Protein AF-A0A316VF00-F1 (afdb_monomer_lite)

pLDDT: mean 71.54, std 22.09, range [30.34, 97.31]

Secondary structure (DSSP, 8-state):
---------PPP-------PPPPHHHHHTT------SS-HHHHHHT----PPP----SS-----S---TT---EEEHHHHHHHHHHHHHSSSPPSSHHHHHHHHHHHHHTTT----HHHHHHT---STTHHHHHHHHHHHHHHHHHHHHHHTTSS--PPPPPPHHHHHHHH----S---------PPPPHHHHHHHHHHHHHH-TTGGG--GGGGSSSTTHHHHHHHHHHHHHHHT-HHHHHHHHHHHHHHHHH-EEESS--GGGHHHHHHHHHHHHHHHHHHHHHHHHTT-HHHHHHHHHHHHHHHHHHHHHHTTSPPPHHHHHHHHHHHHHHHHHHHHHHHHTT--GGGTHHHHGGG-TT--STHHHHHHHHHHHHHHHHHHT-HHHHHTTS-------HHHHHHHHHHHHHHHHHHHHHHHHHHTTT--HHHHHHHHHHHHHHHHHHHHHHHHH--SSS--HHHHHHHHHHHHT-

Radius of gyration: 30.91 Å; chains: 1; bounding box: 67×96×100 Å

Organism: NCBI:txid1280837

Sequence (478 aa):
MAHRKSDSKHAIGSYGKALRSSCRYCRRRKIKCDSNNPCGTRTTKKIDCVHDQKSQMGRPRKGEEEIDQDAQACISVGSILDSAFEDTFGGKVPSTAFSAAVQGYVREHGESLVIDAQARAQQKICSPDVYEVLYPMIFKDVLDGCRWHFSSMDTNKEARRPAYFPVGLQCDASQSMIPLCSDAFTEVEEDDLRYLYKIWSQVHPLSAGISFSSLLGEQGKALRHLIICEARQLEGDYPESEAHFGYASSQYRKVQIPVFDNEAQLAGTAHTLISACQAALLFGWREFSSARSKRGAAYMAASGQLLGRLQSLCNRMEMSAEQLSVIKSLSSTFSFMTLWAFSQLDRSTGNLGAGWLGFEVNATRSDEVIITDAVTRLCSTLLNNHPRILSSTHGTASGLDGENMMQYTQAVAMQLYTHIASAKLAENGELTDESSERTKQLLEGVRWCICLILLSAGQEGFLPLPEVGQELLKISQR

Structure (mmCIF, N/CA/C/O backbone):
data_AF-A0A316VF00-F1
#
_entry.id   AF-A0A316VF00-F1
#
loop_
_atom_site.group_PDB
_atom_site.id
_atom_site.type_symbol
_atom_site.label_atom_id
_atom_site.label_alt_id
_atom_site.label_comp_id
_atom_site.label_asym_id
_atom_site.label_entity_id
_atom_site.label_seq_id
_atom_site.pdbx_PDB_ins_code
_atom_site.Cartn_x
_atom_site.Cartn_y
_atom_site.Cartn_z
_atom_site.occupancy
_atom_site.B_iso_or_equiv
_atom_site.auth_seq_id
_atom_site.auth_comp_id
_atom_site.auth_asym_id
_atom_site.auth_atom_id
_atom_site.pdbx_PDB_model_num
ATOM 1 N N . MET A 1 1 ? -25.852 -43.449 64.702 1.00 35.28 1 MET A N 1
ATOM 2 C CA . MET A 1 1 ? -25.222 -44.285 63.654 1.00 35.28 1 MET A CA 1
ATOM 3 C C . MET A 1 1 ? -26.330 -45.121 63.019 1.00 35.28 1 MET A C 1
ATOM 5 O O . MET A 1 1 ? -26.925 -45.909 63.731 1.00 35.28 1 MET A O 1
ATOM 9 N N . ALA A 1 2 ? -26.901 -44.643 61.904 1.00 36.97 2 ALA A N 1
ATOM 10 C CA . ALA A 1 2 ? -26.743 -45.187 60.536 1.00 36.97 2 ALA A CA 1
ATOM 11 C C . ALA A 1 2 ? -27.502 -46.530 60.365 1.00 36.97 2 ALA A C 1
ATOM 13 O O . ALA A 1 2 ? -27.251 -47.456 61.114 1.00 36.97 2 ALA A O 1
ATOM 14 N N . HIS A 1 3 ? -28.481 -46.712 59.470 1.00 34.53 3 HIS A N 1
ATOM 15 C CA . HIS A 1 3 ? -28.487 -46.385 58.044 1.00 34.53 3 HIS A CA 1
ATOM 16 C C . HIS A 1 3 ? -29.913 -46.273 57.459 1.00 34.53 3 HIS A C 1
ATOM 18 O O . HIS A 1 3 ? -30.804 -47.052 57.786 1.00 34.53 3 HIS A O 1
ATOM 24 N N . ARG A 1 4 ? -30.061 -45.336 56.510 1.00 38.88 4 ARG A N 1
ATOM 25 C CA . ARG A 1 4 ? -31.126 -45.219 55.496 1.00 38.88 4 ARG A CA 1
ATOM 26 C C . ARG A 1 4 ? -31.244 -46.483 54.627 1.00 38.88 4 ARG A C 1
ATOM 28 O O . ARG A 1 4 ? -30.217 -47.010 54.203 1.00 38.88 4 ARG A O 1
ATOM 35 N N . LYS A 1 5 ? -32.466 -46.827 54.201 1.00 42.41 5 LYS A N 1
ATOM 36 C CA . LYS A 1 5 ? -32.726 -47.429 52.882 1.00 42.41 5 LYS A CA 1
ATOM 37 C C . LYS A 1 5 ? -33.875 -46.694 52.194 1.00 42.41 5 LYS A C 1
ATOM 39 O O . LYS A 1 5 ? -34.863 -46.334 52.819 1.00 42.41 5 LYS A O 1
ATOM 44 N N . SER A 1 6 ? -33.618 -46.407 50.929 1.00 38.50 6 SER A N 1
ATOM 45 C CA . SER A 1 6 ? -34.305 -45.516 50.006 1.00 38.50 6 SER A CA 1
ATOM 46 C C . SER A 1 6 ? -35.297 -46.265 49.125 1.00 38.50 6 SER A C 1
ATOM 48 O O . SER A 1 6 ? -34.959 -47.320 48.587 1.00 38.50 6 SER A O 1
ATOM 50 N N . ASP A 1 7 ? -36.453 -45.649 48.904 1.00 37.47 7 ASP A N 1
ATOM 51 C CA . ASP A 1 7 ? -37.391 -45.978 47.835 1.00 37.47 7 ASP A CA 1
ATOM 52 C C . ASP A 1 7 ? -36.801 -45.642 46.455 1.00 37.47 7 ASP A C 1
ATOM 54 O O . ASP A 1 7 ? -36.273 -44.547 46.250 1.00 37.47 7 ASP A O 1
ATOM 58 N N . SER A 1 8 ? -36.944 -46.549 45.482 1.00 40.12 8 SER A N 1
ATOM 59 C CA . SER A 1 8 ? -36.829 -46.214 44.059 1.00 40.12 8 SER A CA 1
ATOM 60 C C . SER A 1 8 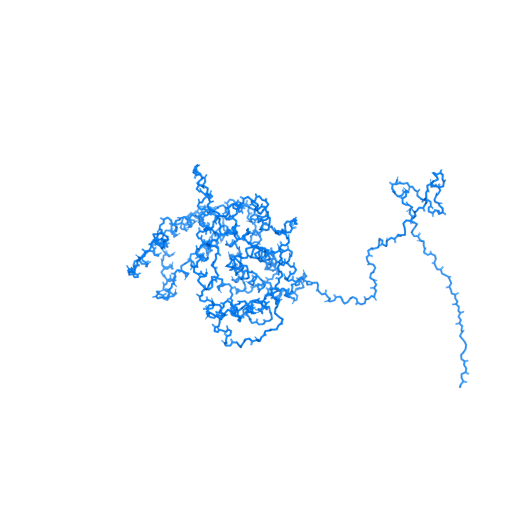? -38.044 -46.743 43.287 1.00 40.12 8 SER A C 1
ATOM 62 O O . SER A 1 8 ? -38.316 -47.939 43.205 1.00 40.12 8 SER A O 1
ATOM 64 N N . LYS A 1 9 ? -38.824 -45.801 42.744 1.00 38.09 9 LYS A N 1
ATOM 65 C CA . LYS A 1 9 ? -39.854 -46.029 41.728 1.00 38.09 9 LYS A CA 1
ATOM 66 C C . LYS A 1 9 ? -39.236 -45.668 40.380 1.00 38.09 9 LYS A C 1
ATOM 68 O O . LYS A 1 9 ? -38.929 -44.502 40.146 1.00 38.09 9 LYS A O 1
ATOM 73 N N . HIS A 1 10 ? -39.071 -46.646 39.494 1.00 36.06 10 HIS A N 1
ATOM 74 C CA . HIS A 1 10 ? -38.757 -46.396 38.089 1.00 36.06 10 HIS A CA 1
ATOM 75 C C . HIS A 1 10 ? -40.051 -46.192 37.294 1.00 36.06 10 HIS A C 1
ATOM 77 O O . HIS A 1 10 ? -40.885 -47.091 37.206 1.00 36.06 10 HIS A O 1
ATOM 83 N N . ALA A 1 11 ? -40.189 -45.008 36.697 1.00 37.69 11 ALA A N 1
ATOM 84 C CA . ALA A 1 11 ? -41.136 -44.719 35.631 1.00 37.69 11 ALA A CA 1
ATOM 85 C C . ALA A 1 11 ? -40.437 -44.903 34.269 1.00 37.69 11 ALA A C 1
ATOM 87 O O . ALA A 1 11 ? -39.420 -44.270 33.995 1.00 37.69 11 ALA A O 1
ATOM 88 N N . ILE A 1 12 ? -40.993 -45.770 33.424 1.00 42.75 12 ILE A N 1
ATOM 89 C CA . ILE A 1 12 ? -40.751 -45.877 31.974 1.00 42.75 12 ILE A CA 1
ATOM 90 C C . ILE A 1 12 ? -41.940 -45.134 31.340 1.00 42.75 12 ILE A C 1
ATOM 92 O O . ILE A 1 12 ? -43.067 -45.357 31.763 1.00 42.75 12 ILE A O 1
ATOM 96 N N . GLY A 1 13 ? -41.862 -44.220 30.378 1.00 36.78 13 GLY A N 1
ATOM 97 C CA . GLY A 1 13 ? -40.856 -43.882 29.379 1.00 36.78 13 GLY A CA 1
ATOM 98 C C . GLY A 1 13 ? -41.651 -43.496 28.121 1.00 36.78 13 GLY A C 1
ATOM 99 O O . GLY A 1 13 ? -42.267 -44.348 27.491 1.00 36.78 13 GLY A O 1
ATOM 100 N N . SER A 1 14 ? -41.724 -42.198 27.820 1.00 36.75 14 SER A N 1
ATOM 101 C CA . SER A 1 14 ? -42.512 -41.603 26.728 1.00 36.75 14 SER A CA 1
ATOM 102 C C . SER A 1 14 ? -41.940 -41.960 25.345 1.00 36.75 14 SER A C 1
ATOM 104 O O . SER A 1 14 ? -40.774 -41.686 25.059 1.00 36.75 14 SER A O 1
ATOM 106 N N . TYR A 1 15 ? -42.753 -42.561 24.467 1.00 42.62 15 TYR A N 1
ATOM 107 C CA . TYR A 1 15 ? -42.378 -42.926 23.095 1.00 42.62 15 TYR A CA 1
ATOM 108 C C . TYR A 1 15 ? -42.372 -41.705 22.159 1.00 42.62 15 TYR A C 1
ATOM 110 O O . TYR A 1 15 ? -43.386 -41.344 21.559 1.00 42.62 15 TYR A O 1
ATOM 118 N N . GLY A 1 16 ? -41.198 -41.105 21.961 1.00 41.62 16 GLY A N 1
ATOM 119 C CA . GLY A 1 16 ? -40.949 -40.199 20.839 1.00 41.62 16 GLY A CA 1
ATOM 120 C C . GLY A 1 16 ? -40.970 -40.956 19.503 1.00 41.62 16 GLY A C 1
ATOM 121 O O . GLY A 1 16 ? -40.211 -41.903 19.301 1.00 41.62 16 GLY A O 1
ATOM 122 N N . LYS A 1 17 ? -41.833 -40.543 18.564 1.00 47.22 17 LYS A N 1
ATOM 123 C CA . LYS A 1 17 ? -41.892 -41.085 17.193 1.00 47.22 17 LYS A CA 1
ATOM 124 C C . LYS A 1 17 ? -40.558 -40.844 16.470 1.00 47.22 17 LYS A C 1
ATOM 126 O O . LYS A 1 17 ? -40.284 -39.737 16.014 1.00 47.22 17 LYS A O 1
ATOM 131 N N . ALA A 1 18 ? -39.742 -41.888 16.328 1.00 53.19 18 ALA A N 1
ATOM 132 C CA . ALA A 1 18 ? -38.514 -41.846 15.542 1.00 53.19 18 ALA A CA 1
ATOM 133 C C . ALA A 1 18 ? -38.815 -41.490 14.071 1.00 53.19 18 ALA A C 1
ATOM 135 O O . ALA A 1 18 ? -39.596 -42.163 13.393 1.00 53.19 18 ALA A O 1
ATOM 136 N N . LEU A 1 19 ? -38.184 -40.426 13.564 1.00 55.66 19 LEU A N 1
ATOM 137 C CA . LEU A 1 19 ? -38.243 -40.011 12.158 1.00 55.66 19 LEU A CA 1
ATOM 138 C C . LEU A 1 19 ? -37.687 -41.125 11.255 1.00 55.66 19 LEU A C 1
ATOM 140 O O . LEU A 1 19 ? -36.465 -41.270 11.122 1.00 55.66 19 LEU A O 1
ATOM 144 N N . ARG A 1 20 ? -38.591 -41.892 10.633 1.00 64.00 20 ARG A N 1
ATOM 145 C CA . ARG A 1 20 ? -38.304 -43.032 9.745 1.00 64.00 20 ARG A CA 1
ATOM 146 C C . ARG A 1 20 ? -37.382 -42.614 8.590 1.00 64.00 20 ARG A C 1
ATOM 148 O O . ARG A 1 20 ? -37.708 -41.697 7.841 1.00 64.00 20 ARG A O 1
ATOM 155 N N . SER A 1 21 ? -36.219 -43.256 8.444 1.00 80.31 21 SER A N 1
ATOM 156 C CA . SER A 1 21 ? -35.308 -43.013 7.317 1.00 80.31 21 SER A CA 1
ATOM 157 C C . SER A 1 21 ? -35.709 -43.865 6.106 1.00 80.31 21 SER A C 1
ATOM 159 O O . SER A 1 21 ? -36.007 -45.056 6.222 1.00 80.31 21 SER A O 1
ATOM 161 N N . SER A 1 22 ? -35.726 -43.256 4.920 1.00 89.81 22 SER A N 1
ATOM 162 C CA . SER A 1 22 ? -35.838 -43.970 3.645 1.00 89.81 22 SER A CA 1
ATOM 163 C C . SER A 1 22 ? -34.469 -44.511 3.214 1.00 89.81 22 SER A C 1
ATOM 165 O O . SER A 1 22 ? -33.463 -43.809 3.349 1.00 89.81 22 SER A O 1
ATOM 167 N N . CYS A 1 23 ? -34.419 -45.743 2.691 1.00 91.50 23 CYS A N 1
ATOM 168 C CA . CYS A 1 23 ? -33.179 -46.347 2.184 1.00 91.50 23 CYS A CA 1
ATOM 169 C C . CYS A 1 23 ? -32.666 -45.632 0.914 1.00 91.50 23 CYS A C 1
ATOM 171 O O . CYS A 1 23 ? -33.440 -44.990 0.192 1.00 91.50 23 CYS A O 1
ATOM 173 N N . ARG A 1 24 ? -31.372 -45.787 0.593 1.00 89.00 24 ARG A N 1
ATOM 174 C CA . ARG A 1 24 ? -30.704 -45.055 -0.505 1.00 89.00 24 ARG A CA 1
ATOM 175 C C . ARG A 1 24 ? -31.366 -45.257 -1.876 1.00 89.00 24 ARG A C 1
ATOM 177 O O . ARG A 1 24 ? -31.508 -44.306 -2.642 1.00 89.00 24 ARG A O 1
ATOM 184 N N . TYR A 1 25 ? -31.835 -46.470 -2.175 1.00 91.06 25 TYR A N 1
ATOM 185 C CA . TYR A 1 25 ? -32.524 -46.781 -3.435 1.00 91.06 25 TYR A CA 1
ATOM 186 C C . TYR A 1 25 ? -33.887 -46.098 -3.548 1.00 91.06 25 TYR A C 1
ATOM 188 O O . TYR A 1 25 ? -34.153 -45.440 -4.554 1.00 91.06 25 TYR A O 1
ATOM 196 N N . CYS A 1 26 ? -34.731 -46.207 -2.515 1.00 92.69 26 CYS A N 1
ATOM 197 C CA . CYS A 1 26 ? -36.045 -45.563 -2.519 1.00 92.69 26 CYS A CA 1
ATOM 198 C C . CYS A 1 26 ? -35.910 -44.037 -2.609 1.00 92.69 26 CYS A C 1
ATOM 200 O O . CYS A 1 26 ? -36.659 -43.404 -3.349 1.00 92.69 26 CYS A O 1
ATOM 202 N N . ARG A 1 27 ? -34.894 -43.460 -1.948 1.00 89.69 27 ARG A N 1
ATOM 203 C CA . ARG A 1 27 ? -34.561 -42.033 -2.052 1.00 89.69 27 ARG A CA 1
ATOM 204 C C . ARG A 1 27 ? -34.156 -41.639 -3.476 1.00 89.69 27 ARG A C 1
ATOM 206 O O . ARG A 1 27 ? -34.723 -40.700 -4.022 1.00 89.69 27 ARG A O 1
ATOM 213 N N . ARG A 1 28 ? -33.237 -42.382 -4.108 1.00 88.50 28 ARG A N 1
ATOM 214 C CA . ARG A 1 28 ? -32.761 -42.099 -5.479 1.00 88.50 28 ARG A CA 1
ATOM 215 C C . ARG A 1 28 ? -33.871 -42.205 -6.527 1.00 88.50 28 ARG A C 1
ATOM 217 O O . ARG A 1 28 ? -33.869 -41.457 -7.494 1.00 88.50 28 ARG A O 1
ATOM 224 N N . ARG A 1 29 ? -34.818 -43.126 -6.332 1.00 91.75 29 ARG A N 1
ATOM 225 C CA . ARG A 1 29 ? -35.970 -43.334 -7.223 1.00 91.75 29 ARG A CA 1
ATOM 226 C C . ARG A 1 29 ? -37.203 -42.501 -6.846 1.00 91.75 29 ARG A C 1
ATOM 228 O O . ARG A 1 29 ? -38.202 -42.608 -7.544 1.00 91.75 29 ARG A O 1
ATOM 235 N N . LYS A 1 30 ? -37.141 -41.692 -5.777 1.00 91.44 30 LYS A N 1
ATOM 236 C CA . LYS A 1 30 ? -38.261 -40.897 -5.233 1.00 91.44 30 LYS A CA 1
ATOM 237 C C . LYS A 1 30 ? -39.545 -41.720 -4.994 1.00 91.44 30 LYS A C 1
ATOM 239 O O . LYS A 1 30 ? -40.647 -41.242 -5.234 1.00 91.44 30 LYS A O 1
ATOM 244 N N . ILE A 1 31 ? -39.408 -42.956 -4.504 1.00 91.88 31 ILE A N 1
ATOM 245 C CA . ILE A 1 31 ? -40.533 -43.854 -4.170 1.00 91.88 31 ILE A CA 1
ATOM 246 C C . ILE A 1 31 ? -40.659 -44.057 -2.655 1.00 91.88 31 ILE A C 1
ATOM 248 O O . ILE A 1 31 ? -39.679 -43.936 -1.914 1.00 91.88 31 ILE A O 1
ATOM 252 N N . LYS A 1 32 ? -41.869 -44.383 -2.180 1.00 90.56 32 LYS A N 1
ATOM 253 C CA . LYS A 1 32 ? -42.158 -44.579 -0.751 1.00 90.56 32 LYS A CA 1
ATOM 254 C C . LYS A 1 32 ? -41.373 -45.777 -0.195 1.00 90.56 32 LYS A C 1
ATOM 256 O O . LYS A 1 32 ? -41.356 -46.852 -0.788 1.00 90.56 32 LYS A O 1
ATOM 261 N N . CYS A 1 33 ? -40.707 -45.575 0.941 1.00 91.75 33 CYS A N 1
ATOM 262 C CA . CYS A 1 33 ? -39.997 -46.617 1.684 1.00 91.75 33 CYS A CA 1
ATOM 263 C C . CYS A 1 33 ? -40.849 -47.003 2.897 1.00 91.75 33 CYS A C 1
ATOM 265 O O . CYS A 1 33 ? -41.289 -46.116 3.625 1.00 91.75 33 CYS A O 1
ATOM 267 N N . ASP A 1 34 ? -41.079 -48.296 3.114 1.00 91.88 34 ASP A N 1
ATOM 268 C CA . ASP A 1 34 ? -41.801 -48.812 4.288 1.00 91.88 34 ASP A CA 1
ATOM 269 C C . ASP A 1 34 ? -40.928 -48.851 5.559 1.00 91.88 34 ASP A C 1
ATOM 271 O O . ASP A 1 34 ? -41.455 -48.968 6.661 1.00 91.88 34 ASP A O 1
ATOM 275 N N . SER A 1 35 ? -39.612 -48.658 5.404 1.00 83.88 35 SER A N 1
ATOM 276 C CA . SER A 1 35 ? -38.608 -48.607 6.479 1.00 83.88 35 SER A CA 1
ATOM 277 C C . SER A 1 35 ? -38.421 -49.924 7.238 1.00 83.88 35 SER A C 1
ATOM 279 O O . SER A 1 35 ? -37.784 -49.924 8.289 1.00 83.88 35 SER A O 1
ATOM 281 N N . ASN A 1 36 ? -38.904 -51.039 6.686 1.00 86.38 36 ASN A N 1
ATOM 282 C CA . ASN A 1 36 ? -38.466 -52.365 7.113 1.00 86.38 36 ASN A CA 1
ATOM 283 C C . ASN A 1 36 ? -37.009 -52.585 6.675 1.00 86.38 36 ASN A C 1
ATOM 285 O O . ASN A 1 36 ? -36.552 -51.969 5.709 1.00 86.38 36 ASN A O 1
ATOM 289 N N . ASN A 1 37 ? -36.275 -53.447 7.380 1.00 84.31 37 ASN A N 1
ATOM 290 C CA . ASN A 1 37 ? -34.932 -53.856 6.977 1.00 84.31 37 ASN A CA 1
ATOM 291 C C . ASN A 1 37 ? -34.904 -55.375 6.730 1.00 84.31 37 ASN A C 1
ATOM 293 O O . ASN A 1 37 ? -34.867 -56.124 7.706 1.00 84.31 37 ASN A O 1
ATOM 297 N N . PRO A 1 38 ? -34.934 -55.841 5.466 1.00 87.69 38 PRO A N 1
ATOM 298 C CA . PRO A 1 38 ? -34.976 -55.062 4.221 1.00 87.69 38 PRO A CA 1
ATOM 299 C C . PRO A 1 38 ? -36.358 -54.446 3.918 1.00 87.69 38 PRO A C 1
ATOM 301 O O . PRO A 1 38 ? -37.390 -54.951 4.358 1.00 87.69 38 PRO A O 1
ATOM 304 N N . CYS A 1 39 ? -36.386 -53.351 3.147 1.00 91.50 39 CYS A N 1
ATOM 305 C CA . CYS A 1 39 ? -37.634 -52.681 2.764 1.00 91.50 39 CYS A CA 1
ATOM 306 C C . CYS A 1 39 ? -38.374 -53.493 1.690 1.00 91.50 39 CYS A C 1
ATOM 308 O O . CYS A 1 39 ? -37.729 -54.068 0.808 1.00 91.50 39 CYS A O 1
ATOM 310 N N . GLY A 1 40 ? -39.711 -53.523 1.706 1.00 90.56 40 GLY A N 1
ATOM 311 C CA . GLY A 1 40 ? -40.508 -54.402 0.839 1.00 90.56 40 GLY A CA 1
ATOM 312 C C . GLY A 1 40 ? -40.183 -54.242 -0.648 1.00 90.56 40 GLY A C 1
ATOM 313 O O . GLY A 1 40 ? -39.996 -55.222 -1.366 1.00 90.56 40 GLY A O 1
ATOM 314 N N . THR A 1 41 ? -39.966 -53.002 -1.093 1.00 89.31 41 THR A N 1
ATOM 315 C CA . THR A 1 41 ? -39.556 -52.678 -2.468 1.00 89.31 41 THR A CA 1
ATOM 316 C C . THR A 1 41 ? -38.242 -53.345 -2.884 1.00 89.31 41 THR A C 1
ATOM 318 O O . THR A 1 41 ? -38.054 -53.680 -4.055 1.00 89.31 41 THR A O 1
ATOM 321 N N . ARG A 1 42 ? -37.303 -53.506 -1.949 1.00 86.31 42 ARG A N 1
ATOM 322 C CA . ARG A 1 42 ? -36.007 -54.136 -2.211 1.00 86.31 42 ARG A CA 1
ATOM 323 C C . ARG A 1 42 ? -36.060 -55.649 -2.076 1.00 86.31 42 ARG A C 1
ATOM 325 O O . ARG A 1 42 ? -35.397 -56.314 -2.867 1.00 86.31 42 ARG A O 1
ATOM 332 N N . THR A 1 43 ? -36.891 -56.176 -1.179 1.00 90.12 43 THR A N 1
ATOM 333 C CA . THR A 1 43 ? -37.163 -57.616 -1.080 1.00 90.12 43 THR A CA 1
ATOM 334 C C . THR A 1 43 ? -37.687 -58.159 -2.410 1.00 90.12 43 THR A C 1
ATOM 336 O O . THR A 1 43 ? -37.146 -59.131 -2.930 1.00 90.12 43 THR A O 1
ATOM 339 N N . THR A 1 44 ? -38.650 -57.473 -3.039 1.00 89.44 44 THR A N 1
ATOM 340 C CA . THR A 1 44 ? -39.194 -57.881 -4.349 1.00 89.44 44 THR A CA 1
ATOM 341 C C . THR A 1 44 ? -38.155 -57.816 -5.470 1.00 89.44 44 THR A C 1
ATOM 343 O O . THR A 1 44 ? -38.192 -58.613 -6.402 1.00 89.44 44 THR A O 1
ATOM 346 N N . LYS A 1 45 ? -37.218 -56.863 -5.399 1.00 88.00 45 LYS A N 1
ATOM 347 C CA . LYS A 1 45 ? -36.230 -56.618 -6.460 1.00 88.00 45 LYS A CA 1
ATOM 348 C C . LYS A 1 45 ? -34.893 -57.331 -6.254 1.00 88.00 45 LYS A C 1
ATOM 350 O O . LYS A 1 45 ? -34.048 -57.229 -7.135 1.00 88.00 45 LYS A O 1
ATOM 355 N N . LYS A 1 46 ? -34.698 -58.027 -5.127 1.00 90.19 46 LYS A N 1
ATOM 356 C CA . LYS A 1 46 ? -33.426 -58.659 -4.731 1.00 90.19 46 LYS A CA 1
ATOM 357 C C . LYS A 1 46 ? -32.232 -57.685 -4.784 1.00 90.19 46 LYS A C 1
ATOM 359 O O . LYS A 1 46 ? -31.197 -57.990 -5.362 1.00 90.19 46 LYS A O 1
ATOM 364 N N . ILE A 1 47 ? -32.391 -56.486 -4.211 1.00 88.06 47 ILE A N 1
ATOM 365 C CA . ILE A 1 47 ? -31.344 -55.442 -4.151 1.00 88.06 47 ILE A CA 1
ATOM 366 C C . ILE A 1 47 ? -31.020 -55.138 -2.681 1.00 88.06 47 ILE A C 1
ATOM 368 O O . ILE A 1 47 ? -31.938 -54.969 -1.885 1.00 88.06 47 ILE A O 1
ATOM 372 N N . ASP A 1 48 ? -29.747 -54.948 -2.329 1.00 89.31 48 ASP A N 1
ATOM 373 C CA . ASP A 1 48 ? -29.300 -54.736 -0.940 1.00 89.31 48 ASP A CA 1
ATOM 374 C C . ASP A 1 48 ? -29.853 -53.492 -0.248 1.00 89.31 48 ASP A C 1
ATOM 376 O O . ASP A 1 48 ? -29.619 -52.362 -0.684 1.00 89.31 48 ASP A O 1
ATOM 380 N N . CYS A 1 49 ? -30.527 -53.666 0.890 1.00 88.62 49 CYS A N 1
ATOM 381 C CA . CYS A 1 49 ? -31.169 -52.579 1.628 1.00 88.62 49 CYS A CA 1
ATOM 382 C C . CYS A 1 49 ? -30.218 -51.764 2.507 1.00 88.62 49 CYS A C 1
ATOM 384 O O . CYS A 1 49 ? -30.249 -51.836 3.727 1.00 88.62 49 CYS A O 1
ATOM 386 N N . VAL A 1 50 ? -29.429 -50.894 1.875 1.00 87.88 50 VAL A N 1
ATOM 387 C CA . VAL A 1 50 ? -28.587 -49.937 2.604 1.00 87.88 50 VAL A CA 1
ATOM 388 C C . VAL A 1 50 ? -29.407 -48.711 3.020 1.00 87.88 50 VAL A C 1
ATOM 390 O O . VAL A 1 50 ? -29.906 -47.952 2.170 1.00 87.88 50 VAL A O 1
ATOM 393 N N . HIS A 1 51 ? -29.562 -48.538 4.332 1.00 85.19 51 HIS A N 1
ATOM 394 C CA . HIS A 1 51 ? -29.940 -47.278 4.960 1.00 85.19 51 HIS A CA 1
ATOM 395 C C . HIS A 1 51 ? -28.654 -46.558 5.343 1.00 85.19 51 HIS A C 1
ATOM 397 O O . HIS A 1 51 ? -27.870 -47.091 6.123 1.00 85.19 51 HIS A O 1
ATOM 403 N N . ASP A 1 52 ? -28.436 -45.359 4.805 1.00 75.44 52 ASP A N 1
ATOM 404 C CA . ASP A 1 52 ? -27.346 -44.522 5.291 1.00 75.44 52 ASP A CA 1
ATOM 405 C C . ASP A 1 52 ? -27.611 -44.271 6.783 1.00 75.44 52 ASP A C 1
ATOM 407 O O . ASP A 1 52 ? -28.710 -43.824 7.152 1.00 75.44 52 ASP A O 1
ATOM 411 N N . GLN A 1 53 ? -26.636 -44.581 7.647 1.00 64.25 53 GLN A N 1
ATOM 412 C CA . GLN A 1 53 ? -26.622 -44.001 8.987 1.00 64.25 53 GLN A CA 1
ATOM 413 C C . GLN A 1 53 ? -26.741 -42.501 8.759 1.00 64.25 53 GLN A C 1
ATOM 415 O O . GLN A 1 53 ? -25.957 -41.940 7.996 1.00 64.25 53 GLN A O 1
ATOM 420 N N . LYS A 1 54 ? -27.795 -41.877 9.296 1.00 56.12 54 LYS A N 1
ATOM 421 C CA . LYS A 1 54 ? -27.989 -40.437 9.140 1.00 56.12 54 LYS A CA 1
ATOM 422 C C . LYS A 1 54 ? -26.697 -39.774 9.623 1.00 56.12 54 LYS A C 1
ATOM 424 O O . LYS A 1 54 ? -26.506 -39.669 10.831 1.00 56.12 54 LYS A O 1
ATOM 429 N N . SER A 1 55 ? -25.852 -39.291 8.710 1.00 47.19 55 SER A N 1
ATOM 430 C CA . SER A 1 55 ? -25.060 -38.102 8.989 1.00 47.19 55 SER A CA 1
ATOM 431 C C . SER A 1 55 ? -26.085 -37.113 9.518 1.00 47.19 55 SER A C 1
ATOM 433 O O . SER A 1 55 ? -27.130 -36.923 8.884 1.00 47.19 55 SER A O 1
ATOM 435 N N . GLN A 1 56 ? -25.905 -36.663 10.760 1.00 47.25 56 GLN A N 1
ATOM 436 C CA . GLN A 1 56 ? -26.840 -35.759 11.411 1.00 47.25 56 GLN A CA 1
ATOM 437 C C . GLN A 1 56 ? -26.961 -34.519 10.525 1.00 47.25 56 GLN A C 1
ATOM 439 O O . GLN A 1 56 ? -26.202 -33.570 10.639 1.00 47.25 56 GLN A O 1
ATOM 444 N N . MET A 1 57 ? -27.948 -34.526 9.632 1.00 44.66 57 MET A N 1
ATOM 445 C CA . MET A 1 57 ? -28.441 -33.366 8.903 1.00 44.66 57 MET A CA 1
ATOM 446 C C . MET A 1 57 ? -29.276 -32.540 9.887 1.00 44.66 57 MET A C 1
ATOM 448 O O . MET A 1 57 ? -30.461 -32.290 9.683 1.00 44.66 57 MET A O 1
ATOM 452 N N . GLY A 1 58 ? -28.670 -32.237 11.032 1.00 41.91 58 GLY A N 1
ATOM 453 C CA . GLY A 1 58 ? -29.143 -31.286 12.007 1.00 41.91 58 GLY A CA 1
ATOM 454 C C . GLY A 1 58 ? -28.329 -30.023 11.812 1.00 41.91 58 GLY A C 1
ATOM 455 O O . GLY A 1 58 ? -27.103 -30.072 11.767 1.00 41.91 58 GLY A O 1
ATOM 456 N N . ARG A 1 59 ? -29.024 -28.887 11.737 1.00 55.72 59 ARG A N 1
ATOM 457 C CA . ARG A 1 59 ? -28.461 -27.605 12.168 1.00 55.72 59 ARG A CA 1
ATOM 458 C C . ARG A 1 59 ? -27.673 -27.869 13.461 1.00 55.72 59 ARG A C 1
ATOM 460 O O . ARG A 1 59 ? -28.244 -28.561 14.312 1.00 55.72 59 ARG A O 1
ATOM 467 N N . PRO A 1 60 ? -26.420 -27.398 13.593 1.00 47.75 60 PRO A N 1
ATOM 468 C CA . PRO A 1 60 ? -25.559 -27.731 14.722 1.00 47.75 60 PRO A CA 1
ATOM 469 C C . PRO A 1 60 ? -26.351 -27.610 16.022 1.00 47.75 60 PRO A C 1
ATOM 471 O O . PRO A 1 60 ? -26.811 -26.522 16.375 1.00 47.75 60 PRO A O 1
ATOM 474 N N . ARG A 1 61 ? -26.613 -28.738 16.690 1.00 46.91 61 ARG A N 1
ATOM 475 C CA . ARG A 1 61 ? -27.090 -28.680 18.066 1.00 46.91 61 ARG A CA 1
ATOM 476 C C . ARG A 1 61 ? -25.884 -28.210 18.851 1.00 46.91 61 ARG A C 1
ATOM 478 O O . ARG A 1 61 ? -24.906 -28.948 18.908 1.00 46.91 61 ARG A O 1
ATOM 485 N N . LYS A 1 62 ? -25.973 -26.984 19.381 1.00 45.38 62 LYS A N 1
ATOM 486 C CA . LYS A 1 62 ? -25.193 -26.515 20.527 1.00 45.38 62 LYS A CA 1
ATOM 487 C C . LYS A 1 62 ? -25.080 -27.696 21.490 1.00 45.38 62 LYS A C 1
ATOM 489 O O . LYS A 1 62 ? -26.059 -28.048 22.145 1.00 45.38 62 LYS A O 1
ATOM 494 N N . GLY A 1 63 ? -23.927 -28.356 21.490 1.00 43.41 63 GLY A N 1
ATOM 495 C CA . GLY A 1 63 ? -23.435 -28.899 22.735 1.00 43.41 63 GLY A CA 1
ATOM 496 C C . GLY A 1 63 ? -23.288 -27.693 23.645 1.00 43.41 63 GLY A C 1
ATOM 497 O O . GLY A 1 63 ? -22.774 -26.661 23.213 1.00 43.41 63 GLY A O 1
ATOM 498 N N . GLU A 1 64 ? -23.813 -27.797 24.854 1.00 44.97 64 GLU A N 1
ATOM 499 C CA . GLU A 1 64 ? -23.433 -26.940 25.972 1.00 44.97 64 GLU A CA 1
ATOM 500 C C . GLU A 1 64 ? -21.983 -27.287 26.352 1.00 44.97 64 GLU A C 1
ATOM 502 O O . GLU A 1 64 ? -21.690 -27.779 27.431 1.00 44.97 64 GLU A O 1
ATOM 507 N N . GLU A 1 65 ? -21.065 -27.108 25.407 1.00 47.00 65 GLU A N 1
ATOM 508 C CA . GLU A 1 65 ? -19.811 -26.479 25.756 1.00 47.00 65 GLU A CA 1
ATOM 509 C C . GLU A 1 65 ? -20.186 -25.009 25.937 1.00 47.00 65 GLU A C 1
ATOM 511 O O . GLU A 1 65 ? -20.922 -24.447 25.115 1.00 47.00 65 GLU A O 1
ATOM 516 N N . GLU A 1 66 ? -19.761 -24.402 27.040 1.00 45.78 66 GLU A N 1
ATOM 517 C CA . GLU A 1 66 ? -19.658 -22.951 27.157 1.00 45.78 66 GLU A CA 1
ATOM 518 C C . GLU A 1 66 ? -18.776 -22.454 26.003 1.00 45.78 66 GLU A C 1
ATOM 520 O O . GLU A 1 66 ? -17.573 -22.265 26.126 1.00 45.78 66 GLU A O 1
ATOM 525 N N . ILE A 1 67 ? -19.373 -22.307 24.823 1.00 47.69 67 ILE A N 1
ATOM 526 C CA . ILE A 1 67 ? -18.842 -21.482 23.759 1.00 47.69 67 ILE A CA 1
ATOM 527 C C . ILE A 1 67 ? -19.049 -20.080 24.296 1.00 47.69 67 ILE A C 1
ATOM 529 O O . ILE A 1 67 ? -20.176 -19.575 24.267 1.00 47.69 67 ILE A O 1
ATOM 533 N N . ASP A 1 68 ? -17.971 -19.528 24.847 1.00 52.31 68 ASP A N 1
ATOM 534 C CA . ASP A 1 68 ? -17.787 -18.113 25.133 1.00 52.31 68 ASP A CA 1
ATOM 535 C C . ASP A 1 68 ? -18.467 -17.311 24.018 1.00 52.31 68 ASP A C 1
ATOM 537 O O . ASP A 1 68 ? -18.003 -17.265 22.874 1.00 52.31 68 ASP A O 1
ATOM 541 N N . GLN A 1 69 ? -19.636 -16.743 24.319 1.00 48.44 69 GLN A N 1
ATOM 542 C CA . GLN A 1 69 ? -20.426 -15.976 23.349 1.00 48.44 69 GLN A CA 1
ATOM 543 C C . GLN A 1 69 ? -19.761 -14.635 23.001 1.00 48.44 69 GLN A C 1
ATOM 545 O O . GLN A 1 69 ? -20.265 -13.922 22.138 1.00 48.44 69 GLN A O 1
ATOM 550 N N . ASP A 1 70 ? -18.595 -14.364 23.589 1.00 54.88 70 ASP A N 1
ATOM 551 C CA . ASP A 1 70 ? -17.809 -13.146 23.428 1.00 54.88 70 ASP A CA 1
ATOM 552 C C . ASP A 1 70 ? -16.547 -13.328 22.568 1.00 54.88 70 ASP A C 1
ATOM 554 O O . ASP A 1 70 ? -15.763 -12.388 22.427 1.00 54.88 70 ASP A O 1
ATOM 558 N N . ALA A 1 71 ? -16.338 -14.487 21.927 1.00 60.09 71 ALA A N 1
ATOM 559 C CA . ALA A 1 71 ? -15.305 -14.618 20.897 1.00 60.09 71 ALA A CA 1
ATOM 560 C C . ALA A 1 71 ? -15.736 -13.859 19.627 1.00 60.09 71 ALA A C 1
ATOM 562 O O . ALA A 1 71 ? -16.177 -14.445 18.634 1.00 60.09 71 ALA A O 1
ATOM 563 N N . GLN A 1 72 ? -15.659 -12.528 19.683 1.00 71.75 72 GLN A N 1
ATOM 564 C CA . GLN A 1 72 ? -15.934 -11.633 18.569 1.00 71.75 72 GLN A CA 1
ATOM 565 C C . GLN A 1 72 ? -15.103 -12.086 17.367 1.00 71.75 72 GLN A C 1
ATOM 567 O O . GLN A 1 72 ? -13.878 -12.183 17.441 1.00 71.75 72 GLN A O 1
ATOM 572 N N . ALA A 1 73 ? -15.779 -12.423 16.265 1.00 88.25 73 ALA A N 1
ATOM 573 C CA . ALA A 1 73 ? -15.096 -12.889 15.069 1.00 88.25 73 ALA A CA 1
ATOM 574 C C . ALA A 1 73 ? -14.181 -11.769 14.561 1.00 88.25 73 ALA A C 1
ATOM 576 O O . ALA A 1 73 ? -14.656 -10.704 14.165 1.00 88.25 73 ALA A O 1
ATOM 577 N N . CYS A 1 74 ? -12.877 -12.021 14.581 1.00 92.56 74 CYS A N 1
ATOM 578 C CA . CYS A 1 74 ? -11.856 -11.151 14.020 1.00 92.56 74 CYS A CA 1
ATOM 579 C C . CYS A 1 74 ? -11.232 -11.832 12.802 1.00 92.56 74 CYS A C 1
ATOM 581 O O . CYS A 1 74 ? -11.042 -13.049 12.778 1.00 92.56 74 CYS A O 1
ATOM 583 N N . ILE A 1 75 ? -10.915 -11.040 11.783 1.00 95.00 75 ILE A N 1
ATOM 584 C CA . ILE A 1 75 ? -10.122 -11.459 10.630 1.00 95.00 75 ILE A CA 1
ATOM 585 C C . ILE A 1 75 ? -8.749 -10.820 10.780 1.00 95.00 75 ILE A C 1
ATOM 587 O O . ILE A 1 75 ? -8.642 -9.605 10.951 1.00 95.00 75 ILE A O 1
ATOM 591 N N . SER A 1 76 ? -7.691 -11.620 10.689 1.00 96.19 76 SER A N 1
ATOM 592 C CA . SER A 1 76 ? -6.339 -11.074 10.695 1.00 96.19 76 SER A CA 1
ATOM 593 C C . SER A 1 76 ? -6.022 -10.413 9.357 1.00 96.19 76 SER A C 1
ATOM 595 O O . SER A 1 76 ? -6.370 -10.933 8.292 1.00 96.19 76 SER A O 1
ATOM 597 N N . VAL A 1 77 ? -5.290 -9.305 9.384 1.00 96.38 77 VAL A N 1
ATOM 598 C CA . VAL A 1 77 ? -4.765 -8.667 8.170 1.00 96.38 77 VAL A CA 1
ATOM 599 C C . VAL A 1 77 ? -3.878 -9.634 7.382 1.00 96.38 77 VAL A C 1
ATOM 601 O O . VAL A 1 77 ? -3.923 -9.640 6.155 1.00 96.38 77 VAL A O 1
ATOM 604 N N . GLY A 1 78 ? -3.148 -10.527 8.061 1.00 96.25 78 GLY A N 1
ATOM 605 C CA . GLY A 1 78 ? -2.384 -11.589 7.403 1.00 96.25 78 GLY A CA 1
ATOM 606 C C . GLY A 1 78 ? -3.248 -12.500 6.527 1.00 96.25 78 GLY A C 1
ATOM 607 O O . GLY A 1 78 ? -2.847 -12.821 5.414 1.00 96.25 78 GLY A O 1
ATOM 608 N N . SER A 1 79 ? -4.457 -12.854 6.976 1.00 96.06 79 SER A N 1
ATOM 609 C CA . SER A 1 79 ? -5.383 -13.663 6.171 1.00 96.06 79 SER A CA 1
ATOM 610 C C . SER A 1 79 ? -5.950 -12.902 4.966 1.00 96.06 79 SER A C 1
ATOM 612 O O . SER A 1 79 ? -6.083 -13.485 3.892 1.00 96.06 79 SER A O 1
ATOM 614 N N . ILE A 1 80 ? -6.220 -11.597 5.113 1.00 96.44 80 ILE A N 1
ATOM 615 C CA . ILE A 1 80 ? -6.631 -10.720 4.001 1.00 96.44 80 ILE A CA 1
ATOM 616 C C . ILE A 1 80 ? -5.515 -10.660 2.957 1.00 96.44 80 ILE A C 1
ATOM 618 O O . ILE A 1 80 ? -5.772 -10.806 1.766 1.00 96.44 80 ILE A O 1
ATOM 622 N N . LEU A 1 81 ? -4.272 -10.500 3.409 1.00 96.69 81 LEU A N 1
ATOM 623 C CA . LEU A 1 81 ? -3.095 -10.410 2.555 1.00 96.69 81 LEU A CA 1
ATOM 624 C C . LEU A 1 81 ? -2.813 -11.715 1.800 1.00 96.69 81 LEU A C 1
ATOM 626 O O . LEU A 1 81 ? -2.561 -11.688 0.596 1.00 96.69 81 LEU A O 1
ATOM 630 N N . ASP A 1 82 ? -2.897 -12.857 2.484 1.00 96.25 82 ASP A N 1
ATOM 631 C CA . ASP A 1 82 ? -2.739 -14.170 1.854 1.00 96.25 82 ASP A CA 1
ATOM 632 C C . ASP A 1 82 ? -3.852 -14.423 0.832 1.00 96.25 82 ASP A C 1
ATOM 634 O O . ASP A 1 82 ? -3.577 -14.863 -0.283 1.00 96.25 82 ASP A O 1
ATOM 638 N N . SER A 1 83 ? -5.101 -14.079 1.170 1.00 95.81 83 SER A N 1
ATOM 639 C CA . SER A 1 83 ? -6.218 -14.157 0.225 1.00 95.81 83 SER A CA 1
ATOM 640 C C . SER A 1 83 ? -5.990 -13.255 -0.983 1.00 95.81 83 SER A C 1
ATOM 642 O O . SER A 1 83 ? -6.171 -13.703 -2.106 1.00 95.81 83 SER A O 1
ATOM 644 N N . ALA A 1 84 ? -5.544 -12.013 -0.785 1.00 95.88 84 ALA A N 1
ATOM 645 C CA . ALA A 1 84 ? -5.282 -11.070 -1.869 1.00 95.88 84 ALA A CA 1
ATOM 646 C C . ALA A 1 84 ? -4.178 -11.564 -2.822 1.00 95.88 84 ALA A C 1
ATOM 648 O O . ALA A 1 84 ? -4.296 -11.410 -4.041 1.00 95.88 84 ALA A O 1
ATOM 649 N N . PHE A 1 85 ? -3.127 -12.199 -2.292 1.00 96.88 85 PHE A N 1
ATOM 650 C CA . PHE A 1 85 ? -2.081 -12.820 -3.106 1.00 96.88 85 PHE A CA 1
ATOM 651 C C . PHE A 1 85 ? -2.624 -14.009 -3.908 1.00 96.88 85 PHE A C 1
ATOM 653 O O . PHE A 1 85 ? -2.438 -14.073 -5.123 1.00 96.88 85 PHE A O 1
ATOM 660 N N . GLU A 1 86 ? -3.348 -14.918 -3.254 1.00 96.31 86 GLU A N 1
ATOM 661 C CA . GLU A 1 86 ? -3.955 -16.093 -3.889 1.00 96.31 86 GLU A CA 1
ATOM 662 C C . GLU A 1 86 ? -5.020 -15.728 -4.935 1.00 96.31 86 GLU A C 1
ATOM 664 O O . GLU A 1 86 ? -5.106 -16.362 -5.986 1.00 96.31 86 GLU A O 1
ATOM 669 N N . ASP A 1 87 ? -5.807 -14.684 -4.691 1.00 94.06 87 ASP A N 1
ATOM 670 C CA . ASP A 1 87 ? -6.808 -14.176 -5.632 1.00 94.06 87 ASP A CA 1
ATOM 671 C C . ASP A 1 87 ? -6.149 -13.588 -6.886 1.00 94.06 87 ASP A C 1
ATOM 673 O O . ASP A 1 87 ? -6.692 -13.681 -7.987 1.00 94.06 87 ASP A O 1
ATOM 677 N N . THR A 1 88 ? -4.960 -13.004 -6.730 1.00 94.38 88 THR A N 1
ATOM 678 C CA . THR A 1 88 ? -4.233 -12.354 -7.825 1.00 94.38 88 THR A CA 1
ATOM 679 C C . THR A 1 88 ? -3.380 -13.351 -8.620 1.00 94.38 88 THR A C 1
ATOM 681 O O . THR A 1 88 ? -3.351 -13.292 -9.849 1.00 94.38 88 THR A O 1
ATOM 684 N N . PHE A 1 89 ? -2.721 -14.301 -7.947 1.00 95.94 89 PHE A N 1
ATOM 685 C CA . PHE A 1 89 ? -1.708 -15.179 -8.554 1.00 95.94 89 PHE A CA 1
ATOM 686 C C . PHE A 1 89 ? -1.986 -16.684 -8.414 1.00 95.94 89 PHE A C 1
ATOM 688 O O . PHE A 1 89 ? -1.412 -17.471 -9.161 1.00 95.94 89 PHE A O 1
ATOM 695 N N . GLY A 1 90 ? -2.883 -17.102 -7.517 1.00 93.69 90 GLY A N 1
ATOM 696 C CA . GLY A 1 90 ? -3.200 -18.513 -7.233 1.00 93.69 90 GLY A CA 1
ATOM 697 C C . GLY A 1 90 ? -4.265 -19.136 -8.147 1.00 93.69 90 GLY A C 1
ATOM 698 O O . GLY A 1 90 ? -4.699 -20.263 -7.923 1.00 93.69 90 GLY A O 1
ATOM 699 N N . GLY A 1 91 ? -4.729 -18.411 -9.171 1.00 89.56 91 GLY A N 1
ATOM 700 C CA . GLY A 1 91 ? -5.720 -18.905 -10.140 1.00 89.56 91 GLY A CA 1
ATOM 701 C C . GLY A 1 91 ? -7.163 -18.983 -9.619 1.00 89.56 91 GLY A C 1
ATOM 702 O O . GLY A 1 91 ? -8.031 -19.523 -10.307 1.00 89.56 91 GLY A O 1
ATOM 703 N N . LYS A 1 92 ? -7.439 -18.444 -8.425 1.00 92.06 92 LYS A N 1
ATOM 704 C CA . LYS A 1 92 ? -8.801 -18.299 -7.889 1.00 92.06 92 LYS A CA 1
ATOM 705 C C . LYS A 1 92 ? -9.576 -17.212 -8.638 1.00 92.06 92 LYS A C 1
ATOM 707 O O . LYS A 1 92 ? -9.001 -16.409 -9.373 1.00 92.06 92 LYS A O 1
ATOM 712 N N . VAL A 1 93 ? -10.897 -17.194 -8.451 1.00 90.31 93 VAL A N 1
ATOM 713 C CA . VAL A 1 93 ? -11.731 -16.090 -8.942 1.00 90.31 93 VAL A CA 1
ATOM 714 C C . VAL A 1 93 ? -11.336 -14.824 -8.175 1.00 90.31 93 VAL A C 1
ATOM 716 O O . VAL A 1 93 ? -11.396 -14.841 -6.946 1.00 90.31 93 VAL A O 1
ATOM 719 N N . PRO A 1 94 ? -10.934 -13.746 -8.866 1.00 89.75 94 PRO A N 1
ATOM 720 C CA . PRO A 1 94 ? -10.455 -12.539 -8.212 1.00 89.75 94 PRO A CA 1
ATOM 721 C C . PRO A 1 94 ? -11.590 -11.864 -7.436 1.00 89.75 94 PRO A C 1
ATOM 723 O O . PRO A 1 94 ? -12.680 -11.652 -7.968 1.00 89.75 94 PRO A O 1
ATOM 726 N N . SER A 1 95 ? -11.319 -11.499 -6.182 1.00 84.75 95 SER A N 1
ATOM 727 C CA . SER A 1 95 ? -12.265 -10.792 -5.307 1.00 84.75 95 SER A CA 1
ATOM 728 C C . SER A 1 95 ? -12.342 -9.287 -5.582 1.00 84.75 95 SER A C 1
ATOM 730 O O . SER A 1 95 ? -13.295 -8.632 -5.165 1.00 84.75 95 SER A O 1
ATOM 732 N N . THR A 1 96 ? -11.357 -8.729 -6.294 1.00 85.25 96 THR A N 1
ATOM 733 C CA . THR A 1 96 ? -11.273 -7.297 -6.610 1.00 85.25 96 THR A CA 1
ATOM 734 C C . THR A 1 96 ? -11.013 -7.062 -8.097 1.00 85.25 96 THR A C 1
ATOM 736 O O . THR A 1 96 ? -10.396 -7.889 -8.775 1.00 85.25 96 THR A O 1
ATOM 739 N N . ALA A 1 97 ? -11.432 -5.897 -8.604 1.00 81.75 97 ALA A N 1
ATOM 740 C CA . ALA A 1 97 ? -11.138 -5.472 -9.974 1.00 81.75 97 ALA A CA 1
ATOM 741 C C . ALA A 1 97 ? -9.624 -5.352 -10.232 1.00 81.75 97 ALA A C 1
ATOM 743 O O . ALA A 1 97 ? -9.153 -5.711 -11.311 1.00 81.75 97 ALA A O 1
ATOM 744 N N . PHE A 1 98 ? -8.854 -4.914 -9.229 1.00 86.44 98 PHE A N 1
ATOM 745 C CA . PHE A 1 98 ? -7.394 -4.853 -9.306 1.00 86.44 98 PHE A CA 1
ATOM 746 C C . PHE A 1 98 ? -6.783 -6.246 -9.505 1.00 86.44 98 PHE A C 1
ATOM 748 O O . PHE A 1 98 ? -6.047 -6.465 -10.468 1.00 86.44 98 PHE A O 1
ATOM 755 N N . SER A 1 99 ? -7.149 -7.215 -8.657 1.00 88.81 99 SER A N 1
ATOM 756 C CA . SER A 1 99 ? -6.688 -8.603 -8.789 1.00 88.81 99 SER A CA 1
ATOM 757 C C . SER A 1 99 ? -7.090 -9.203 -10.135 1.00 88.81 99 SER A C 1
ATOM 759 O O . SER A 1 99 ? -6.278 -9.868 -10.770 1.00 88.81 99 SER A O 1
ATOM 761 N N . ALA A 1 100 ? -8.306 -8.921 -10.615 1.00 88.69 100 ALA A N 1
ATOM 762 C CA . ALA A 1 100 ? -8.776 -9.388 -11.917 1.00 88.69 100 ALA A CA 1
ATOM 763 C C . ALA A 1 100 ? -7.939 -8.837 -13.081 1.00 88.69 100 ALA A C 1
ATOM 765 O O . ALA A 1 100 ? -7.601 -9.583 -14.003 1.00 88.69 100 ALA A O 1
ATOM 766 N N . ALA A 1 101 ? -7.577 -7.554 -13.031 1.00 87.69 101 ALA A N 1
ATOM 767 C CA . ALA A 1 101 ? -6.766 -6.897 -14.051 1.00 87.69 101 ALA A CA 1
ATOM 768 C C . ALA A 1 101 ? -5.338 -7.464 -14.107 1.00 87.69 101 ALA A C 1
ATOM 770 O O . ALA A 1 101 ? -4.853 -7.816 -15.187 1.00 87.69 101 ALA A O 1
ATOM 771 N N . VAL A 1 102 ? -4.691 -7.615 -12.945 1.00 90.69 102 VAL A N 1
ATOM 772 C CA . VAL A 1 102 ? -3.345 -8.202 -12.835 1.00 90.69 102 VAL A CA 1
ATOM 773 C C . VAL A 1 102 ? -3.363 -9.668 -13.270 1.00 90.69 102 VAL A C 1
ATOM 775 O O . VAL A 1 102 ? -2.550 -10.073 -14.098 1.00 90.69 102 VAL A O 1
ATOM 778 N N . GLN A 1 103 ? -4.324 -10.458 -12.787 1.00 92.38 103 GLN A N 1
ATOM 779 C CA . GLN A 1 103 ? -4.460 -11.869 -13.153 1.00 92.38 103 GLN A CA 1
ATOM 780 C C . GLN A 1 103 ? -4.728 -12.047 -14.654 1.00 92.38 103 GLN A C 1
ATOM 782 O O . GLN A 1 103 ? -4.157 -12.933 -15.290 1.00 92.38 103 GLN A O 1
ATOM 787 N N . GLY A 1 104 ? -5.586 -11.207 -15.243 1.00 90.94 104 GLY A N 1
ATOM 788 C CA . GLY A 1 104 ? -5.797 -11.164 -16.689 1.00 90.94 104 GLY A CA 1
ATOM 789 C C . GLY A 1 104 ? -4.485 -10.941 -17.433 1.00 90.94 104 GLY A C 1
ATOM 790 O O . GLY A 1 104 ? -4.163 -11.695 -18.347 1.00 90.94 104 GLY A O 1
ATOM 791 N N . TYR A 1 105 ? -3.689 -9.961 -16.990 1.00 91.06 105 TYR A N 1
ATOM 792 C CA . TYR A 1 105 ? -2.420 -9.626 -17.634 1.00 91.06 105 TYR A CA 1
ATOM 793 C C . TYR A 1 105 ? -1.419 -10.770 -17.567 1.00 91.06 105 TYR A C 1
ATOM 795 O O . TYR A 1 105 ? -0.874 -11.162 -18.596 1.00 91.06 105 TYR A O 1
ATOM 803 N N . VAL A 1 106 ? -1.230 -11.347 -16.380 1.00 91.50 106 VAL A N 1
ATOM 804 C CA . VAL A 1 106 ? -0.308 -12.468 -16.175 1.00 91.50 106 VAL A CA 1
ATOM 805 C C . VAL A 1 106 ? -0.705 -13.674 -17.030 1.00 91.50 106 VAL A C 1
ATOM 807 O O . VAL A 1 106 ? 0.170 -14.311 -17.607 1.00 91.50 106 VAL A O 1
ATOM 810 N N . ARG A 1 107 ? -2.003 -13.974 -17.173 1.00 91.19 107 ARG A N 1
ATOM 811 C CA . ARG A 1 107 ? -2.468 -15.077 -18.035 1.00 91.19 107 ARG A CA 1
ATOM 812 C C . ARG A 1 107 ? -2.236 -14.818 -19.520 1.00 91.19 107 ARG A C 1
ATOM 814 O O . ARG A 1 107 ? -1.902 -15.747 -20.242 1.00 91.19 107 ARG A O 1
ATOM 821 N N . GLU A 1 108 ? -2.445 -13.587 -19.973 1.00 90.62 108 GLU A N 1
ATOM 822 C CA . GLU A 1 108 ? -2.291 -13.228 -21.386 1.00 90.62 108 GLU A CA 1
ATOM 823 C C . GLU A 1 108 ? -0.816 -13.107 -21.805 1.00 90.62 108 GLU A C 1
ATOM 825 O O . GLU A 1 108 ? -0.472 -13.477 -22.923 1.00 90.62 108 GLU A O 1
ATOM 830 N N . HIS A 1 109 ? 0.057 -12.616 -20.917 1.00 88.00 109 HIS A N 1
ATOM 831 C CA . HIS A 1 109 ? 1.419 -12.199 -21.281 1.00 88.00 109 HIS A CA 1
ATOM 832 C C . HIS A 1 109 ? 2.540 -12.932 -20.533 1.00 88.00 109 HIS A C 1
ATOM 834 O O . HIS A 1 109 ? 3.699 -12.795 -20.920 1.00 88.00 109 HIS A O 1
ATOM 840 N N . GLY A 1 110 ? 2.241 -13.705 -19.484 1.00 79.81 110 GLY A N 1
ATOM 841 C CA . GLY A 1 110 ? 3.242 -14.194 -18.526 1.00 79.81 110 GLY A CA 1
ATOM 842 C C . GLY A 1 110 ? 4.406 -14.981 -19.137 1.00 79.81 110 GLY A C 1
ATOM 843 O O . GLY A 1 110 ? 5.548 -14.785 -18.731 1.00 79.81 110 GLY A O 1
ATOM 844 N N . GLU A 1 111 ? 4.143 -15.830 -20.132 1.00 77.81 111 GLU A N 1
ATOM 845 C CA . GLU A 1 111 ? 5.188 -16.610 -20.819 1.00 77.81 111 GLU A CA 1
ATOM 846 C C . GLU A 1 111 ? 5.733 -15.915 -22.077 1.00 77.81 111 GLU A C 1
ATOM 848 O O . GLU A 1 111 ? 6.832 -16.228 -22.530 1.00 77.81 111 GLU A O 1
ATOM 853 N N . SER A 1 112 ? 4.983 -14.963 -22.642 1.00 77.88 112 SER A N 1
ATOM 854 C CA . SER A 1 112 ? 5.284 -14.348 -23.941 1.00 77.88 112 SER A CA 1
ATOM 855 C C . SER A 1 112 ? 6.022 -13.012 -23.840 1.00 77.88 112 SER A C 1
ATOM 857 O O . SER A 1 112 ? 6.486 -12.501 -24.863 1.00 77.88 112 SER A O 1
ATOM 859 N N . LEU A 1 113 ? 6.104 -12.409 -22.652 1.00 79.19 113 LEU A N 1
ATOM 860 C CA . LEU A 1 113 ? 6.755 -11.116 -22.486 1.00 79.19 113 LEU A CA 1
ATOM 861 C C . LEU A 1 113 ? 8.277 -11.286 -22.624 1.00 79.19 113 LEU A C 1
ATOM 863 O O . LEU A 1 113 ? 8.955 -11.852 -21.764 1.00 79.19 113 LEU A O 1
ATOM 867 N N . VAL A 1 114 ? 8.819 -10.808 -23.745 1.00 80.69 114 VAL A N 1
ATOM 868 C CA . VAL A 1 114 ? 10.264 -10.753 -23.982 1.00 80.69 114 VAL A CA 1
ATOM 869 C C . VAL A 1 114 ? 10.811 -9.538 -23.239 1.00 80.69 114 VAL A C 1
ATOM 871 O O . VAL A 1 114 ? 10.685 -8.407 -23.704 1.00 80.69 114 VAL A O 1
ATOM 874 N N . ILE A 1 115 ? 11.406 -9.768 -22.069 1.00 80.69 115 ILE A N 1
ATOM 875 C CA . ILE A 1 115 ? 12.120 -8.720 -21.335 1.00 80.69 115 ILE A CA 1
ATOM 876 C C . ILE A 1 115 ? 13.523 -8.589 -21.919 1.00 80.69 115 ILE A C 1
ATOM 878 O O . ILE A 1 115 ? 14.326 -9.522 -21.831 1.00 80.69 115 ILE A O 1
ATOM 882 N N . ASP A 1 116 ? 13.845 -7.425 -22.473 1.00 82.19 116 ASP A N 1
ATOM 883 C CA . ASP A 1 116 ? 15.222 -7.132 -22.846 1.00 82.19 116 ASP A CA 1
ATOM 884 C C . ASP A 1 116 ? 16.116 -6.941 -21.595 1.00 82.19 116 ASP A C 1
ATOM 886 O O . ASP A 1 116 ? 15.666 -6.615 -20.491 1.00 82.19 116 ASP A O 1
ATOM 890 N N . ALA A 1 117 ? 17.421 -7.171 -21.745 1.00 82.25 117 ALA A N 1
ATOM 891 C CA . ALA A 1 117 ? 18.362 -7.058 -20.630 1.00 82.25 117 ALA A CA 1
ATOM 892 C C . ALA A 1 117 ? 18.418 -5.639 -20.025 1.00 82.25 117 ALA A C 1
ATOM 894 O O . ALA A 1 117 ? 18.735 -5.497 -18.843 1.00 82.25 117 ALA A O 1
ATOM 895 N N . GLN A 1 118 ? 18.095 -4.603 -20.805 1.00 81.38 118 GLN A N 1
ATOM 896 C CA . GLN A 1 118 ? 18.106 -3.209 -20.370 1.00 81.38 118 GLN A CA 1
ATOM 897 C C . GLN A 1 118 ? 16.909 -2.899 -19.461 1.00 81.38 118 GLN A C 1
ATOM 899 O O . GLN A 1 118 ? 17.103 -2.330 -18.390 1.00 81.38 118 GLN A O 1
ATOM 904 N N . ALA A 1 119 ? 15.701 -3.329 -19.818 1.00 79.50 119 ALA A N 1
ATOM 905 C CA . ALA A 1 119 ? 14.491 -3.211 -19.013 1.00 79.50 119 ALA A CA 1
ATOM 906 C C . ALA A 1 119 ? 14.653 -3.951 -17.679 1.00 79.50 119 ALA A C 1
ATOM 908 O O . ALA A 1 119 ? 14.290 -3.436 -16.622 1.00 79.50 119 ALA A O 1
ATOM 909 N N . ARG A 1 120 ? 15.299 -5.126 -17.697 1.00 81.06 120 ARG A N 1
ATOM 910 C CA . ARG A 1 120 ? 15.658 -5.848 -16.469 1.00 81.06 120 ARG A CA 1
ATOM 911 C C . ARG A 1 120 ? 16.709 -5.106 -15.636 1.00 81.06 120 ARG A C 1
ATOM 913 O O . ARG A 1 120 ? 16.620 -5.110 -14.413 1.00 81.06 120 ARG A O 1
ATOM 920 N N . ALA A 1 121 ? 17.696 -4.466 -16.265 1.00 79.88 121 ALA A N 1
ATOM 921 C CA . ALA A 1 121 ? 18.686 -3.653 -15.556 1.00 79.88 121 ALA A CA 1
ATOM 922 C C . ALA A 1 121 ? 18.067 -2.389 -14.932 1.00 79.88 121 ALA A C 1
ATOM 924 O O . ALA A 1 121 ? 18.494 -1.971 -13.860 1.00 79.88 121 ALA A O 1
ATOM 925 N N . GLN A 1 122 ? 17.029 -1.822 -15.551 1.00 74.31 122 GLN A N 1
ATOM 926 C CA . GLN A 1 122 ? 16.292 -0.661 -15.039 1.00 74.31 122 GLN A CA 1
ATOM 927 C C . GLN A 1 122 ? 15.418 -0.978 -13.814 1.00 74.31 122 GLN A C 1
ATOM 929 O O . GLN A 1 122 ? 15.101 -0.072 -13.054 1.00 74.31 122 GLN A O 1
ATOM 934 N N . GLN A 1 123 ? 15.081 -2.250 -13.563 1.00 72.88 123 GLN A N 1
ATOM 935 C CA . GLN A 1 123 ? 14.386 -2.666 -12.332 1.00 72.88 123 GLN A CA 1
ATOM 936 C C . GLN A 1 123 ? 15.255 -2.569 -11.074 1.00 72.88 123 GLN A C 1
ATOM 938 O O . GLN A 1 123 ? 14.741 -2.650 -9.965 1.00 72.88 123 GLN A O 1
ATOM 943 N N . LYS A 1 124 ? 16.579 -2.470 -11.222 1.00 62.72 124 LYS A N 1
ATOM 944 C CA . LYS A 1 124 ? 17.544 -2.786 -10.159 1.00 62.72 124 LYS A CA 1
ATOM 945 C C . LYS A 1 124 ? 17.760 -1.672 -9.127 1.00 62.72 124 LYS A C 1
ATOM 947 O O . LYS A 1 124 ? 18.807 -1.636 -8.484 1.00 62.72 124 LYS A O 1
ATOM 952 N N . ILE A 1 125 ? 16.806 -0.760 -8.981 1.00 56.91 125 ILE A N 1
ATOM 953 C CA . ILE A 1 125 ? 16.941 0.400 -8.104 1.00 56.91 125 ILE A CA 1
ATOM 954 C C . ILE A 1 125 ? 16.374 0.018 -6.738 1.00 56.91 125 ILE A C 1
ATOM 956 O O . ILE A 1 125 ? 15.170 0.042 -6.538 1.00 56.91 125 ILE A O 1
ATOM 960 N N . CYS A 1 126 ? 17.249 -0.368 -5.812 1.00 56.41 126 CYS A N 1
ATOM 961 C CA . CYS A 1 126 ? 16.934 -0.484 -4.387 1.00 56.41 126 CYS A CA 1
ATOM 962 C C . CYS A 1 126 ? 18.023 0.245 -3.591 1.00 56.41 126 CYS A C 1
ATOM 964 O O . CYS A 1 126 ? 18.847 -0.382 -2.929 1.00 56.41 126 CYS A O 1
ATOM 966 N N . SER A 1 127 ? 18.072 1.568 -3.728 1.00 61.28 127 SER A N 1
ATOM 967 C CA . SER A 1 127 ? 18.868 2.476 -2.895 1.00 61.28 127 SER A CA 1
ATOM 968 C C . SER A 1 127 ? 17.953 3.580 -2.340 1.00 61.28 127 SER A C 1
ATOM 970 O O . SER A 1 127 ? 16.838 3.747 -2.833 1.00 61.28 127 SER A O 1
ATOM 972 N N . PRO A 1 128 ? 18.386 4.349 -1.332 1.00 57.22 128 PRO A N 1
ATOM 973 C CA . PRO A 1 128 ? 17.736 5.598 -0.913 1.00 57.22 128 PRO A CA 1
ATOM 974 C C . PRO A 1 128 ? 17.293 6.514 -2.070 1.00 57.22 128 PRO A C 1
ATOM 976 O O . PRO A 1 128 ? 16.242 7.148 -1.990 1.00 57.22 128 PRO A O 1
ATOM 979 N N . ASP A 1 129 ? 18.026 6.490 -3.188 1.00 64.31 129 ASP A N 1
ATOM 980 C CA . ASP A 1 129 ? 17.729 7.248 -4.414 1.00 64.31 129 ASP A CA 1
ATOM 981 C C . ASP A 1 129 ? 16.430 6.795 -5.111 1.00 64.31 129 ASP A C 1
ATOM 983 O O . ASP A 1 129 ? 15.930 7.459 -6.018 1.00 64.31 129 ASP A O 1
ATOM 987 N N . VAL A 1 130 ? 15.840 5.666 -4.703 1.00 66.88 130 VAL A N 1
ATOM 988 C CA . VAL A 1 130 ? 14.571 5.169 -5.250 1.00 66.88 130 VAL A CA 1
ATOM 989 C C . VAL A 1 130 ? 13.459 6.192 -5.108 1.00 66.88 130 VAL A C 1
ATOM 991 O O . VAL A 1 130 ? 12.645 6.297 -6.019 1.00 66.88 130 VAL A O 1
ATOM 994 N N . TYR A 1 131 ? 13.396 6.961 -4.021 1.00 69.00 131 TYR A N 1
ATOM 995 C CA . TYR A 1 131 ? 12.330 7.957 -3.877 1.00 69.00 131 TYR A CA 1
ATOM 996 C C . TYR A 1 131 ? 12.444 9.066 -4.931 1.00 69.00 131 TYR A C 1
ATOM 998 O O . TYR A 1 131 ? 11.424 9.515 -5.457 1.00 69.00 131 TYR A O 1
ATOM 1006 N N . GLU A 1 132 ? 13.669 9.417 -5.328 1.00 66.69 132 GLU A N 1
ATOM 1007 C CA . GLU A 1 132 ? 13.935 10.391 -6.389 1.00 66.69 132 GLU A CA 1
ATOM 1008 C C . GLU A 1 132 ? 13.691 9.832 -7.796 1.00 66.69 132 GLU A C 1
ATOM 1010 O O . GLU A 1 132 ? 13.454 10.599 -8.725 1.00 66.69 132 GLU A O 1
ATOM 1015 N N . VAL A 1 133 ? 13.721 8.507 -7.981 1.00 69.75 133 VAL A N 1
ATOM 1016 C CA . VAL A 1 133 ? 13.573 7.889 -9.310 1.00 69.75 133 VAL A CA 1
ATOM 1017 C C . VAL A 1 133 ? 12.196 7.262 -9.522 1.00 69.75 133 VAL A C 1
ATOM 1019 O O . VAL A 1 133 ? 11.553 7.521 -10.539 1.00 69.75 133 VAL A O 1
ATOM 1022 N N . LEU A 1 134 ? 11.720 6.445 -8.582 1.00 74.06 134 LEU A N 1
ATOM 1023 C CA . LEU A 1 134 ? 10.478 5.684 -8.707 1.00 74.06 134 LEU A CA 1
ATOM 1024 C C . LEU A 1 134 ? 9.266 6.603 -8.763 1.00 74.06 134 LEU A C 1
ATOM 1026 O O . LEU A 1 134 ? 8.418 6.405 -9.624 1.00 74.06 134 LEU A O 1
ATOM 1030 N N . TYR A 1 135 ? 9.178 7.615 -7.898 1.00 75.50 135 TYR A N 1
ATOM 1031 C CA . TYR A 1 135 ? 8.014 8.500 -7.902 1.00 75.50 135 TYR A CA 1
ATOM 1032 C C . TYR A 1 135 ? 7.903 9.308 -9.212 1.00 75.50 135 TYR A C 1
ATOM 1034 O O . TYR A 1 135 ? 6.851 9.231 -9.856 1.00 75.50 135 TYR A O 1
ATOM 1042 N N . PRO A 1 136 ? 8.965 9.980 -9.712 1.00 75.25 136 PRO A N 1
ATOM 1043 C CA . PRO A 1 136 ? 8.916 10.623 -11.027 1.00 75.25 136 PRO A CA 1
ATOM 1044 C C . PRO A 1 136 ? 8.696 9.648 -12.186 1.00 75.25 136 PRO A C 1
ATOM 1046 O O . PRO A 1 136 ? 8.032 10.007 -13.157 1.00 75.25 136 PRO A O 1
ATOM 1049 N N . MET A 1 137 ? 9.213 8.419 -12.098 1.00 79.12 137 MET A N 1
ATOM 1050 C CA . MET A 1 137 ? 8.970 7.383 -13.105 1.00 79.12 137 MET A CA 1
ATOM 1051 C C . MET A 1 137 ? 7.503 6.942 -13.120 1.00 79.12 137 MET A C 1
ATOM 1053 O O . MET A 1 137 ? 6.904 6.932 -14.189 1.00 79.12 137 MET A O 1
ATOM 1057 N N . ILE A 1 138 ? 6.905 6.645 -11.961 1.00 79.31 138 ILE A N 1
ATOM 1058 C CA . ILE A 1 138 ? 5.477 6.314 -11.830 1.00 79.31 138 ILE A CA 1
ATOM 1059 C C . ILE A 1 138 ? 4.635 7.439 -12.420 1.00 79.31 138 ILE A C 1
ATOM 1061 O O . ILE A 1 138 ? 3.725 7.183 -13.207 1.00 79.31 138 ILE A O 1
ATOM 1065 N N . PHE A 1 139 ? 4.962 8.686 -12.074 1.00 76.56 139 PHE A N 1
ATOM 1066 C CA . PHE A 1 139 ? 4.273 9.846 -12.615 1.00 76.56 139 PHE A CA 1
ATOM 1067 C C . PHE A 1 139 ? 4.397 9.876 -14.138 1.00 76.56 139 PHE A C 1
ATOM 1069 O O . PHE A 1 139 ? 3.383 9.834 -14.824 1.00 76.56 139 PHE A O 1
ATOM 1076 N N . LYS A 1 140 ? 5.619 9.830 -14.680 1.00 78.56 140 LYS A N 1
ATOM 1077 C CA . LYS A 1 140 ? 5.866 9.786 -16.126 1.00 78.56 140 LYS A CA 1
ATOM 1078 C C . LYS A 1 140 ? 5.079 8.668 -16.817 1.00 78.56 140 LYS A C 1
ATOM 1080 O O . LYS A 1 140 ? 4.431 8.927 -17.821 1.00 78.56 140 LYS A O 1
ATOM 1085 N N . ASP A 1 141 ? 5.084 7.464 -16.261 1.00 78.62 141 ASP A N 1
ATOM 1086 C CA . ASP A 1 141 ? 4.383 6.299 -16.799 1.00 78.62 141 ASP A CA 1
ATOM 1087 C C . ASP A 1 141 ? 2.859 6.482 -16.827 1.00 78.62 141 ASP A C 1
ATOM 1089 O O . ASP A 1 141 ? 2.193 6.067 -17.779 1.00 78.62 141 ASP A O 1
ATOM 1093 N N . VAL A 1 142 ? 2.289 7.101 -15.787 1.00 76.38 142 VAL A N 1
ATOM 1094 C CA . VAL A 1 142 ? 0.868 7.475 -15.763 1.00 76.38 142 VAL A CA 1
ATOM 1095 C C . VAL A 1 142 ? 0.584 8.470 -16.878 1.00 76.38 142 VAL A C 1
ATOM 1097 O O . VAL A 1 142 ? -0.352 8.267 -17.647 1.00 76.38 142 VAL A O 1
ATOM 1100 N N . LEU A 1 143 ? 1.406 9.513 -17.008 1.00 73.94 143 LEU A N 1
ATOM 1101 C CA . LEU A 1 143 ? 1.207 10.539 -18.025 1.00 73.94 143 LEU A CA 1
ATOM 1102 C C . LEU A 1 143 ? 1.354 9.989 -19.448 1.00 73.94 143 LEU A C 1
ATOM 1104 O O . LEU A 1 143 ? 0.543 10.317 -20.310 1.00 73.94 143 LEU A O 1
ATOM 1108 N N . ASP A 1 144 ? 2.364 9.153 -19.690 1.00 73.62 144 ASP A N 1
ATOM 1109 C CA . ASP A 1 144 ? 2.618 8.512 -20.980 1.00 73.62 144 ASP A CA 1
ATOM 1110 C C . ASP A 1 144 ? 1.486 7.535 -21.323 1.00 73.62 144 ASP A C 1
ATOM 1112 O O . ASP A 1 144 ? 1.014 7.506 -22.460 1.00 73.62 144 ASP A O 1
ATOM 1116 N N . GLY A 1 145 ? 0.988 6.784 -20.334 1.00 72.62 145 GLY A N 1
ATOM 1117 C CA . GLY A 1 145 ? -0.178 5.917 -20.487 1.00 72.62 145 GLY A CA 1
ATOM 1118 C C . GLY A 1 145 ? -1.446 6.700 -20.833 1.00 72.62 145 GLY A C 1
ATOM 1119 O O . GLY A 1 145 ? -2.145 6.350 -21.784 1.00 72.62 145 GLY A O 1
ATOM 1120 N N . CYS A 1 146 ? -1.708 7.801 -20.123 1.00 68.81 146 CYS A N 1
ATOM 1121 C CA . CYS A 1 146 ? -2.799 8.719 -20.440 1.00 68.81 146 CYS A CA 1
ATOM 1122 C C . CYS A 1 146 ? -2.632 9.279 -21.857 1.00 68.81 146 CYS A C 1
ATOM 1124 O O . CYS A 1 146 ? -3.516 9.121 -22.693 1.00 68.81 146 CYS A O 1
ATOM 1126 N N . ARG A 1 147 ? -1.469 9.849 -22.187 1.00 68.12 147 ARG A N 1
ATOM 1127 C CA . ARG A 1 147 ? -1.188 10.358 -23.531 1.00 68.12 147 ARG A CA 1
ATOM 1128 C C . ARG A 1 147 ? -1.484 9.302 -24.587 1.00 68.12 147 ARG A C 1
ATOM 1130 O O . ARG A 1 147 ? -2.148 9.634 -25.555 1.00 68.12 147 ARG A O 1
ATOM 1137 N N . TRP A 1 148 ? -1.052 8.059 -24.391 1.00 65.38 148 TRP A N 1
ATOM 1138 C CA . TRP A 1 148 ? -1.238 6.987 -25.363 1.00 65.38 148 TRP A CA 1
ATOM 1139 C C . TRP A 1 148 ? -2.703 6.599 -25.571 1.00 65.38 148 TRP A C 1
ATOM 1141 O O . TRP A 1 148 ? -3.153 6.497 -26.713 1.00 65.38 148 TRP A O 1
ATOM 1151 N N . HIS A 1 149 ? -3.473 6.421 -24.494 1.00 64.56 149 HIS A N 1
ATOM 1152 C CA . HIS A 1 149 ? -4.889 6.070 -24.616 1.00 64.56 149 HIS A CA 1
ATOM 1153 C C . HIS A 1 149 ? -5.675 7.142 -25.380 1.00 64.56 149 HIS A C 1
ATOM 1155 O O . HIS A 1 149 ? -6.511 6.806 -26.220 1.00 64.56 149 HIS A O 1
ATOM 1161 N N . PHE A 1 150 ? -5.347 8.418 -25.169 1.00 60.53 150 PHE A N 1
ATOM 1162 C CA . PHE A 1 150 ? -6.017 9.533 -25.838 1.00 60.53 150 PHE A CA 1
ATOM 1163 C C . PHE A 1 150 ? -5.406 9.883 -27.207 1.00 60.53 150 PHE A C 1
ATOM 1165 O O . PHE A 1 150 ? -6.117 10.353 -28.094 1.00 60.53 150 PHE A O 1
ATOM 1172 N N . SER A 1 151 ? -4.120 9.593 -27.430 1.00 56.28 151 SER A N 1
ATOM 1173 C CA . SER A 1 151 ? -3.458 9.736 -28.732 1.00 56.28 151 SER A CA 1
ATOM 1174 C C . SER A 1 151 ? -3.701 8.549 -29.654 1.00 56.28 151 SER A C 1
ATOM 1176 O O . SER A 1 151 ? -3.318 8.622 -30.811 1.00 56.28 151 SER A O 1
ATOM 1178 N N . SER A 1 152 ? -4.348 7.472 -29.196 1.00 47.72 152 SER A N 1
ATOM 1179 C CA . SER A 1 152 ? -4.714 6.308 -30.019 1.00 47.72 152 SER A CA 1
ATOM 1180 C C . SER A 1 152 ? -5.717 6.610 -31.151 1.00 47.72 152 SER A C 1
ATOM 1182 O O . SER A 1 152 ? -6.097 5.703 -31.891 1.00 47.72 152 SER A O 1
ATOM 1184 N N . MET A 1 153 ? -6.090 7.883 -31.345 1.00 48.78 153 MET A N 1
ATOM 1185 C CA . MET A 1 153 ? -6.620 8.383 -32.619 1.00 48.78 153 MET A CA 1
ATOM 1186 C C . MET A 1 153 ? -5.568 8.402 -33.745 1.00 48.78 153 MET A C 1
ATOM 1188 O O . MET A 1 153 ? -5.940 8.461 -34.915 1.00 48.78 153 MET A O 1
ATOM 1192 N N . ASP A 1 154 ? -4.276 8.326 -33.418 1.00 47.41 154 ASP A N 1
ATOM 1193 C CA . ASP A 1 154 ? -3.181 8.231 -34.379 1.00 47.41 154 ASP A CA 1
ATOM 1194 C C . ASP A 1 154 ? -2.838 6.765 -34.687 1.00 47.41 154 ASP A C 1
ATOM 1196 O O . ASP A 1 154 ? -2.680 5.916 -33.807 1.00 47.41 154 ASP A O 1
ATOM 1200 N N . THR A 1 155 ? -2.728 6.454 -35.976 1.00 56.94 155 THR A N 1
ATOM 1201 C CA . THR A 1 155 ? -2.642 5.077 -36.501 1.00 56.94 155 THR A CA 1
ATOM 1202 C C . THR A 1 155 ? -1.263 4.422 -36.350 1.00 56.94 155 THR A C 1
ATOM 1204 O O . THR A 1 155 ? -1.133 3.216 -36.566 1.00 56.94 155 THR A O 1
ATOM 1207 N N . ASN A 1 156 ? -0.241 5.168 -35.923 1.00 54.78 156 ASN A N 1
ATOM 1208 C CA . ASN A 1 156 ? 1.112 4.651 -35.713 1.00 54.78 156 ASN A CA 1
ATOM 1209 C C . ASN A 1 156 ? 1.315 4.178 -34.269 1.00 54.78 156 ASN A C 1
ATOM 1211 O O . ASN A 1 156 ? 1.828 4.896 -33.413 1.00 54.78 156 ASN A O 1
ATOM 1215 N N . LYS A 1 157 ? 0.930 2.927 -34.005 1.00 57.53 157 LYS A N 1
ATOM 1216 C CA . LYS A 1 157 ? 1.239 2.236 -32.748 1.00 57.53 157 LYS A CA 1
ATOM 1217 C C . LYS A 1 157 ? 2.676 1.713 -32.783 1.00 57.53 157 LYS A C 1
ATOM 1219 O O . LYS A 1 157 ? 2.903 0.558 -33.139 1.00 57.53 157 LYS A O 1
ATOM 1224 N N . GLU A 1 158 ? 3.653 2.542 -32.423 1.00 59.28 158 GLU A N 1
ATOM 1225 C CA . GLU A 1 158 ? 4.966 2.003 -32.051 1.00 59.28 158 GLU A CA 1
ATOM 1226 C C . GLU A 1 158 ? 4.796 1.033 -30.872 1.00 59.28 158 GLU A C 1
ATOM 1228 O O . GLU A 1 158 ? 4.052 1.302 -29.924 1.00 59.28 158 GLU A O 1
ATOM 1233 N N . ALA A 1 159 ? 5.449 -0.129 -30.955 1.00 58.69 159 ALA A N 1
ATOM 1234 C CA . ALA A 1 159 ? 5.389 -1.144 -29.912 1.00 58.69 159 ALA A CA 1
ATOM 1235 C C . ALA A 1 159 ? 5.944 -0.566 -28.601 1.00 58.69 159 ALA A C 1
ATOM 1237 O O . ALA A 1 159 ? 7.109 -0.168 -28.523 1.00 58.69 159 ALA A O 1
ATOM 1238 N N . ARG A 1 160 ? 5.098 -0.503 -27.568 1.00 65.88 160 ARG A N 1
ATOM 1239 C CA . ARG A 1 160 ? 5.470 0.027 -26.254 1.00 65.88 160 ARG A CA 1
ATOM 1240 C C . ARG A 1 160 ? 6.573 -0.845 -25.650 1.00 65.88 160 ARG A C 1
ATOM 1242 O O . ARG A 1 160 ? 6.445 -2.068 -25.606 1.00 65.88 160 ARG A O 1
ATOM 1249 N N . ARG A 1 161 ? 7.648 -0.216 -25.162 1.00 61.72 161 ARG A N 1
ATOM 1250 C CA . ARG A 1 161 ? 8.657 -0.915 -24.352 1.00 61.72 161 ARG A CA 1
ATOM 1251 C C . ARG A 1 161 ? 7.988 -1.510 -23.108 1.00 61.72 161 ARG A C 1
ATOM 1253 O O . ARG A 1 161 ? 7.087 -0.870 -22.561 1.00 61.72 161 ARG A O 1
ATOM 1260 N N . PRO A 1 162 ? 8.402 -2.704 -22.655 1.00 59.34 162 PRO A N 1
ATOM 1261 C CA . PRO A 1 162 ? 7.811 -3.317 -21.479 1.00 59.34 162 PRO A CA 1
ATOM 1262 C C . PRO A 1 162 ? 8.008 -2.404 -20.267 1.00 59.34 162 PRO A C 1
ATOM 1264 O O . PRO A 1 162 ? 9.114 -1.974 -19.943 1.00 59.34 162 PRO A O 1
ATOM 1267 N N . ALA A 1 163 ? 6.885 -2.076 -19.646 1.00 77.88 163 ALA A N 1
ATOM 1268 C CA . ALA A 1 163 ? 6.779 -1.154 -18.535 1.00 77.88 163 ALA A CA 1
ATOM 1269 C C . ALA A 1 163 ? 7.361 -1.718 -17.230 1.00 77.88 163 ALA A C 1
ATOM 1271 O O . ALA A 1 163 ? 7.451 -2.935 -17.060 1.00 77.88 163 ALA A O 1
ATOM 1272 N N . TYR A 1 164 ? 7.687 -0.838 -16.274 1.00 85.19 164 TYR A N 1
ATOM 1273 C CA . TYR A 1 164 ? 8.298 -1.229 -14.999 1.00 85.19 164 TYR A CA 1
ATOM 1274 C C . TYR A 1 164 ? 7.506 -2.335 -14.280 1.00 85.19 164 TYR A C 1
ATOM 1276 O O . TYR A 1 164 ? 8.073 -3.342 -13.864 1.00 85.19 164 TYR A O 1
ATOM 1284 N N . PHE A 1 165 ? 6.183 -2.189 -14.180 1.00 89.31 165 PHE A N 1
ATOM 1285 C CA . PHE A 1 165 ? 5.352 -3.139 -13.443 1.00 89.31 165 PHE A CA 1
ATOM 1286 C C . PHE A 1 165 ? 5.264 -4.534 -14.106 1.00 89.31 165 PHE A C 1
ATOM 1288 O O . PHE A 1 165 ? 5.549 -5.517 -13.420 1.00 89.31 165 PHE A O 1
ATOM 1295 N N . PRO A 1 166 ? 4.973 -4.674 -15.417 1.00 90.69 166 PRO A N 1
ATOM 1296 C CA . PRO A 1 166 ? 5.085 -5.949 -16.132 1.00 90.69 166 PRO A CA 1
ATOM 1297 C C . PRO A 1 166 ? 6.419 -6.680 -15.978 1.00 90.69 166 PRO A C 1
ATOM 1299 O O . PRO A 1 166 ? 6.442 -7.883 -15.710 1.00 90.69 166 PRO A O 1
ATOM 1302 N N . VAL A 1 167 ? 7.532 -5.954 -16.125 1.00 90.00 167 VAL A N 1
ATOM 1303 C CA . VAL A 1 167 ? 8.878 -6.528 -16.000 1.00 90.00 167 VAL A CA 1
ATOM 1304 C C . VAL A 1 167 ? 9.093 -7.059 -14.586 1.00 90.00 167 VAL A C 1
ATOM 1306 O O . VAL A 1 167 ? 9.582 -8.178 -14.414 1.00 90.00 167 VAL A O 1
ATOM 1309 N N . GLY A 1 168 ? 8.689 -6.283 -13.579 1.00 91.50 168 GLY A N 1
ATOM 1310 C CA . GLY A 1 168 ? 8.755 -6.685 -12.182 1.00 91.50 168 GLY A CA 1
ATOM 1311 C C . GLY A 1 168 ? 7.879 -7.904 -11.874 1.00 91.50 168 GLY A C 1
ATOM 1312 O O . GLY A 1 168 ? 8.343 -8.835 -11.223 1.00 91.50 168 GLY A O 1
ATOM 1313 N N . LEU A 1 169 ? 6.656 -7.984 -12.417 1.00 93.12 169 LEU A N 1
ATOM 1314 C CA . LEU A 1 169 ? 5.776 -9.153 -12.254 1.00 93.12 169 LEU A CA 1
ATOM 1315 C C . LEU A 1 169 ? 6.400 -10.446 -12.794 1.00 93.12 169 LEU A C 1
ATOM 1317 O O . LEU A 1 169 ? 6.235 -11.506 -12.188 1.00 93.12 169 LEU A O 1
ATOM 1321 N N . GLN A 1 170 ? 7.104 -10.369 -13.924 1.00 91.00 170 GLN A N 1
ATOM 1322 C CA . GLN A 1 170 ? 7.759 -11.528 -14.531 1.00 91.00 170 GLN A CA 1
ATOM 1323 C C . GLN A 1 170 ? 9.079 -11.887 -13.832 1.00 91.00 170 GLN A C 1
ATOM 1325 O O . GLN A 1 170 ? 9.437 -13.063 -13.764 1.00 91.00 170 GLN A O 1
ATOM 1330 N N . CYS A 1 171 ? 9.808 -10.900 -13.302 1.00 89.44 171 CYS A N 1
ATOM 1331 C CA . CYS A 1 171 ? 11.054 -11.135 -12.568 1.00 89.44 171 CYS A CA 1
ATOM 1332 C C . CYS A 1 171 ? 10.830 -11.592 -11.120 1.00 89.44 171 CYS A C 1
ATOM 1334 O O . CYS A 1 171 ? 11.705 -12.248 -10.554 1.00 89.44 171 CYS A O 1
ATOM 1336 N N . ASP A 1 172 ? 9.682 -11.275 -10.523 1.00 92.44 172 ASP A N 1
ATOM 1337 C CA . ASP A 1 172 ? 9.378 -11.630 -9.144 1.00 92.44 172 ASP A CA 1
ATOM 1338 C C . ASP A 1 172 ? 9.063 -13.132 -9.002 1.00 92.44 172 ASP A C 1
ATOM 1340 O O . ASP A 1 172 ? 8.015 -13.637 -9.419 1.00 92.44 172 ASP A O 1
ATOM 1344 N N . ALA A 1 173 ? 9.984 -13.861 -8.370 1.00 92.31 173 ALA A N 1
ATOM 1345 C CA . ALA A 1 173 ? 9.866 -15.292 -8.096 1.00 92.31 173 ALA A CA 1
ATOM 1346 C C . ALA A 1 173 ? 9.015 -15.623 -6.852 1.00 92.31 173 ALA A C 1
ATOM 1348 O O . ALA A 1 173 ? 8.877 -16.798 -6.507 1.00 92.31 173 ALA A O 1
ATOM 1349 N N . SER A 1 174 ? 8.447 -14.624 -6.170 1.00 93.12 174 SER A N 1
ATOM 1350 C CA . SER A 1 174 ? 7.635 -14.831 -4.970 1.00 93.12 174 SER A CA 1
ATOM 1351 C C . SER A 1 174 ? 6.456 -15.762 -5.253 1.00 93.12 174 SER A C 1
ATOM 1353 O O . SER A 1 174 ? 5.637 -15.503 -6.136 1.00 93.12 174 SER A O 1
ATOM 1355 N N . GLN A 1 175 ? 6.368 -16.842 -4.475 1.00 93.88 175 GLN A N 1
ATOM 1356 C CA . GLN A 1 175 ? 5.259 -17.805 -4.515 1.00 93.88 175 GLN A CA 1
ATOM 1357 C C . GLN A 1 175 ? 4.228 -17.567 -3.407 1.00 93.88 175 GLN A C 1
ATOM 1359 O O . GLN A 1 175 ? 3.176 -18.192 -3.408 1.00 93.88 175 GLN A O 1
ATOM 1364 N N . SER A 1 176 ? 4.540 -16.704 -2.438 1.00 93.50 176 SER A N 1
ATOM 1365 C CA . SER A 1 176 ? 3.686 -16.427 -1.284 1.00 93.50 176 SER A CA 1
ATOM 1366 C C . SER A 1 176 ? 4.083 -15.128 -0.575 1.00 93.50 176 SER A C 1
ATOM 1368 O O . SER A 1 176 ? 5.171 -14.573 -0.791 1.00 93.50 176 SER A O 1
ATOM 1370 N N . MET A 1 177 ? 3.210 -14.695 0.339 1.00 92.75 177 MET A N 1
ATOM 1371 C CA . MET A 1 177 ? 3.410 -13.563 1.253 1.00 92.75 177 MET A CA 1
ATOM 1372 C C . MET A 1 177 ? 4.192 -13.927 2.524 1.00 92.75 177 MET A C 1
ATOM 1374 O O . MET A 1 177 ? 4.135 -13.179 3.501 1.00 92.75 177 MET A O 1
ATOM 1378 N N . ILE A 1 178 ? 4.892 -15.073 2.551 1.00 81.12 178 ILE A N 1
ATOM 1379 C CA . ILE A 1 178 ? 5.610 -15.528 3.750 1.00 81.12 178 ILE A CA 1
ATOM 1380 C C . ILE A 1 178 ? 6.639 -14.459 4.163 1.00 81.12 178 ILE A C 1
ATOM 1382 O O . ILE A 1 178 ? 7.517 -14.116 3.357 1.00 81.12 178 ILE A O 1
ATOM 1386 N N . PRO A 1 179 ? 6.535 -13.926 5.393 1.00 67.25 179 PRO A N 1
ATOM 1387 C CA . PRO A 1 179 ? 7.440 -12.899 5.885 1.00 67.25 179 PRO A CA 1
ATOM 1388 C C . PRO A 1 179 ? 8.831 -13.469 6.180 1.00 67.25 179 PRO A C 1
ATOM 1390 O O . PRO A 1 179 ? 8.993 -14.653 6.480 1.00 67.25 179 PRO A O 1
ATOM 1393 N N . LEU A 1 180 ? 9.833 -12.591 6.163 1.00 67.44 180 LEU A N 1
ATOM 1394 C CA . LEU A 1 180 ? 11.119 -12.840 6.811 1.00 67.44 180 LEU A CA 1
ATOM 1395 C C . LEU A 1 180 ? 10.876 -12.697 8.321 1.00 67.44 180 LEU A C 1
ATOM 1397 O O . LEU A 1 180 ? 10.616 -11.598 8.800 1.00 67.44 180 LEU A O 1
ATOM 1401 N N . CYS A 1 181 ? 10.822 -13.802 9.062 1.00 70.19 181 CYS A N 1
ATOM 1402 C CA . CYS A 1 181 ? 10.391 -13.768 10.460 1.00 70.19 181 CYS A CA 1
ATOM 1403 C C . CYS A 1 181 ? 11.535 -13.315 11.378 1.00 70.19 181 CYS A C 1
ATOM 1405 O O . CYS A 1 181 ? 12.569 -13.977 11.447 1.00 70.19 181 CYS A O 1
ATOM 1407 N N . SER A 1 182 ? 11.318 -12.221 12.112 1.00 75.56 182 SER A N 1
ATOM 1408 C CA . SER A 1 182 ? 12.072 -11.866 13.317 1.00 75.56 182 SER A CA 1
ATOM 1409 C C . SER A 1 182 ? 11.062 -11.585 14.429 1.00 75.56 182 SER A C 1
ATOM 1411 O O . SER A 1 182 ? 10.200 -10.719 14.274 1.00 75.56 182 SER A O 1
ATOM 1413 N N . ASP A 1 183 ? 11.102 -12.367 15.510 1.00 70.56 183 ASP A N 1
ATOM 1414 C CA . ASP A 1 183 ? 10.049 -12.370 16.538 1.00 70.56 183 ASP A CA 1
ATOM 1415 C C . ASP A 1 183 ? 10.297 -11.396 17.698 1.00 70.56 183 ASP A C 1
ATOM 1417 O O . ASP A 1 183 ? 9.357 -11.057 18.419 1.00 70.56 183 ASP A O 1
ATOM 1421 N N . ALA A 1 184 ? 11.521 -10.891 17.858 1.00 72.62 184 ALA A N 1
ATOM 1422 C CA . ALA A 1 184 ? 11.866 -9.947 18.914 1.00 72.62 184 ALA A CA 1
ATOM 1423 C C . ALA A 1 184 ? 12.714 -8.804 18.355 1.00 72.62 184 ALA A C 1
ATOM 1425 O O . ALA A 1 184 ? 13.712 -9.036 17.675 1.00 72.62 184 ALA A O 1
ATOM 1426 N N . PHE A 1 185 ? 12.305 -7.575 18.659 1.00 83.94 185 PHE A N 1
ATOM 1427 C CA . PHE A 1 185 ? 13.046 -6.373 18.313 1.00 83.94 185 PHE A CA 1
ATOM 1428 C C . PHE A 1 185 ? 13.033 -5.417 19.508 1.00 83.94 185 PHE A C 1
ATOM 1430 O O . PHE A 1 185 ? 12.010 -5.303 20.189 1.00 83.94 185 PHE A O 1
ATOM 1437 N N . THR A 1 186 ? 14.165 -4.773 19.780 1.00 85.44 186 THR A N 1
ATOM 1438 C CA . THR A 1 186 ? 14.296 -3.793 20.864 1.00 85.44 186 THR A CA 1
ATOM 1439 C C . THR A 1 186 ? 13.459 -2.565 20.532 1.00 85.44 186 THR A C 1
ATOM 1441 O O . THR A 1 186 ? 13.552 -2.031 19.429 1.00 85.44 186 THR A O 1
ATOM 1444 N N . GLU A 1 187 ? 12.608 -2.120 21.455 1.00 88.81 187 GLU A N 1
ATOM 1445 C CA . GLU A 1 187 ? 11.845 -0.897 21.216 1.00 88.81 187 GLU A CA 1
ATOM 1446 C C . GLU A 1 187 ? 12.790 0.298 21.072 1.00 88.81 187 GLU A C 1
ATOM 1448 O O . GLU A 1 187 ? 13.726 0.462 21.850 1.00 88.81 187 GLU A O 1
ATOM 1453 N N . VAL A 1 188 ? 12.544 1.102 20.041 1.00 92.31 188 VAL A N 1
ATOM 1454 C CA . VAL A 1 188 ? 13.261 2.354 19.797 1.00 92.31 188 VAL A CA 1
ATOM 1455 C C . VAL A 1 188 ? 12.667 3.417 20.714 1.00 92.31 188 VAL A C 1
ATOM 1457 O O . VAL A 1 188 ? 11.440 3.514 20.819 1.00 92.31 188 VAL A O 1
ATOM 1460 N N . GLU A 1 189 ? 13.523 4.194 21.377 1.00 95.44 189 GLU A N 1
ATOM 1461 C CA . GLU A 1 189 ? 13.084 5.292 22.238 1.00 95.44 189 GLU A CA 1
ATOM 1462 C C . GLU A 1 189 ? 12.278 6.329 21.437 1.00 95.44 189 GLU A C 1
ATOM 1464 O O . GLU A 1 189 ? 12.450 6.489 20.228 1.00 95.44 189 GLU A O 1
ATOM 1469 N N . GLU A 1 190 ? 11.357 7.040 22.094 1.00 95.31 190 GLU A N 1
ATOM 1470 C CA . GLU A 1 190 ? 10.454 7.967 21.396 1.00 95.31 190 GLU A CA 1
ATOM 1471 C C . GLU A 1 190 ? 11.209 9.111 20.698 1.00 95.31 190 GLU A C 1
ATOM 1473 O O . GLU A 1 190 ? 10.819 9.531 19.605 1.00 95.31 190 GLU A O 1
ATOM 1478 N N . ASP A 1 191 ? 12.301 9.592 21.299 1.00 96.62 191 ASP A N 1
ATOM 1479 C CA . ASP A 1 191 ? 13.127 10.659 20.727 1.00 96.62 191 ASP A CA 1
ATOM 1480 C C . ASP A 1 191 ? 13.861 10.194 19.461 1.00 96.62 191 ASP A C 1
ATOM 1482 O O . ASP A 1 191 ? 13.825 10.891 18.441 1.00 96.62 191 ASP A O 1
ATOM 1486 N N . ASP A 1 192 ? 14.414 8.979 19.477 1.00 95.94 192 ASP A N 1
ATOM 1487 C CA . ASP A 1 192 ? 15.008 8.344 18.298 1.00 95.94 192 ASP A CA 1
ATOM 1488 C C . ASP A 1 192 ? 13.954 8.098 17.211 1.00 95.94 192 ASP A C 1
ATOM 1490 O O . ASP A 1 192 ? 14.178 8.386 16.034 1.00 95.94 192 ASP A O 1
ATOM 1494 N N . LEU A 1 193 ? 12.758 7.637 17.591 1.00 96.56 193 LEU A N 1
ATOM 1495 C CA . LEU A 1 193 ? 11.652 7.454 16.653 1.00 96.56 193 LEU A CA 1
ATOM 1496 C C . LEU A 1 193 ? 11.241 8.780 15.998 1.00 96.56 193 LEU A C 1
ATOM 1498 O O . LEU A 1 193 ? 10.975 8.816 14.796 1.00 96.56 193 LEU A O 1
ATOM 1502 N N . ARG A 1 194 ? 11.188 9.876 16.763 1.00 97.31 194 ARG A N 1
ATOM 1503 C CA . ARG A 1 194 ? 10.861 11.214 16.249 1.00 97.31 194 ARG A CA 1
ATOM 1504 C C . ARG A 1 194 ? 11.920 11.709 15.267 1.00 97.31 194 ARG A C 1
ATOM 1506 O O . ARG A 1 194 ? 11.563 12.295 14.243 1.00 97.31 194 ARG A O 1
ATOM 1513 N N . TYR A 1 195 ? 13.195 11.450 15.549 1.00 97.12 195 TYR A N 1
ATOM 1514 C CA . TYR A 1 195 ? 14.299 11.750 14.640 1.00 97.12 195 TYR A CA 1
ATOM 1515 C C . TYR A 1 195 ? 14.202 10.951 13.330 1.00 97.12 195 TYR A C 1
ATOM 1517 O O . TYR A 1 195 ? 14.183 11.544 12.250 1.00 97.12 195 TYR A O 1
ATOM 1525 N N . LEU A 1 196 ? 14.038 9.629 13.415 1.00 96.06 196 LEU A N 1
ATOM 1526 C CA . LEU A 1 196 ? 13.923 8.745 12.250 1.00 96.06 196 LEU A CA 1
ATOM 1527 C C . LEU A 1 196 ? 12.687 9.063 11.400 1.00 96.06 196 LEU A C 1
ATOM 1529 O O . LEU A 1 196 ? 12.769 9.124 10.173 1.00 96.06 196 LEU A O 1
ATOM 1533 N N . TYR A 1 197 ? 11.549 9.342 12.041 1.00 96.75 197 TYR A N 1
ATOM 1534 C CA . TYR A 1 197 ? 10.343 9.790 11.348 1.00 96.75 197 TYR A CA 1
ATOM 1535 C C . TYR A 1 197 ? 10.582 11.098 10.589 1.00 96.75 197 TYR A C 1
ATOM 1537 O O . TYR A 1 197 ? 10.132 11.231 9.453 1.00 96.75 197 TYR A O 1
ATOM 1545 N N . LYS A 1 198 ? 11.313 12.055 11.179 1.00 96.44 198 LYS A N 1
ATOM 1546 C CA . LYS A 1 198 ? 11.645 13.318 10.511 1.00 96.44 198 LYS A CA 1
ATOM 1547 C C . LYS A 1 198 ? 12.437 13.065 9.227 1.00 96.44 198 LYS A C 1
ATOM 1549 O O . LYS A 1 198 ? 12.017 13.568 8.190 1.00 96.44 198 LYS A O 1
ATOM 1554 N N . ILE A 1 199 ? 13.501 12.259 9.285 1.00 93.94 199 ILE A N 1
ATOM 1555 C CA . ILE A 1 199 ? 14.305 11.885 8.106 1.00 93.94 199 ILE A CA 1
ATOM 1556 C C . ILE A 1 199 ? 13.419 11.265 7.024 1.00 93.94 199 ILE A C 1
ATOM 1558 O O . ILE A 1 199 ? 13.402 11.726 5.886 1.00 93.94 199 ILE A O 1
ATOM 1562 N N . TRP A 1 200 ? 12.635 10.251 7.391 1.00 94.44 200 TRP A N 1
ATOM 1563 C CA . TRP A 1 200 ? 11.756 9.556 6.455 1.00 94.44 200 TRP A CA 1
ATOM 1564 C C . TRP A 1 200 ? 10.723 10.499 5.823 1.00 94.44 200 TRP A C 1
ATOM 1566 O O . TRP A 1 200 ? 10.537 10.510 4.606 1.00 94.44 200 TRP A O 1
ATOM 1576 N N . SER A 1 201 ? 10.083 11.342 6.636 1.00 93.75 201 SER A N 1
ATOM 1577 C CA . SER A 1 201 ? 8.997 12.219 6.188 1.00 93.75 201 SER A CA 1
ATOM 1578 C C . SER A 1 201 ? 9.437 13.288 5.182 1.00 93.75 201 SER A C 1
ATOM 1580 O O . SER A 1 201 ? 8.609 13.750 4.397 1.00 93.75 201 SER A O 1
ATOM 1582 N N . GLN A 1 202 ? 10.722 13.659 5.189 1.00 90.31 202 GLN A N 1
ATOM 1583 C CA . GLN A 1 202 ? 11.304 14.643 4.275 1.00 90.31 202 GLN A CA 1
ATOM 1584 C C . GLN A 1 202 ? 11.474 14.114 2.847 1.00 90.31 202 GLN A C 1
ATOM 1586 O O . GLN A 1 202 ? 11.492 14.912 1.915 1.00 90.31 202 GLN A O 1
ATOM 1591 N N . VAL A 1 203 ? 11.587 12.794 2.670 1.00 85.81 203 VAL A N 1
ATOM 1592 C CA . VAL A 1 203 ? 11.875 12.181 1.362 1.00 85.81 203 VAL A CA 1
ATOM 1593 C C . VAL A 1 203 ? 10.755 11.274 0.855 1.00 85.81 203 VAL A C 1
ATOM 1595 O O . VAL A 1 203 ? 10.620 11.081 -0.352 1.00 85.81 203 VAL A O 1
ATOM 1598 N N . HIS A 1 204 ? 9.943 10.699 1.747 1.00 88.06 204 HIS A N 1
ATOM 1599 C CA . HIS A 1 204 ? 8.970 9.687 1.356 1.00 88.06 204 HIS A CA 1
ATOM 1600 C C . HIS A 1 204 ? 7.686 10.318 0.780 1.00 88.06 204 HIS A C 1
ATOM 1602 O O . HIS A 1 204 ? 7.020 11.083 1.481 1.00 88.06 204 HIS A O 1
ATOM 1608 N N . PRO A 1 205 ? 7.236 9.948 -0.437 1.00 84.19 205 PRO A N 1
ATOM 1609 C CA . PRO A 1 205 ? 6.076 10.580 -1.083 1.00 84.19 205 PRO A CA 1
ATOM 1610 C C . PRO A 1 205 ? 4.749 10.340 -0.345 1.00 84.19 205 PRO A C 1
ATOM 1612 O O . PRO A 1 205 ? 3.802 11.107 -0.491 1.00 84.19 205 PRO A O 1
ATOM 1615 N N . LEU A 1 206 ? 4.673 9.281 0.466 1.00 87.75 206 LEU A N 1
ATOM 1616 C CA . LEU A 1 206 ? 3.487 8.952 1.269 1.00 87.75 206 LEU A CA 1
ATOM 1617 C C . LEU A 1 206 ? 3.472 9.604 2.662 1.00 87.75 206 LEU A C 1
ATOM 1619 O O . LEU A 1 206 ? 2.563 9.327 3.447 1.00 87.75 206 LEU A O 1
ATOM 1623 N N . SER A 1 207 ? 4.449 10.456 2.992 1.00 90.94 207 SER A N 1
ATOM 1624 C CA . SER A 1 207 ? 4.559 11.060 4.327 1.00 90.94 207 SER A CA 1
ATOM 1625 C C . SER A 1 207 ? 3.352 11.922 4.699 1.00 90.94 207 SER A C 1
ATOM 1627 O O . SER A 1 207 ? 2.917 11.905 5.845 1.00 90.94 207 SER A O 1
ATOM 1629 N N . ALA A 1 208 ? 2.717 12.582 3.726 1.00 85.88 208 ALA A N 1
ATOM 1630 C CA . ALA A 1 208 ? 1.511 13.382 3.951 1.00 85.88 208 ALA A CA 1
ATOM 1631 C C . ALA A 1 208 ? 0.311 12.565 4.477 1.00 85.88 208 ALA A C 1
ATOM 1633 O O . ALA A 1 208 ? -0.608 13.126 5.070 1.00 85.88 208 ALA A O 1
ATOM 1634 N N . GLY A 1 209 ? 0.290 11.249 4.241 1.00 87.12 209 GLY A N 1
ATOM 1635 C CA . GLY A 1 209 ? -0.773 10.351 4.697 1.00 87.12 209 GLY A CA 1
ATOM 1636 C C . GLY A 1 209 ? -0.520 9.714 6.063 1.00 87.12 209 GLY A C 1
ATOM 1637 O O . GLY A 1 209 ? -1.379 8.970 6.536 1.00 87.12 209 GLY A O 1
ATOM 1638 N N . ILE A 1 210 ? 0.637 9.955 6.686 1.00 93.12 210 ILE A N 1
ATOM 1639 C CA . ILE A 1 210 ? 1.062 9.296 7.924 1.00 93.12 210 ILE A CA 1
ATOM 1640 C C . ILE A 1 210 ? 1.522 10.359 8.914 1.00 93.12 210 ILE A C 1
ATOM 1642 O O . ILE A 1 210 ? 2.532 11.008 8.698 1.00 93.12 210 ILE A O 1
ATOM 1646 N N . SER A 1 211 ? 0.793 10.527 10.016 1.00 91.94 211 SER A N 1
ATOM 1647 C CA . SER A 1 211 ? 1.196 11.412 11.110 1.00 91.94 211 SER A CA 1
ATOM 1648 C C . SER A 1 211 ? 2.068 10.672 12.127 1.00 91.94 211 SER A C 1
ATOM 1650 O O . SER A 1 211 ? 1.917 9.466 12.325 1.00 91.94 211 SER A O 1
ATOM 1652 N N . PHE A 1 212 ? 2.915 11.401 12.863 1.00 93.88 212 PHE A N 1
ATOM 1653 C CA . PHE A 1 212 ? 3.672 10.823 13.982 1.00 93.88 212 PHE A CA 1
ATOM 1654 C C . PHE A 1 212 ? 2.750 10.175 15.030 1.00 93.88 212 PHE A C 1
ATOM 1656 O O . PHE A 1 212 ? 3.061 9.110 15.554 1.00 93.88 212 PHE A O 1
ATOM 1663 N N . SER A 1 213 ? 1.575 10.764 15.288 1.00 92.56 213 SER A N 1
ATOM 1664 C CA . SER A 1 213 ? 0.573 10.203 16.205 1.00 92.56 213 SER A CA 1
ATOM 1665 C C . SER A 1 213 ? 0.045 8.837 15.753 1.00 92.56 213 SER A C 1
ATOM 1667 O O . SER A 1 213 ? -0.256 8.003 16.601 1.00 92.56 213 SER A O 1
ATOM 1669 N N . SER A 1 214 ? 0.004 8.565 14.442 1.00 91.00 214 SER A N 1
ATOM 1670 C CA . SER A 1 214 ? -0.393 7.258 13.889 1.00 91.00 214 SER A CA 1
ATOM 1671 C C . SER A 1 214 ? 0.610 6.141 14.207 1.00 91.00 214 SER A C 1
ATOM 1673 O O . SER A 1 214 ? 0.281 4.965 14.067 1.00 91.00 214 SER A O 1
ATOM 1675 N N . LEU A 1 215 ? 1.833 6.496 14.618 1.00 93.94 215 LEU A N 1
ATOM 1676 C CA . LEU A 1 215 ? 2.893 5.553 14.995 1.00 93.94 215 LEU A CA 1
ATOM 1677 C C . LEU A 1 215 ? 2.832 5.159 16.469 1.00 93.94 215 LEU A C 1
ATOM 1679 O O . LEU A 1 215 ? 3.496 4.205 16.881 1.00 93.94 215 LEU A O 1
ATOM 1683 N N . LEU A 1 216 ? 2.071 5.912 17.263 1.00 92.81 216 LEU A N 1
ATOM 1684 C CA . LEU A 1 216 ? 1.956 5.702 18.694 1.00 92.81 216 LEU A CA 1
ATOM 1685 C C . LEU A 1 216 ? 0.897 4.629 18.983 1.00 92.81 216 LEU A C 1
ATOM 1687 O O . LEU A 1 216 ? -0.169 4.581 18.367 1.00 92.81 216 LEU A O 1
ATOM 1691 N N . GLY A 1 217 ? 1.194 3.764 19.951 1.00 91.88 217 GLY A N 1
ATOM 1692 C CA . GLY A 1 217 ? 0.318 2.667 20.361 1.00 91.88 217 GLY A CA 1
ATOM 1693 C C . GLY A 1 217 ? 0.430 1.398 19.507 1.00 91.88 217 GLY A C 1
ATOM 1694 O O . GLY A 1 217 ? 1.182 1.315 18.537 1.00 91.88 217 GLY A O 1
ATOM 1695 N N . GLU A 1 218 ? -0.337 0.376 19.891 1.00 92.75 218 GLU A N 1
ATOM 1696 C CA . GLU A 1 218 ? -0.213 -0.975 19.322 1.00 92.75 218 GLU A CA 1
ATOM 1697 C C . GLU A 1 218 ? -0.639 -1.069 17.852 1.00 92.75 218 GLU A C 1
ATOM 1699 O O . GLU A 1 218 ? -0.053 -1.831 17.088 1.00 92.75 218 GLU A O 1
ATOM 1704 N N . GLN A 1 219 ? -1.622 -0.271 17.426 1.00 92.44 219 GLN A N 1
ATOM 1705 C CA . GLN A 1 219 ? -2.099 -0.299 16.037 1.00 92.44 219 GLN A CA 1
ATOM 1706 C C . GLN A 1 219 ? -1.028 0.224 15.067 1.00 92.44 219 GLN A C 1
ATOM 1708 O O . GLN A 1 219 ? -0.837 -0.341 13.994 1.00 92.44 219 GLN A O 1
ATOM 1713 N N . GLY A 1 220 ? -0.270 1.242 15.491 1.00 93.88 220 GLY A N 1
ATOM 1714 C CA . GLY A 1 220 ? 0.810 1.859 14.721 1.00 93.88 220 GLY A CA 1
ATOM 1715 C C . GLY A 1 220 ? 2.107 1.054 14.683 1.00 93.88 220 GLY A C 1
ATOM 1716 O O . GLY A 1 220 ? 3.047 1.446 13.996 1.00 93.88 220 GLY A O 1
ATOM 1717 N N . LYS A 1 221 ? 2.193 -0.081 15.386 1.00 95.31 221 LYS A N 1
ATOM 1718 C CA . LYS A 1 221 ? 3.443 -0.831 15.575 1.00 95.31 221 LYS A CA 1
ATOM 1719 C C . LYS A 1 221 ? 4.053 -1.328 14.267 1.00 95.31 221 LYS A C 1
ATOM 1721 O O . LYS A 1 221 ? 5.256 -1.191 14.057 1.00 95.31 221 LYS A O 1
ATOM 1726 N N . ALA A 1 222 ? 3.237 -1.863 13.362 1.00 95.62 222 ALA A N 1
ATOM 1727 C CA . ALA A 1 222 ? 3.708 -2.278 12.042 1.00 95.62 222 ALA A CA 1
ATOM 1728 C C . ALA A 1 222 ? 4.276 -1.092 11.246 1.00 95.62 222 ALA A C 1
ATOM 1730 O O . ALA A 1 222 ? 5.374 -1.176 10.699 1.00 95.62 222 ALA A O 1
ATOM 1731 N N . LEU A 1 223 ? 3.548 0.027 11.242 1.00 96.25 223 LEU A N 1
ATOM 1732 C CA . LEU A 1 223 ? 3.920 1.244 10.530 1.00 96.25 223 LEU A CA 1
ATOM 1733 C C . LEU A 1 223 ? 5.207 1.861 11.096 1.00 96.25 223 LEU A C 1
ATOM 1735 O O . LEU A 1 223 ? 6.116 2.195 10.343 1.00 96.25 223 LEU A O 1
ATOM 1739 N N . ARG A 1 224 ? 5.322 1.918 12.426 1.00 96.56 224 ARG A N 1
ATOM 1740 C CA . ARG A 1 224 ? 6.499 2.389 13.164 1.00 96.56 224 ARG A CA 1
ATOM 1741 C C . ARG A 1 224 ? 7.768 1.653 12.742 1.00 96.56 224 ARG A C 1
ATOM 1743 O O . ARG A 1 224 ? 8.742 2.292 12.361 1.00 96.56 224 ARG A O 1
ATOM 1750 N N . HIS A 1 225 ? 7.764 0.319 12.783 1.00 95.75 225 HIS A N 1
ATOM 1751 C CA . HIS A 1 225 ? 8.955 -0.453 12.412 1.00 95.75 225 HIS A CA 1
ATOM 1752 C C . HIS A 1 225 ? 9.252 -0.386 10.909 1.00 95.75 225 HIS A C 1
ATOM 1754 O O . HIS A 1 225 ? 10.421 -0.429 10.540 1.00 95.75 225 HIS A O 1
ATOM 1760 N N . LEU A 1 226 ? 8.240 -0.223 10.051 1.00 95.38 226 LEU A N 1
ATOM 1761 C CA . LEU A 1 226 ? 8.457 -0.015 8.618 1.00 95.38 226 LEU A CA 1
ATOM 1762 C C . LEU A 1 226 ? 9.114 1.346 8.326 1.00 95.38 226 LEU A C 1
ATOM 1764 O O . LEU A 1 226 ? 10.051 1.410 7.538 1.00 95.38 226 LEU A O 1
ATOM 1768 N N . ILE A 1 227 ? 8.699 2.408 9.020 1.00 95.81 227 ILE A N 1
ATOM 1769 C CA . ILE A 1 227 ? 9.325 3.734 8.903 1.00 95.81 227 ILE A CA 1
ATOM 1770 C C . ILE A 1 227 ? 10.755 3.721 9.433 1.00 95.81 227 ILE A C 1
ATOM 1772 O O . ILE A 1 227 ? 11.643 4.240 8.766 1.00 95.81 227 ILE A O 1
ATOM 1776 N N . ILE A 1 228 ? 11.007 3.099 10.592 1.00 95.19 228 ILE A N 1
ATOM 1777 C CA . ILE A 1 228 ? 12.377 2.957 11.113 1.00 95.19 228 ILE A CA 1
ATOM 1778 C C . ILE A 1 228 ? 13.248 2.204 10.104 1.00 95.19 228 ILE A C 1
ATOM 1780 O O . ILE A 1 228 ? 14.360 2.623 9.806 1.00 95.19 228 ILE A O 1
ATOM 1784 N N . CYS A 1 229 ? 12.722 1.115 9.544 1.00 93.12 229 CYS A N 1
ATOM 1785 C CA . CYS A 1 229 ? 13.408 0.321 8.540 1.00 93.12 229 CYS A CA 1
ATOM 1786 C C . CYS A 1 229 ? 13.846 1.158 7.328 1.00 93.12 229 CYS A C 1
ATOM 1788 O O . CYS A 1 229 ? 14.991 1.043 6.887 1.00 93.12 229 CYS A O 1
ATOM 1790 N N . GLU A 1 230 ? 12.955 1.993 6.793 1.00 92.56 230 GLU A N 1
ATOM 1791 C CA . GLU A 1 230 ? 13.259 2.866 5.656 1.00 92.56 230 GLU A CA 1
ATOM 1792 C C . GLU A 1 230 ? 14.182 4.024 6.052 1.00 92.56 230 GLU A C 1
ATOM 1794 O O . GLU A 1 230 ? 15.137 4.300 5.335 1.00 92.56 230 GLU A O 1
ATOM 1799 N N . ALA A 1 231 ? 13.973 4.650 7.213 1.00 93.00 231 ALA A N 1
ATOM 1800 C CA . ALA A 1 231 ? 14.844 5.708 7.725 1.00 93.00 231 ALA A CA 1
ATOM 1801 C C . ALA A 1 231 ? 16.290 5.221 7.910 1.00 93.00 231 ALA A C 1
ATOM 1803 O O . ALA A 1 231 ? 17.221 5.862 7.434 1.00 93.00 231 ALA A O 1
ATOM 1804 N N . ARG A 1 232 ? 16.485 4.038 8.504 1.00 91.56 232 ARG A N 1
ATOM 1805 C CA . ARG A 1 232 ? 17.807 3.410 8.653 1.00 91.56 232 ARG A CA 1
ATOM 1806 C C . ARG A 1 232 ? 18.465 3.089 7.311 1.00 91.56 232 ARG A C 1
ATOM 1808 O O . ARG A 1 232 ? 19.675 3.233 7.179 1.00 91.56 232 ARG A O 1
ATOM 1815 N N . GLN A 1 233 ? 17.687 2.717 6.288 1.00 88.62 233 GLN A N 1
ATOM 1816 C CA . GLN A 1 233 ? 18.224 2.552 4.928 1.00 88.62 233 GLN A CA 1
ATOM 1817 C C . GLN A 1 233 ? 18.730 3.870 4.350 1.00 88.62 233 GLN A C 1
ATOM 1819 O O . GLN A 1 233 ? 19.787 3.872 3.724 1.00 88.62 233 GLN A O 1
ATOM 1824 N N . LEU A 1 234 ? 18.010 4.973 4.578 1.00 87.75 234 LEU A N 1
ATOM 1825 C CA . LEU A 1 234 ? 18.445 6.312 4.167 1.00 87.75 234 LEU A CA 1
ATOM 1826 C C . LEU A 1 234 ? 19.753 6.722 4.863 1.00 87.75 234 LEU A C 1
ATOM 1828 O O . LEU A 1 234 ? 20.593 7.368 4.244 1.00 87.75 234 LEU A O 1
ATOM 1832 N N . GLU A 1 235 ? 19.956 6.300 6.113 1.00 89.94 235 GLU A N 1
ATOM 1833 C CA . GLU A 1 235 ? 21.207 6.504 6.860 1.00 89.94 235 GLU A CA 1
ATOM 1834 C C . GLU A 1 235 ? 22.349 5.559 6.432 1.00 89.94 235 GLU A C 1
ATOM 1836 O O . GLU A 1 235 ? 23.506 5.787 6.784 1.00 89.94 235 GLU A O 1
ATOM 1841 N N . GLY A 1 236 ? 22.050 4.508 5.659 1.00 86.81 236 GLY A N 1
ATOM 1842 C CA . GLY A 1 236 ? 23.016 3.496 5.222 1.00 86.81 236 GLY A CA 1
ATOM 1843 C C . GLY A 1 236 ? 23.191 2.298 6.169 1.00 86.81 236 GLY A C 1
ATOM 1844 O O . GLY A 1 236 ? 24.107 1.499 5.958 1.00 86.81 236 GLY A O 1
ATOM 1845 N N . ASP A 1 237 ? 22.324 2.125 7.173 1.00 83.31 237 ASP A N 1
ATOM 1846 C CA . ASP A 1 237 ? 22.331 0.984 8.102 1.00 83.31 237 ASP A CA 1
ATOM 1847 C C . ASP A 1 237 ? 21.419 -0.162 7.615 1.00 83.31 237 ASP A C 1
ATOM 1849 O O . ASP A 1 237 ? 20.251 -0.310 7.991 1.00 83.31 237 ASP A O 1
ATOM 1853 N N . TYR A 1 238 ? 21.953 -0.985 6.709 1.00 78.12 238 TYR A N 1
ATOM 1854 C CA . TYR A 1 238 ? 21.204 -2.069 6.061 1.00 78.12 238 TYR A CA 1
ATOM 1855 C C . TYR A 1 238 ? 20.862 -3.274 6.964 1.00 78.12 238 TYR A C 1
ATOM 1857 O O . TYR A 1 238 ? 19.742 -3.783 6.849 1.00 78.12 238 TYR A O 1
ATOM 1865 N N . PRO A 1 239 ? 21.765 -3.794 7.825 1.00 80.88 239 PRO A N 1
ATOM 1866 C CA . PRO A 1 239 ? 21.465 -4.981 8.626 1.00 80.88 239 PRO A CA 1
ATOM 1867 C C . PRO A 1 239 ? 20.345 -4.754 9.642 1.00 80.88 239 PRO A C 1
ATOM 1869 O O . PRO A 1 239 ? 19.459 -5.601 9.770 1.00 80.88 239 PRO A O 1
ATOM 1872 N N . GLU A 1 240 ? 20.360 -3.615 10.341 1.00 82.00 240 GLU A N 1
ATOM 1873 C CA . GLU A 1 240 ? 19.305 -3.280 11.301 1.00 82.00 240 GLU A CA 1
ATOM 1874 C C . GLU A 1 240 ? 17.970 -3.066 10.575 1.00 82.00 240 GLU A C 1
ATOM 1876 O O . GLU A 1 240 ? 16.918 -3.545 11.013 1.00 82.00 240 GLU A O 1
ATOM 1881 N N . SER A 1 241 ? 18.021 -2.445 9.394 1.00 83.75 241 SER A N 1
ATOM 1882 C CA . SER A 1 241 ? 16.847 -2.222 8.563 1.00 83.75 241 SER A CA 1
ATOM 1883 C C . SER A 1 241 ? 16.084 -3.509 8.219 1.00 83.75 241 SER A C 1
ATOM 1885 O O . SER A 1 241 ? 14.877 -3.582 8.458 1.00 83.75 241 SER A O 1
ATOM 1887 N N . GLU A 1 242 ? 16.733 -4.554 7.698 1.00 87.44 242 GLU A N 1
ATOM 1888 C CA . GLU A 1 242 ? 16.007 -5.774 7.300 1.00 87.44 242 GLU A CA 1
ATOM 1889 C C . GLU A 1 242 ? 15.373 -6.505 8.498 1.00 87.44 242 GLU A C 1
ATOM 1891 O O . GLU A 1 242 ? 14.295 -7.098 8.371 1.00 87.44 242 GLU A O 1
ATOM 1896 N N . ALA A 1 243 ? 15.978 -6.408 9.685 1.00 88.19 243 ALA A N 1
ATOM 1897 C CA . ALA A 1 243 ? 15.381 -6.926 10.913 1.00 88.19 243 ALA A CA 1
ATOM 1898 C C . ALA A 1 243 ? 14.100 -6.157 11.294 1.00 88.19 243 ALA A C 1
ATOM 1900 O O . ALA A 1 243 ? 13.081 -6.782 11.614 1.00 88.19 243 ALA A O 1
ATOM 1901 N N . HIS A 1 244 ? 14.109 -4.822 11.182 1.00 91.00 244 HIS A N 1
ATOM 1902 C CA . HIS A 1 244 ? 12.907 -4.002 11.356 1.00 91.00 244 HIS A CA 1
ATOM 1903 C C . HIS A 1 244 ? 11.817 -4.343 10.336 1.00 91.00 244 HIS A C 1
ATOM 1905 O O . HIS A 1 244 ? 10.646 -4.415 10.710 1.00 91.00 244 HIS A O 1
ATOM 1911 N N . PHE A 1 245 ? 12.178 -4.601 9.075 1.00 92.12 245 PHE A N 1
ATOM 1912 C CA . PHE A 1 245 ? 11.220 -4.996 8.040 1.00 92.12 245 PHE A CA 1
ATOM 1913 C C . PHE A 1 245 ? 10.507 -6.308 8.382 1.00 92.12 245 PHE A C 1
ATOM 1915 O O . PHE A 1 245 ? 9.275 -6.392 8.328 1.00 92.12 245 PHE A O 1
ATOM 1922 N N . GLY A 1 246 ? 11.276 -7.332 8.765 1.00 92.19 246 GLY A N 1
ATOM 1923 C CA . GLY A 1 246 ? 10.733 -8.633 9.149 1.00 92.19 246 GLY A CA 1
ATOM 1924 C C . GLY A 1 246 ? 9.779 -8.535 10.339 1.00 92.19 246 GLY A C 1
ATOM 1925 O O . GLY A 1 246 ? 8.669 -9.079 10.311 1.00 92.19 246 GLY A O 1
ATOM 1926 N N . TYR A 1 247 ? 10.165 -7.756 11.354 1.00 94.00 247 TYR A N 1
ATOM 1927 C CA . TYR A 1 247 ? 9.312 -7.491 12.509 1.00 94.00 247 TYR A CA 1
ATOM 1928 C C . TYR A 1 247 ? 8.043 -6.719 12.123 1.00 94.00 247 TYR A C 1
ATOM 1930 O O . TYR A 1 247 ? 6.943 -7.130 12.495 1.00 94.00 247 TYR A O 1
ATOM 1938 N N . ALA A 1 248 ? 8.163 -5.650 11.328 1.00 95.00 248 ALA A N 1
ATOM 1939 C CA . ALA A 1 248 ? 7.030 -4.863 10.846 1.00 95.00 248 ALA A CA 1
ATOM 1940 C C . ALA A 1 248 ? 6.008 -5.742 10.110 1.00 95.00 248 ALA A C 1
ATOM 1942 O O . ALA A 1 248 ? 4.809 -5.659 10.378 1.00 95.00 248 ALA A O 1
ATOM 1943 N N . SER A 1 249 ? 6.481 -6.629 9.228 1.00 95.00 249 SER A N 1
ATOM 1944 C CA . SER A 1 249 ? 5.627 -7.560 8.486 1.00 95.00 249 SER A CA 1
ATOM 1945 C C . SER A 1 249 ? 4.932 -8.567 9.413 1.00 95.00 249 SER A C 1
ATOM 1947 O O . SER A 1 249 ? 3.732 -8.812 9.276 1.00 95.00 249 SER A O 1
ATOM 1949 N N . SER A 1 250 ? 5.644 -9.099 10.414 1.00 94.06 250 SER A N 1
ATOM 1950 C CA . SER A 1 250 ? 5.064 -9.978 11.441 1.00 94.06 250 SER A CA 1
ATOM 1951 C C . SER A 1 250 ? 3.955 -9.275 12.232 1.00 94.06 250 SER A C 1
ATOM 1953 O O . SER A 1 250 ? 2.865 -9.829 12.390 1.00 94.06 250 SER A O 1
ATOM 1955 N N . GLN A 1 251 ? 4.186 -8.033 12.675 1.00 95.06 251 GLN A N 1
ATOM 1956 C CA . GLN A 1 251 ? 3.185 -7.242 13.398 1.00 95.06 251 GLN A CA 1
ATOM 1957 C C . GLN A 1 251 ? 1.981 -6.909 12.515 1.00 95.06 251 GLN A C 1
ATOM 1959 O O . GLN A 1 251 ? 0.846 -7.122 12.935 1.00 95.06 251 GLN A O 1
ATOM 1964 N N . TYR A 1 252 ? 2.212 -6.482 11.270 1.00 96.00 252 TYR A N 1
ATOM 1965 C CA . TYR A 1 252 ? 1.150 -6.171 10.311 1.00 96.00 252 TYR A CA 1
ATOM 1966 C C . TYR A 1 252 ? 0.198 -7.350 10.119 1.00 96.00 252 TYR A C 1
ATOM 1968 O O . TYR A 1 252 ? -1.017 -7.202 10.194 1.00 96.00 252 TYR A O 1
ATOM 1976 N N . ARG A 1 253 ? 0.746 -8.557 9.948 1.00 95.56 253 ARG A N 1
ATOM 1977 C CA . ARG A 1 253 ? -0.054 -9.773 9.757 1.00 95.56 253 ARG A CA 1
ATOM 1978 C C . ARG A 1 253 ? -0.867 -10.160 10.997 1.00 95.56 253 ARG A C 1
ATOM 1980 O O . ARG A 1 253 ? -1.922 -10.778 10.842 1.00 95.56 253 ARG A O 1
ATOM 1987 N N . LYS A 1 254 ? -0.393 -9.814 12.200 1.00 95.25 254 LYS A N 1
ATOM 1988 C CA . LYS A 1 254 ? -1.061 -10.097 13.484 1.00 95.25 254 LYS A CA 1
ATOM 1989 C C . LYS A 1 254 ? -2.226 -9.152 13.784 1.00 95.25 254 LYS A C 1
ATOM 1991 O O . LYS A 1 254 ? -3.061 -9.521 14.611 1.00 95.25 254 LYS A O 1
ATOM 1996 N N . VAL A 1 255 ? -2.311 -7.996 13.116 1.00 95.75 255 VAL A N 1
ATOM 1997 C CA . VAL A 1 255 ? -3.409 -7.029 13.290 1.00 95.75 255 VAL A CA 1
ATOM 1998 C C . VAL A 1 255 ? -4.754 -7.726 13.085 1.00 95.75 255 VAL A C 1
ATOM 2000 O O . VAL A 1 255 ? -4.982 -8.369 12.059 1.00 95.75 255 VAL A O 1
ATOM 2003 N N . GLN A 1 256 ? -5.637 -7.604 14.075 1.00 95.56 256 GLN A N 1
ATOM 2004 C CA . GLN A 1 256 ? -6.974 -8.193 14.072 1.00 95.56 256 GLN A CA 1
ATOM 2005 C C . GLN A 1 256 ? -8.008 -7.127 13.727 1.00 95.56 256 GLN A C 1
ATOM 2007 O O . GLN A 1 256 ? -8.067 -6.088 14.379 1.00 95.56 256 GLN A O 1
ATOM 2012 N N . ILE A 1 257 ? -8.836 -7.401 12.722 1.00 93.88 257 ILE A N 1
ATOM 2013 C CA . ILE A 1 257 ? -9.939 -6.536 12.308 1.00 93.88 257 ILE A CA 1
ATOM 2014 C C . ILE A 1 257 ? -11.251 -7.215 12.712 1.00 93.88 257 ILE A C 1
ATOM 2016 O O . ILE A 1 257 ? -11.543 -8.303 12.202 1.00 93.88 257 ILE A O 1
ATOM 2020 N N . PRO A 1 258 ? -12.054 -6.599 13.593 1.00 91.56 258 PRO A N 1
ATOM 2021 C CA . PRO A 1 258 ? -13.392 -7.081 13.909 1.00 91.56 258 PRO A CA 1
ATOM 2022 C C . PRO A 1 258 ? -14.242 -7.263 12.642 1.00 91.56 258 PRO A C 1
ATOM 2024 O O . PRO A 1 258 ? -14.260 -6.408 11.760 1.00 91.56 258 PRO A O 1
ATOM 2027 N N . VAL A 1 259 ? -14.932 -8.400 12.525 1.00 86.62 259 VAL A N 1
ATOM 2028 C CA . VAL A 1 259 ? -15.855 -8.692 11.407 1.00 86.62 259 VAL A CA 1
ATOM 2029 C C . VAL A 1 259 ? -17.220 -8.059 11.631 1.00 86.62 259 VAL A C 1
ATOM 2031 O O . VAL A 1 259 ? -17.918 -7.734 10.674 1.00 86.62 259 VAL A O 1
ATOM 2034 N N . PHE A 1 260 ? -17.604 -7.915 12.898 1.00 76.62 260 PHE A N 1
ATOM 2035 C CA . PHE A 1 260 ? -18.882 -7.355 13.298 1.00 76.62 260 PHE A CA 1
ATOM 2036 C C . PHE A 1 260 ? -18.670 -6.009 13.966 1.00 76.62 260 PHE A C 1
ATOM 2038 O O . PHE A 1 260 ? -17.963 -5.897 14.970 1.00 76.62 260 PHE A O 1
ATOM 2045 N N . ASP A 1 261 ? -19.347 -5.015 13.410 1.00 67.81 261 ASP A N 1
ATOM 2046 C CA . ASP A 1 261 ? -19.328 -3.645 13.888 1.00 67.81 261 ASP A CA 1
ATOM 2047 C C . ASP A 1 261 ? -20.267 -3.509 15.083 1.00 67.81 261 ASP A C 1
ATOM 2049 O O . ASP A 1 261 ? -21.405 -3.052 14.959 1.00 67.81 261 ASP A O 1
ATOM 2053 N N . ASN A 1 262 ? -19.796 -3.951 16.248 1.00 79.12 262 ASN A N 1
ATOM 2054 C CA . ASN A 1 262 ? -20.392 -3.524 17.503 1.00 79.12 262 ASN A CA 1
ATOM 2055 C C . ASN A 1 262 ? -20.202 -2.003 17.604 1.00 79.12 262 ASN A C 1
ATOM 2057 O O . ASN A 1 262 ? -19.067 -1.526 17.553 1.00 79.12 262 ASN A O 1
ATOM 2061 N N . GLU A 1 263 ? -21.296 -1.248 17.736 1.00 81.50 263 GLU A N 1
ATOM 2062 C CA . GLU A 1 263 ? -21.264 0.221 17.772 1.00 81.50 263 GLU A CA 1
ATOM 2063 C C . GLU A 1 263 ? -20.289 0.757 18.829 1.00 81.50 263 GLU A C 1
ATOM 2065 O O . GLU A 1 263 ? -19.595 1.744 18.590 1.00 81.50 263 GLU A O 1
ATOM 2070 N N . ALA A 1 264 ? -20.140 0.040 19.948 1.00 82.88 264 ALA A N 1
ATOM 2071 C CA . ALA A 1 264 ? -19.218 0.394 21.024 1.00 82.88 264 ALA A CA 1
ATOM 2072 C C . ALA A 1 264 ? -17.726 0.366 20.620 1.00 82.88 264 ALA A C 1
ATOM 2074 O O . ALA A 1 264 ? -16.899 0.961 21.305 1.00 82.88 264 ALA A O 1
ATOM 2075 N N . GLN A 1 265 ? -17.361 -0.319 19.530 1.00 86.94 265 GLN A N 1
ATOM 2076 C CA . GLN A 1 265 ? -15.971 -0.519 19.087 1.00 86.94 265 GLN A CA 1
ATOM 2077 C C . GLN A 1 265 ? -15.657 0.129 17.731 1.00 86.94 265 GLN A C 1
ATOM 2079 O O . GLN A 1 265 ? -14.550 -0.036 17.208 1.00 86.94 265 GLN A O 1
ATOM 2084 N N . LEU A 1 266 ? -16.598 0.885 17.158 1.00 90.00 266 LEU A N 1
ATOM 2085 C CA . LEU A 1 266 ? -16.451 1.500 15.836 1.00 90.00 266 LEU A CA 1
ATOM 2086 C C . LEU A 1 266 ? -15.210 2.398 15.736 1.00 90.00 266 LEU A C 1
ATOM 2088 O O . LEU A 1 266 ? -14.425 2.258 14.801 1.00 90.00 266 LEU A O 1
ATOM 2092 N N . ALA A 1 267 ? -14.970 3.252 16.736 1.00 90.25 267 ALA A N 1
ATOM 2093 C CA . ALA A 1 267 ? -13.816 4.153 16.745 1.00 90.25 267 ALA A CA 1
ATOM 2094 C C . ALA A 1 267 ? -12.474 3.406 16.771 1.00 90.25 267 ALA A C 1
ATOM 2096 O O . ALA A 1 267 ? -11.579 3.715 15.984 1.00 90.25 267 ALA A O 1
ATOM 2097 N N . GLY A 1 268 ? -12.342 2.386 17.626 1.00 92.00 268 GLY A N 1
ATOM 2098 C CA . GLY A 1 268 ? -11.139 1.549 17.669 1.00 92.00 268 GLY A CA 1
ATOM 2099 C C . GLY A 1 268 ? -10.907 0.820 16.345 1.00 92.00 268 GLY A C 1
ATOM 2100 O O . GLY A 1 268 ? -9.794 0.816 15.825 1.00 92.00 268 GLY A O 1
ATOM 2101 N N . THR A 1 269 ? -11.981 0.292 15.752 1.00 93.38 269 THR A N 1
ATOM 2102 C CA . THR A 1 269 ? -11.942 -0.391 14.452 1.00 93.38 269 THR A CA 1
ATOM 2103 C C . THR A 1 269 ? -11.505 0.553 13.330 1.00 93.38 269 THR A C 1
ATOM 2105 O O . THR A 1 269 ? -10.671 0.175 12.508 1.00 93.38 269 THR A O 1
ATOM 2108 N N . ALA A 1 270 ? -12.002 1.794 13.318 1.00 94.00 270 ALA A N 1
ATOM 2109 C CA . ALA A 1 270 ? -11.594 2.811 12.352 1.00 94.00 270 ALA A CA 1
ATOM 2110 C C . ALA A 1 270 ? -10.094 3.129 12.461 1.00 94.00 270 ALA A C 1
ATOM 2112 O O . ALA A 1 270 ? -9.400 3.131 11.446 1.00 94.00 270 ALA A O 1
ATOM 2113 N N . HIS A 1 271 ? -9.559 3.311 13.675 1.00 94.00 271 HIS A N 1
ATOM 2114 C CA . HIS A 1 271 ? -8.121 3.527 13.882 1.00 94.00 271 HIS A CA 1
ATOM 2115 C C . HIS A 1 271 ? -7.272 2.341 13.407 1.00 94.00 271 HIS A C 1
ATOM 2117 O O . HIS A 1 271 ? -6.278 2.541 12.705 1.00 94.00 271 HIS A O 1
ATOM 2123 N N . THR A 1 272 ? -7.676 1.110 13.735 1.00 95.44 272 THR A N 1
ATOM 2124 C CA . THR A 1 272 ? -7.002 -0.105 13.255 1.00 95.44 272 THR A CA 1
ATOM 2125 C C . THR A 1 272 ? -7.017 -0.191 11.731 1.00 95.44 272 THR A C 1
ATOM 2127 O O . THR A 1 272 ? -5.988 -0.485 11.127 1.00 95.44 272 THR A O 1
ATOM 2130 N N . LEU A 1 273 ? -8.152 0.099 11.087 1.00 96.06 273 LEU A N 1
ATOM 2131 C CA . LEU A 1 273 ? -8.272 0.072 9.629 1.00 96.06 273 LEU A CA 1
ATOM 2132 C C . LEU A 1 273 ? -7.450 1.169 8.950 1.00 96.06 273 LEU A C 1
ATOM 2134 O O . LEU A 1 273 ? -6.797 0.877 7.952 1.00 96.06 273 LEU A O 1
ATOM 2138 N N . ILE A 1 274 ? -7.437 2.393 9.487 1.00 95.88 274 ILE A N 1
ATOM 2139 C CA . ILE A 1 274 ? -6.597 3.489 8.978 1.00 95.88 274 ILE A CA 1
ATOM 2140 C C . ILE A 1 274 ? -5.124 3.074 9.023 1.00 95.88 274 ILE A C 1
ATOM 2142 O O . ILE A 1 274 ? -4.446 3.127 7.996 1.00 95.88 274 ILE A O 1
ATOM 2146 N N . SER A 1 275 ? -4.652 2.586 10.174 1.00 96.56 275 SER A N 1
ATOM 2147 C CA . SER A 1 275 ? -3.260 2.157 10.334 1.00 96.56 275 SER A CA 1
ATOM 2148 C C . SER A 1 275 ? -2.915 0.963 9.436 1.00 96.56 275 SER A C 1
ATOM 2150 O O . SER A 1 275 ? -1.870 0.946 8.783 1.00 96.56 275 SER A O 1
ATOM 2152 N N . ALA A 1 276 ? -3.828 -0.005 9.303 1.00 97.00 276 ALA A N 1
ATOM 2153 C CA . ALA A 1 276 ? -3.651 -1.138 8.402 1.00 97.00 276 ALA A CA 1
ATOM 2154 C C . ALA A 1 276 ? -3.618 -0.715 6.921 1.00 97.00 276 ALA A C 1
ATOM 2156 O O . ALA A 1 276 ? -2.852 -1.293 6.150 1.00 97.00 276 ALA A O 1
ATOM 2157 N N . CYS A 1 277 ? -4.401 0.290 6.513 1.00 96.75 277 CYS A N 1
ATOM 2158 C CA . CYS A 1 277 ? -4.357 0.852 5.159 1.00 96.75 277 CYS A CA 1
ATOM 2159 C C . CYS A 1 277 ? -3.044 1.602 4.896 1.00 96.75 277 CYS A C 1
ATOM 2161 O O . CYS A 1 277 ? -2.427 1.380 3.854 1.00 96.75 277 CYS A O 1
ATOM 2163 N N . GLN A 1 278 ? -2.604 2.446 5.840 1.00 96.19 278 GLN A N 1
ATOM 2164 C CA . GLN A 1 278 ? -1.315 3.150 5.780 1.00 96.19 278 GLN A CA 1
ATOM 2165 C C . GLN A 1 278 ? -0.163 2.154 5.619 1.00 96.19 278 GLN A C 1
ATOM 2167 O O . GLN A 1 278 ? 0.633 2.267 4.687 1.00 96.19 278 GLN A O 1
ATOM 2172 N N . ALA A 1 279 ? -0.116 1.132 6.480 1.00 97.06 279 ALA A N 1
ATOM 2173 C CA . ALA A 1 279 ? 0.897 0.089 6.414 1.00 97.06 279 ALA A CA 1
ATOM 2174 C C . ALA A 1 279 ? 0.817 -0.698 5.097 1.00 97.06 279 ALA A C 1
ATOM 2176 O O . ALA A 1 279 ? 1.851 -0.911 4.474 1.00 97.06 279 ALA A O 1
ATOM 2177 N N . ALA A 1 280 ? -0.380 -1.076 4.625 1.00 97.06 280 ALA A N 1
ATOM 2178 C CA . ALA A 1 280 ? -0.548 -1.784 3.350 1.00 97.06 280 ALA A CA 1
ATOM 2179 C C . ALA A 1 280 ? 0.054 -1.008 2.172 1.00 97.06 280 ALA A C 1
ATOM 2181 O O . ALA A 1 280 ? 0.782 -1.581 1.366 1.00 97.06 280 ALA A O 1
ATOM 2182 N N . LEU A 1 281 ? -0.238 0.293 2.076 1.00 95.00 281 LEU A N 1
ATOM 2183 C CA . LEU A 1 281 ? 0.287 1.139 1.003 1.00 95.00 281 LEU A CA 1
ATOM 2184 C C . LEU A 1 281 ? 1.803 1.295 1.102 1.00 95.00 281 LEU A C 1
ATOM 2186 O O . LEU A 1 281 ? 2.478 1.200 0.080 1.00 95.00 281 LEU A O 1
ATOM 2190 N N . LEU A 1 282 ? 2.342 1.473 2.311 1.00 95.00 282 LEU A N 1
ATOM 2191 C CA . LEU A 1 282 ? 3.783 1.615 2.514 1.00 95.00 282 LEU A CA 1
ATOM 2192 C C . LEU A 1 282 ? 4.536 0.308 2.207 1.00 95.00 282 LEU A C 1
ATOM 2194 O O . LEU A 1 282 ? 5.530 0.319 1.486 1.00 95.00 282 LEU A O 1
ATOM 2198 N N . PHE A 1 283 ? 4.016 -0.845 2.645 1.00 95.75 283 PHE A N 1
ATOM 2199 C CA . PHE A 1 283 ? 4.550 -2.155 2.259 1.00 95.75 283 PHE A CA 1
ATOM 2200 C C . PHE A 1 283 ? 4.468 -2.380 0.747 1.00 95.75 283 PHE A C 1
ATOM 2202 O O . PHE A 1 283 ? 5.421 -2.875 0.147 1.00 95.75 283 PHE A O 1
ATOM 2209 N N . GLY A 1 284 ? 3.343 -2.011 0.128 1.00 94.44 284 GLY A N 1
ATOM 2210 C CA . GLY A 1 284 ? 3.157 -2.094 -1.317 1.00 94.44 284 GLY A CA 1
ATOM 2211 C C . GLY A 1 284 ? 4.203 -1.276 -2.066 1.00 94.44 284 GLY A C 1
ATOM 2212 O O . GLY A 1 284 ? 4.874 -1.807 -2.949 1.00 94.44 284 GLY A O 1
ATOM 2213 N N . TRP A 1 285 ? 4.389 -0.018 -1.657 1.00 92.19 285 TRP A N 1
ATOM 2214 C CA . TRP A 1 285 ? 5.409 0.883 -2.188 1.00 92.19 285 TRP A CA 1
ATOM 2215 C C . TRP A 1 285 ? 6.808 0.273 -2.092 1.00 92.19 285 TRP A C 1
ATOM 2217 O O . TRP A 1 285 ? 7.484 0.116 -3.107 1.00 92.19 285 TRP A O 1
ATOM 2227 N N . ARG A 1 286 ? 7.220 -0.154 -0.894 1.00 91.75 286 ARG A N 1
ATOM 2228 C CA . ARG A 1 286 ? 8.533 -0.767 -0.670 1.00 91.75 286 ARG A CA 1
ATOM 2229 C C . ARG A 1 286 ? 8.755 -2.021 -1.512 1.00 91.75 286 ARG A C 1
ATOM 2231 O O . ARG A 1 286 ? 9.841 -2.216 -2.054 1.00 91.75 286 ARG A O 1
ATOM 2238 N N . GLU A 1 287 ? 7.763 -2.898 -1.618 1.00 92.25 287 GLU A N 1
ATOM 2239 C CA . GLU A 1 287 ? 7.899 -4.129 -2.402 1.00 92.25 287 GLU A CA 1
ATOM 2240 C C . GLU A 1 287 ? 7.967 -3.831 -3.910 1.00 92.25 287 GLU A C 1
ATOM 2242 O O . GLU A 1 287 ? 8.743 -4.483 -4.610 1.00 92.25 287 GLU A O 1
ATOM 2247 N N . PHE A 1 288 ? 7.262 -2.806 -4.412 1.00 90.38 288 PHE A N 1
ATOM 2248 C CA . PHE A 1 288 ? 7.467 -2.319 -5.782 1.00 90.38 288 PHE A CA 1
ATOM 2249 C C . PHE A 1 288 ? 8.886 -1.796 -5.986 1.00 90.38 288 PHE A C 1
ATOM 2251 O O . PHE A 1 288 ? 9.557 -2.265 -6.900 1.00 90.38 288 PHE A O 1
ATOM 2258 N N . SER A 1 289 ? 9.359 -0.925 -5.093 1.00 87.31 289 SER A N 1
ATOM 2259 C CA . SER A 1 289 ? 10.740 -0.429 -5.055 1.00 87.31 289 SER A CA 1
ATOM 2260 C C . SER A 1 289 ? 11.776 -1.551 -5.008 1.00 87.31 289 SER A C 1
ATOM 2262 O O . SER A 1 289 ? 12.872 -1.410 -5.531 1.00 87.31 289 SER A O 1
ATOM 2264 N N . SER A 1 290 ? 11.430 -2.686 -4.399 1.00 86.00 290 SER A N 1
ATOM 2265 C CA . SER A 1 290 ? 12.321 -3.836 -4.229 1.00 86.00 290 SER A CA 1
ATOM 2266 C C . SER A 1 290 ? 12.291 -4.833 -5.394 1.00 86.00 290 SER A C 1
ATOM 2268 O O . SER A 1 290 ? 12.783 -5.954 -5.247 1.00 86.00 290 SER A O 1
ATOM 2270 N N . ALA A 1 291 ? 11.664 -4.479 -6.524 1.00 87.38 291 ALA A N 1
ATOM 2271 C CA . ALA A 1 291 ? 11.390 -5.377 -7.653 1.00 87.38 291 ALA A CA 1
ATOM 2272 C C . ALA A 1 291 ? 10.637 -6.669 -7.254 1.00 87.38 291 ALA A C 1
ATOM 2274 O O . ALA A 1 291 ? 10.727 -7.699 -7.925 1.00 87.38 291 ALA A O 1
ATOM 2275 N N . ARG A 1 292 ? 9.866 -6.619 -6.159 1.00 91.69 292 ARG A N 1
ATOM 2276 C CA . ARG A 1 292 ? 8.986 -7.692 -5.668 1.00 91.69 292 ARG A CA 1
ATOM 2277 C C . ARG A 1 292 ? 7.534 -7.362 -6.013 1.00 91.69 292 ARG A C 1
ATOM 2279 O O . ARG A 1 292 ? 6.653 -7.236 -5.158 1.00 91.69 292 ARG A O 1
ATOM 2286 N N . SER A 1 293 ? 7.281 -7.153 -7.303 1.00 93.81 293 SER A N 1
ATOM 2287 C CA . SER A 1 293 ? 6.018 -6.592 -7.784 1.00 93.81 293 SER A CA 1
ATOM 2288 C C . SER A 1 293 ? 4.789 -7.465 -7.525 1.00 93.81 293 SER A C 1
ATOM 2290 O O . SER A 1 293 ? 3.695 -6.913 -7.430 1.00 93.81 293 SER A O 1
ATOM 2292 N N . LYS A 1 294 ? 4.914 -8.792 -7.374 1.00 95.69 294 LYS A N 1
ATOM 2293 C CA . LYS A 1 294 ? 3.782 -9.653 -6.982 1.00 95.69 294 LYS A CA 1
ATOM 2294 C C . LYS A 1 294 ? 3.365 -9.371 -5.547 1.00 95.69 294 LYS A C 1
ATOM 2296 O O . LYS A 1 294 ? 2.178 -9.228 -5.267 1.00 95.69 294 LYS A O 1
ATOM 2301 N N . ARG A 1 295 ? 4.333 -9.243 -4.638 1.00 95.31 295 ARG A N 1
ATOM 2302 C CA . ARG A 1 295 ? 4.061 -8.880 -3.240 1.00 95.31 295 ARG A CA 1
ATOM 2303 C C . ARG A 1 295 ? 3.525 -7.458 -3.136 1.00 95.31 295 ARG A C 1
ATOM 2305 O O . ARG A 1 295 ? 2.517 -7.251 -2.465 1.00 95.31 295 ARG A O 1
ATOM 2312 N N . GLY A 1 296 ? 4.120 -6.513 -3.867 1.00 95.19 296 GLY A N 1
ATOM 2313 C CA . GLY A 1 296 ? 3.615 -5.141 -3.973 1.00 95.19 296 GLY A CA 1
ATOM 2314 C C . GLY A 1 296 ? 2.158 -5.096 -4.442 1.00 95.19 296 GLY A C 1
ATOM 2315 O O . GLY A 1 296 ? 1.308 -4.498 -3.786 1.00 95.19 296 GLY A O 1
ATOM 2316 N N . ALA A 1 297 ? 1.828 -5.828 -5.511 1.00 95.88 297 ALA A N 1
ATOM 2317 C CA . ALA A 1 297 ? 0.461 -5.952 -6.013 1.00 95.88 297 ALA A CA 1
ATOM 2318 C C . ALA A 1 297 ? -0.499 -6.593 -4.994 1.00 95.88 297 ALA A C 1
ATOM 2320 O O . ALA A 1 297 ? -1.645 -6.162 -4.884 1.00 95.88 297 ALA A O 1
ATOM 2321 N N . ALA A 1 298 ? -0.054 -7.584 -4.220 1.00 96.50 298 ALA A N 1
ATOM 2322 C CA . ALA A 1 298 ? -0.877 -8.188 -3.173 1.00 96.50 298 ALA A CA 1
ATOM 2323 C C . ALA A 1 298 ? -1.159 -7.219 -2.014 1.00 96.50 298 ALA A C 1
ATOM 2325 O O . ALA A 1 298 ? -2.297 -7.150 -1.551 1.00 96.50 298 ALA A O 1
ATOM 2326 N N . TYR A 1 299 ? -0.172 -6.423 -1.588 1.00 96.88 299 TYR A N 1
ATOM 2327 C CA . TYR A 1 299 ? -0.386 -5.347 -0.615 1.00 96.88 299 TYR A CA 1
ATOM 2328 C C . TYR A 1 299 ? -1.345 -4.275 -1.143 1.00 96.88 299 TYR A C 1
ATOM 2330 O O . TYR A 1 299 ? -2.221 -3.831 -0.403 1.00 96.88 299 TYR A O 1
ATOM 2338 N N . MET A 1 300 ? -1.251 -3.911 -2.427 1.00 94.62 300 MET A N 1
ATOM 2339 C CA . MET A 1 300 ? -2.217 -3.011 -3.067 1.00 94.62 300 MET A CA 1
ATOM 2340 C C . MET A 1 300 ? -3.629 -3.602 -3.059 1.00 94.62 300 MET A C 1
ATOM 2342 O O . MET A 1 300 ? -4.572 -2.943 -2.630 1.00 94.62 300 MET A O 1
ATOM 2346 N N . ALA A 1 301 ? -3.789 -4.863 -3.460 1.00 94.38 301 ALA A N 1
ATOM 2347 C CA . ALA A 1 301 ? -5.081 -5.543 -3.429 1.00 94.38 301 ALA A CA 1
ATOM 2348 C C . ALA A 1 301 ? -5.661 -5.615 -2.002 1.00 94.38 301 ALA A C 1
ATOM 2350 O O . ALA A 1 301 ? -6.845 -5.335 -1.806 1.00 94.38 301 ALA A O 1
ATOM 2351 N N . ALA A 1 302 ? -4.831 -5.920 -1.000 1.00 95.81 302 ALA A N 1
ATOM 2352 C CA . ALA A 1 302 ? -5.226 -5.906 0.407 1.00 95.81 302 ALA A CA 1
ATOM 2353 C C . ALA A 1 302 ? -5.627 -4.496 0.874 1.00 95.81 302 ALA A C 1
ATOM 2355 O O . ALA A 1 302 ? -6.658 -4.346 1.525 1.00 95.81 302 ALA A O 1
ATOM 2356 N N . SER A 1 303 ? -4.872 -3.460 0.491 1.00 95.25 303 SER A N 1
ATOM 2357 C CA . SER A 1 303 ? -5.205 -2.058 0.771 1.00 95.25 303 SER A CA 1
ATOM 2358 C C . SER A 1 303 ? -6.585 -1.689 0.224 1.00 95.25 303 SER A C 1
ATOM 2360 O O . SER A 1 303 ? -7.400 -1.147 0.962 1.00 95.25 303 SER A O 1
ATOM 2362 N N . GLY A 1 304 ? -6.908 -2.081 -1.014 1.00 92.06 304 GLY A N 1
ATOM 2363 C CA . GLY A 1 304 ? -8.236 -1.859 -1.595 1.00 92.06 304 GLY A CA 1
ATOM 2364 C C . GLY A 1 304 ? -9.366 -2.528 -0.799 1.00 92.06 304 GLY A C 1
ATOM 2365 O O . GLY A 1 304 ? -10.408 -1.915 -0.570 1.00 92.06 304 GLY A O 1
ATOM 2366 N N . GLN A 1 305 ? -9.156 -3.758 -0.313 1.00 94.25 305 GLN A N 1
ATOM 2367 C CA . GLN A 1 305 ? -10.138 -4.447 0.537 1.00 94.25 305 GLN A CA 1
ATOM 2368 C C . GLN A 1 305 ? -10.318 -3.758 1.898 1.00 94.25 305 GLN A C 1
ATOM 2370 O O . GLN A 1 305 ? -11.445 -3.619 2.378 1.00 94.25 305 GLN A O 1
ATOM 2375 N N . LEU A 1 306 ? -9.220 -3.326 2.524 1.00 95.56 306 LEU A N 1
ATOM 2376 C CA . LEU A 1 306 ? -9.241 -2.614 3.803 1.00 95.56 306 LEU A CA 1
ATOM 2377 C C . LEU A 1 306 ? -9.901 -1.238 3.665 1.00 95.56 306 LEU A C 1
ATOM 2379 O O . LEU A 1 306 ? -10.734 -0.873 4.494 1.00 95.56 306 LEU A O 1
ATOM 2383 N N . LEU A 1 307 ? -9.589 -0.514 2.590 1.00 92.88 307 LEU A N 1
ATOM 2384 C CA . LEU A 1 307 ? -10.153 0.796 2.301 1.00 92.88 307 LEU A CA 1
ATOM 2385 C C . LEU A 1 307 ? -11.660 0.711 2.043 1.00 92.88 307 LEU A C 1
ATOM 2387 O O . LEU A 1 307 ? -12.403 1.527 2.576 1.00 92.88 307 LEU A O 1
ATOM 2391 N N . GLY A 1 308 ? -12.133 -0.309 1.319 1.00 90.81 308 GLY A N 1
ATOM 2392 C CA . GLY A 1 308 ? -13.571 -0.541 1.137 1.00 90.81 308 GLY A CA 1
ATOM 2393 C C . GLY A 1 308 ? -14.310 -0.777 2.462 1.00 90.81 308 GLY A C 1
ATOM 2394 O O . GLY A 1 308 ? -15.410 -0.263 2.667 1.00 90.81 308 GLY A O 1
ATOM 2395 N N . ARG A 1 309 ? -13.689 -1.489 3.415 1.00 93.56 309 ARG A N 1
ATOM 2396 C CA . ARG A 1 309 ? -14.242 -1.643 4.775 1.00 93.56 309 ARG A CA 1
ATOM 2397 C C . ARG A 1 309 ? -14.243 -0.322 5.540 1.00 93.56 309 ARG A C 1
ATOM 2399 O O . ARG A 1 309 ? -15.246 0.019 6.157 1.00 93.56 309 ARG A O 1
ATOM 2406 N N . LEU A 1 310 ? -13.147 0.432 5.471 1.00 93.38 310 LEU A N 1
ATOM 2407 C CA . LEU A 1 310 ? -13.024 1.738 6.117 1.00 93.38 310 LEU A CA 1
ATOM 2408 C C . LEU A 1 310 ? -14.065 2.736 5.589 1.00 93.38 310 LEU A C 1
ATOM 2410 O O . LEU A 1 310 ? -14.705 3.422 6.379 1.00 93.38 310 LEU A O 1
ATOM 2414 N N . GLN A 1 311 ? -14.307 2.762 4.279 1.00 89.56 311 GLN A N 1
ATOM 2415 C CA . GLN A 1 311 ? -15.366 3.563 3.657 1.00 89.56 311 GLN A CA 1
ATOM 2416 C C . GLN A 1 311 ? -16.755 3.164 4.171 1.00 89.56 311 GLN A C 1
ATOM 2418 O O . GLN A 1 311 ? -17.554 4.025 4.536 1.00 89.56 311 GLN A O 1
ATOM 2423 N N . SER A 1 312 ? -17.029 1.859 4.284 1.00 90.75 312 SER A N 1
ATOM 2424 C CA . SER A 1 312 ? -18.287 1.380 4.865 1.00 90.75 312 SER A CA 1
ATOM 2425 C C . SER A 1 312 ? -18.479 1.833 6.316 1.00 90.75 312 SER A C 1
ATOM 2427 O O . SER A 1 312 ? -19.623 2.027 6.729 1.00 90.75 312 SER A O 1
ATOM 2429 N N . LEU A 1 313 ? -17.399 1.994 7.089 1.00 90.88 313 LEU A N 1
ATOM 2430 C CA . LEU A 1 313 ? -17.468 2.552 8.440 1.00 90.88 313 LEU A CA 1
ATOM 2431 C C . LEU A 1 313 ? -17.701 4.058 8.430 1.00 90.88 313 LEU A C 1
ATOM 2433 O O . LEU A 1 313 ? -18.528 4.530 9.200 1.00 90.88 313 LEU A O 1
ATOM 2437 N N . CYS A 1 314 ? -17.041 4.805 7.542 1.00 90.06 314 CYS A N 1
ATOM 2438 C CA . CYS A 1 314 ? -17.224 6.257 7.424 1.00 90.06 314 CYS A CA 1
ATOM 2439 C C . CYS A 1 314 ? -18.691 6.636 7.181 1.00 90.06 314 CYS A C 1
ATOM 2441 O O . CYS A 1 314 ? -19.164 7.640 7.696 1.00 90.06 314 CYS A O 1
ATOM 2443 N N . ASN A 1 315 ? -19.435 5.794 6.460 1.00 88.62 315 ASN A N 1
ATOM 2444 C CA . ASN A 1 315 ? -20.867 5.991 6.218 1.00 88.62 315 ASN A CA 1
ATOM 2445 C C . ASN A 1 315 ? -21.754 5.734 7.451 1.00 88.62 315 ASN A C 1
ATOM 2447 O O . ASN A 1 315 ? -22.957 5.979 7.405 1.00 88.62 315 ASN A O 1
ATOM 2451 N N . ARG A 1 316 ? -21.193 5.191 8.536 1.00 89.12 316 ARG A N 1
ATOM 2452 C CA . ARG A 1 316 ? -21.924 4.748 9.732 1.00 89.12 316 ARG A CA 1
ATOM 2453 C C . ARG A 1 316 ? -21.539 5.487 11.004 1.00 89.12 316 ARG A C 1
ATOM 2455 O O . ARG A 1 316 ? -22.234 5.336 12.004 1.00 89.12 316 ARG A O 1
ATOM 2462 N N . MET A 1 317 ? -20.442 6.234 10.999 1.00 91.50 317 MET A N 1
ATOM 2463 C CA . MET A 1 317 ? -19.969 6.951 12.175 1.00 91.50 317 MET A CA 1
ATOM 2464 C C . MET A 1 317 ? -19.369 8.302 11.805 1.00 91.50 317 MET A C 1
ATOM 2466 O O . MET A 1 317 ? -18.795 8.471 10.731 1.00 91.50 317 MET A O 1
ATOM 2470 N N . GLU A 1 318 ? -19.457 9.251 12.731 1.00 92.38 318 GLU A N 1
ATOM 2471 C CA . GLU A 1 318 ? -18.781 10.536 12.591 1.00 92.38 318 GLU A CA 1
ATOM 2472 C C . GLU A 1 318 ? -17.270 10.349 12.765 1.00 92.38 318 GLU A C 1
ATOM 2474 O O . GLU A 1 318 ? -16.794 9.842 13.784 1.00 92.38 318 GLU A O 1
ATOM 2479 N N . MET A 1 319 ? -16.516 10.743 11.742 1.00 92.25 319 MET A N 1
ATOM 2480 C CA . MET A 1 319 ? -15.056 10.737 11.744 1.00 92.25 319 MET A CA 1
ATOM 2481 C C . MET A 1 319 ? -14.531 12.135 12.052 1.00 92.25 319 MET A C 1
ATOM 2483 O O . MET A 1 319 ? -15.115 13.137 11.634 1.00 92.25 319 MET A O 1
ATOM 2487 N N . SER A 1 320 ? -13.401 12.217 12.754 1.00 94.00 320 SER A N 1
ATOM 2488 C CA . SER A 1 320 ? -12.741 13.502 12.972 1.00 94.00 320 SER A CA 1
ATOM 2489 C C . SER A 1 320 ? -12.237 14.086 11.646 1.00 94.00 320 SER A C 1
ATOM 2491 O O . SER A 1 320 ? -11.946 13.360 10.691 1.00 94.00 320 SER A O 1
ATOM 2493 N N . ALA A 1 321 ? -12.085 15.412 11.580 1.00 90.56 321 ALA A N 1
ATOM 2494 C CA . ALA A 1 321 ? -11.545 16.077 10.391 1.00 90.56 321 ALA A CA 1
ATOM 2495 C C . ALA A 1 321 ? -10.141 15.557 10.017 1.00 90.56 321 ALA A C 1
ATOM 2497 O O . ALA A 1 321 ? -9.825 15.415 8.836 1.00 90.56 321 ALA A O 1
ATOM 2498 N N . GLU A 1 322 ? -9.324 15.216 11.019 1.00 90.00 322 GLU A N 1
ATOM 2499 C CA . GLU A 1 322 ? -8.006 14.604 10.828 1.00 90.00 322 GLU A CA 1
ATOM 2500 C C . GLU A 1 322 ? -8.121 13.211 10.191 1.00 90.00 322 GLU A C 1
ATOM 2502 O O . GLU A 1 322 ? -7.465 12.943 9.186 1.00 90.00 322 GLU A O 1
ATOM 2507 N N . GLN A 1 323 ? -9.009 12.351 10.705 1.00 91.44 323 GLN A N 1
ATOM 2508 C CA . GLN A 1 323 ? -9.250 11.018 10.140 1.00 91.44 323 GLN A CA 1
ATOM 2509 C C . GLN A 1 323 ? -9.738 11.105 8.693 1.00 91.44 323 GLN A C 1
ATOM 2511 O O . GLN A 1 323 ? -9.215 10.406 7.828 1.00 91.44 323 GLN A O 1
ATOM 2516 N N . LEU A 1 324 ? -10.693 11.994 8.404 1.00 88.81 324 LEU A N 1
ATOM 2517 C CA . LEU A 1 324 ? -11.196 12.208 7.045 1.00 88.81 324 LEU A CA 1
ATOM 2518 C C . LEU A 1 324 ? -10.095 12.687 6.094 1.00 88.81 324 LEU A C 1
ATOM 2520 O O . LEU A 1 324 ? -10.037 12.230 4.954 1.00 88.81 324 LEU A O 1
ATOM 2524 N N . SER A 1 325 ? -9.207 13.572 6.555 1.00 86.69 325 SER A N 1
ATOM 2525 C CA . SER A 1 325 ? -8.046 14.017 5.777 1.00 86.69 325 SER A CA 1
ATOM 2526 C C . SER A 1 325 ? -7.117 12.846 5.434 1.00 86.69 325 SER A C 1
ATOM 2528 O O . SER A 1 325 ? -6.768 12.644 4.268 1.00 86.69 325 SER A O 1
ATOM 2530 N N . VAL A 1 326 ? -6.797 12.002 6.422 1.00 88.44 326 VAL A N 1
ATOM 2531 C CA . VAL A 1 326 ? -5.978 10.796 6.218 1.00 88.44 326 VAL A CA 1
ATOM 2532 C C . VAL A 1 326 ? -6.659 9.831 5.246 1.00 88.44 326 VAL A C 1
ATOM 2534 O O . VAL A 1 326 ? -6.029 9.371 4.299 1.00 88.44 326 VAL A O 1
ATOM 2537 N N . ILE A 1 327 ? -7.958 9.568 5.406 1.00 88.88 327 ILE A N 1
ATOM 2538 C CA . ILE A 1 327 ? -8.726 8.679 4.521 1.00 88.88 327 ILE A CA 1
ATOM 2539 C C . ILE A 1 327 ? -8.728 9.191 3.075 1.00 88.88 327 ILE A C 1
ATOM 2541 O O . ILE A 1 327 ? -8.552 8.400 2.143 1.00 88.88 327 ILE A O 1
ATOM 2545 N N . LYS A 1 328 ? -8.886 10.505 2.867 1.00 85.00 328 LYS A N 1
ATOM 2546 C CA . LYS A 1 328 ? -8.796 11.130 1.537 1.00 85.00 328 LYS A CA 1
ATOM 2547 C C . LYS A 1 328 ? -7.403 10.951 0.929 1.00 85.00 328 LYS A C 1
ATOM 2549 O O . LYS A 1 328 ? -7.298 10.588 -0.244 1.00 85.00 328 LYS A O 1
ATOM 2554 N N . SER A 1 329 ? -6.347 11.140 1.721 1.00 85.12 329 SER A N 1
ATOM 2555 C CA . SER A 1 329 ? -4.956 10.927 1.294 1.00 85.12 329 SER A CA 1
ATOM 2556 C C . SER A 1 329 ? -4.686 9.465 0.907 1.00 85.12 329 SER A C 1
ATOM 2558 O O . SER A 1 329 ? -4.160 9.191 -0.175 1.00 85.12 329 SER A O 1
ATOM 2560 N N . LEU A 1 330 ? -5.140 8.508 1.727 1.00 87.06 330 LEU A N 1
ATOM 2561 C CA . LEU A 1 330 ? -5.033 7.070 1.450 1.00 87.06 330 LEU A CA 1
ATOM 2562 C C . LEU A 1 330 ? -5.784 6.678 0.178 1.00 87.06 330 LEU A C 1
ATOM 2564 O O . LEU A 1 330 ? -5.238 5.973 -0.668 1.00 87.06 330 LEU A O 1
ATOM 2568 N N . SER A 1 331 ? -7.014 7.172 0.018 1.00 85.56 331 SER A N 1
ATOM 2569 C CA . SER A 1 331 ? -7.839 6.898 -1.162 1.00 85.56 331 SER A CA 1
ATOM 2570 C C . SER A 1 331 ? -7.197 7.453 -2.430 1.00 85.56 331 SER A C 1
ATOM 2572 O O . SER A 1 331 ? -7.129 6.750 -3.435 1.00 85.56 331 SER A O 1
ATOM 2574 N N . SER A 1 332 ? -6.660 8.674 -2.371 1.00 82.50 332 SER A N 1
ATOM 2575 C CA . SER A 1 332 ? -5.969 9.319 -3.496 1.00 82.50 332 SER A CA 1
ATOM 2576 C C . SER A 1 332 ? -4.683 8.579 -3.872 1.00 82.50 332 SER A C 1
ATOM 2578 O O . SER A 1 332 ? -4.426 8.327 -5.047 1.00 82.50 332 SER A O 1
ATOM 2580 N N . THR A 1 333 ? -3.908 8.152 -2.874 1.00 82.69 333 THR A N 1
ATOM 2581 C CA . THR A 1 333 ? -2.683 7.369 -3.076 1.00 82.69 333 THR A CA 1
ATOM 2582 C C . THR A 1 333 ? -2.987 6.012 -3.708 1.00 82.69 333 THR A C 1
ATOM 2584 O O . THR A 1 333 ? -2.387 5.641 -4.717 1.00 82.69 333 THR A O 1
ATOM 2587 N N . PHE A 1 334 ? -3.944 5.272 -3.142 1.00 86.62 334 PHE A N 1
ATOM 2588 C CA . PHE A 1 334 ? -4.376 3.978 -3.669 1.00 86.62 334 PHE A CA 1
ATOM 2589 C C . PHE A 1 334 ? -4.857 4.099 -5.120 1.00 86.62 334 PHE A C 1
ATOM 2591 O O . PHE A 1 334 ? -4.498 3.290 -5.979 1.00 86.62 334 PHE A O 1
ATOM 2598 N N . SER A 1 335 ? -5.629 5.148 -5.391 1.00 82.94 335 SER A N 1
ATOM 2599 C CA . SER A 1 335 ? -6.150 5.490 -6.709 1.00 82.94 335 SER A CA 1
ATOM 2600 C C . SER A 1 335 ? -5.042 5.749 -7.725 1.00 82.94 335 SER A C 1
ATOM 2602 O O . SER A 1 335 ? -5.042 5.155 -8.802 1.00 82.94 335 SER A O 1
ATOM 2604 N N . PHE A 1 336 ? -4.061 6.576 -7.360 1.00 82.50 336 PHE A N 1
ATOM 2605 C CA . PHE A 1 336 ? -2.906 6.887 -8.197 1.00 82.50 336 PHE A CA 1
ATOM 2606 C C . PHE A 1 336 ? -2.077 5.638 -8.524 1.00 82.50 336 PHE A C 1
ATOM 2608 O O . PHE A 1 336 ? -1.789 5.372 -9.690 1.00 82.50 336 PHE A O 1
ATOM 2615 N N . MET A 1 337 ? -1.767 4.816 -7.518 1.00 85.69 337 MET A N 1
ATOM 2616 C CA . MET A 1 337 ? -1.018 3.570 -7.710 1.00 85.69 337 MET A CA 1
ATOM 2617 C C . MET A 1 337 ? -1.793 2.548 -8.553 1.00 85.69 337 MET A C 1
ATOM 2619 O O . MET A 1 337 ? -1.204 1.823 -9.354 1.00 85.69 337 MET A O 1
ATOM 2623 N N . THR A 1 338 ? -3.120 2.501 -8.410 1.00 84.94 338 THR A N 1
ATOM 2624 C CA . THR A 1 338 ? -3.991 1.655 -9.236 1.00 84.94 338 THR A CA 1
ATOM 2625 C C . THR A 1 338 ? -4.011 2.124 -10.688 1.00 84.94 338 THR A C 1
ATOM 2627 O O . THR A 1 338 ? -3.886 1.302 -11.596 1.00 84.94 338 THR A O 1
ATOM 2630 N N . LEU A 1 339 ? -4.120 3.436 -10.916 1.00 82.81 339 LEU A N 1
ATOM 2631 C CA . LEU A 1 339 ? -4.071 4.033 -12.248 1.00 82.81 339 LEU A CA 1
ATOM 2632 C C . LEU A 1 339 ? -2.728 3.758 -12.927 1.00 82.81 339 LEU A C 1
ATOM 2634 O O . LEU A 1 339 ? -2.713 3.333 -14.079 1.00 82.81 339 LEU A O 1
ATOM 2638 N N . TRP A 1 340 ? -1.619 3.932 -12.205 1.00 86.50 340 TRP A N 1
ATOM 2639 C CA . TRP A 1 340 ? -0.289 3.564 -12.686 1.00 86.50 340 TRP A CA 1
ATOM 2640 C C . TRP A 1 340 ? -0.210 2.086 -13.054 1.00 86.50 340 TRP A C 1
ATOM 2642 O O . TRP A 1 340 ? 0.179 1.746 -14.166 1.00 86.50 340 TRP A O 1
ATOM 2652 N N . ALA A 1 341 ? -0.635 1.187 -12.167 1.00 87.25 341 ALA A N 1
ATOM 2653 C CA . ALA A 1 341 ? -0.627 -0.238 -12.468 1.00 87.25 341 ALA A CA 1
ATOM 2654 C C . ALA A 1 341 ? -1.439 -0.543 -13.740 1.00 87.25 341 ALA A C 1
ATOM 2656 O O . ALA A 1 341 ? -0.972 -1.263 -14.617 1.00 87.25 341 ALA A O 1
ATOM 2657 N N . PHE A 1 342 ? -2.632 0.032 -13.886 1.00 84.38 342 PHE A N 1
ATOM 2658 C CA . PHE A 1 342 ? -3.516 -0.240 -15.020 1.00 84.38 342 PHE A CA 1
ATOM 2659 C C . PHE A 1 342 ? -2.982 0.339 -16.329 1.00 84.38 342 PHE A C 1
ATOM 2661 O O . PHE A 1 342 ? -3.037 -0.347 -17.353 1.00 84.38 342 PHE A O 1
ATOM 2668 N N . SER A 1 343 ? -2.403 1.543 -16.288 1.00 82.00 343 SER A N 1
ATOM 2669 C CA . SER A 1 343 ? -1.785 2.169 -17.458 1.00 82.00 343 SER A CA 1
ATOM 2670 C C . SER A 1 343 ? -0.618 1.338 -17.990 1.00 82.00 343 SER A C 1
ATOM 2672 O O . SER A 1 343 ? -0.358 1.344 -19.191 1.00 82.00 343 SER A O 1
ATOM 2674 N N . GLN A 1 344 ? 0.068 0.594 -17.120 1.00 83.25 344 GLN A N 1
ATOM 2675 C CA . GLN A 1 344 ? 1.191 -0.272 -17.480 1.00 83.25 344 GLN A CA 1
ATOM 2676 C C . GLN A 1 344 ? 0.758 -1.654 -17.980 1.00 83.25 344 GLN A C 1
ATOM 2678 O O . GLN A 1 344 ? 1.485 -2.281 -18.748 1.00 83.25 344 GLN A O 1
ATOM 2683 N N . LEU A 1 345 ? -0.417 -2.130 -17.563 1.00 84.38 345 LEU A N 1
ATOM 2684 C CA . LEU A 1 345 ? -0.970 -3.425 -17.969 1.00 84.38 345 LEU A CA 1
ATOM 2685 C C . LEU A 1 345 ? -1.871 -3.344 -19.214 1.00 84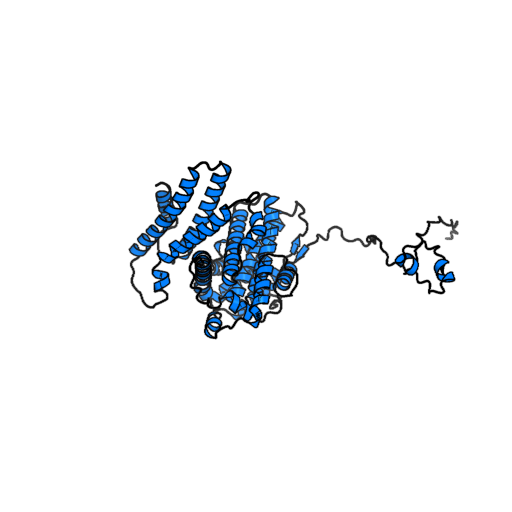.38 345 LEU A C 1
ATOM 2687 O O . LEU A 1 345 ? -2.446 -4.363 -19.594 1.00 84.38 345 LEU A O 1
ATOM 2691 N N . ASP A 1 346 ? -2.025 -2.156 -19.810 1.00 79.38 346 ASP A N 1
ATOM 2692 C CA . ASP A 1 346 ? -2.981 -1.879 -20.897 1.00 79.38 346 ASP A CA 1
ATOM 2693 C C . ASP A 1 346 ? -4.409 -2.333 -20.532 1.00 79.38 346 ASP A C 1
ATOM 2695 O O . ASP A 1 346 ? -5.133 -2.975 -21.297 1.00 79.38 346 ASP A O 1
ATOM 2699 N N . ARG A 1 347 ? -4.805 -2.065 -19.280 1.00 75.88 347 ARG A N 1
ATOM 2700 C CA . ARG A 1 347 ? -6.125 -2.423 -18.755 1.00 75.88 347 ARG A CA 1
ATOM 2701 C C . ARG A 1 347 ? -7.014 -1.199 -18.708 1.00 75.88 347 ARG A C 1
ATOM 2703 O O . ARG A 1 347 ? -6.627 -0.148 -18.209 1.00 75.88 347 ARG A O 1
ATOM 2710 N N . SER A 1 348 ? -8.249 -1.369 -19.179 1.00 68.00 348 SER A N 1
ATOM 2711 C CA . SER A 1 348 ? -9.256 -0.317 -19.088 1.00 68.00 348 SER A CA 1
ATOM 2712 C C . SER A 1 348 ? -9.500 0.064 -17.629 1.00 68.00 348 SER A C 1
ATOM 2714 O O . SER A 1 348 ? -9.848 -0.777 -16.794 1.00 68.00 348 SER A O 1
ATOM 2716 N N . THR A 1 349 ? -9.385 1.358 -17.352 1.00 63.62 349 TH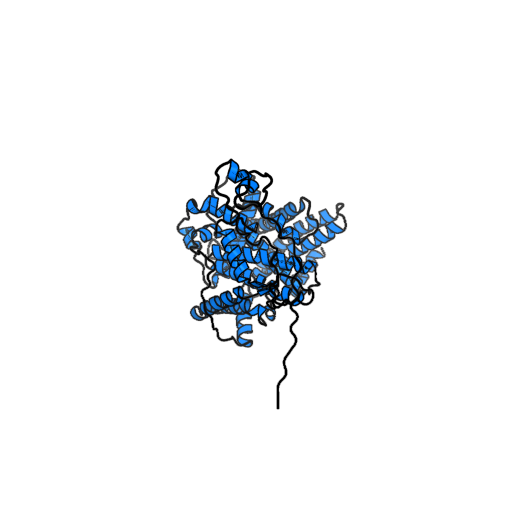R A N 1
ATOM 2717 C CA . THR A 1 349 ? -9.804 1.973 -16.091 1.00 63.62 349 THR A CA 1
ATOM 2718 C C . THR A 1 349 ? -11.323 1.981 -15.928 1.00 63.62 349 THR A C 1
ATOM 2720 O O . THR A 1 349 ? -11.799 2.171 -14.817 1.00 63.62 349 THR A O 1
ATOM 2723 N N . GLY A 1 350 ? -12.102 1.687 -16.978 1.00 55.88 350 GLY A N 1
ATOM 2724 C CA . GLY A 1 350 ? -13.566 1.603 -16.899 1.00 55.88 350 GLY A CA 1
ATOM 2725 C C . GLY A 1 350 ? -14.065 0.547 -15.905 1.00 55.88 350 GLY A C 1
ATOM 2726 O O . GLY A 1 350 ? -15.147 0.686 -15.344 1.00 55.88 350 GLY A O 1
ATOM 2727 N N . ASN A 1 351 ? -13.246 -0.467 -15.604 1.00 47.34 351 ASN A N 1
ATOM 2728 C CA . ASN A 1 351 ? -13.546 -1.465 -14.575 1.00 47.34 351 ASN A CA 1
ATOM 2729 C C . ASN A 1 351 ? -13.275 -0.973 -13.136 1.00 47.34 351 ASN A C 1
ATOM 2731 O O . ASN A 1 351 ? -13.647 -1.663 -12.188 1.00 47.34 351 ASN A O 1
ATOM 2735 N N . LEU A 1 352 ? -12.628 0.186 -12.952 1.00 51.56 352 LEU A N 1
ATOM 2736 C CA . LEU A 1 352 ? -12.372 0.785 -11.634 1.00 51.56 352 LEU A CA 1
ATOM 2737 C C . LEU A 1 352 ? -13.617 1.459 -11.046 1.00 51.56 352 LEU A C 1
ATOM 2739 O O . LEU A 1 352 ? -13.767 1.479 -9.824 1.00 51.56 352 LEU A O 1
ATOM 2743 N N . GLY A 1 353 ? -14.533 1.938 -11.899 1.00 43.44 353 GLY A N 1
ATOM 2744 C CA . GLY A 1 353 ? -15.720 2.695 -11.484 1.00 43.44 353 GLY A CA 1
ATOM 2745 C C . GLY A 1 353 ? -16.578 1.954 -10.456 1.00 43.44 353 GLY A C 1
ATOM 2746 O O . GLY A 1 353 ? -16.899 2.501 -9.410 1.00 43.44 353 GLY A O 1
ATOM 2747 N N . ALA A 1 354 ? -16.851 0.659 -10.650 1.00 39.41 354 ALA A N 1
ATOM 2748 C CA . ALA A 1 354 ? -17.752 -0.089 -9.763 1.00 39.41 354 ALA A CA 1
ATOM 2749 C C . ALA A 1 354 ? -17.270 -0.217 -8.298 1.00 39.41 354 ALA A C 1
ATOM 2751 O O . ALA A 1 354 ? -18.093 -0.445 -7.415 1.00 39.41 354 ALA A O 1
ATOM 2752 N N . GLY A 1 355 ? -15.963 -0.082 -8.032 1.00 38.53 355 GLY A N 1
ATOM 2753 C CA . GLY A 1 355 ? -15.393 -0.116 -6.676 1.00 38.53 355 GLY A CA 1
ATOM 2754 C C . GLY A 1 355 ? -15.035 1.262 -6.109 1.00 38.53 355 GLY A C 1
ATOM 2755 O O . GLY A 1 355 ? -15.016 1.430 -4.895 1.00 38.53 355 GLY A O 1
ATOM 2756 N N . TRP A 1 356 ? -14.773 2.247 -6.972 1.00 39.97 356 TRP A N 1
ATOM 2757 C CA . TRP A 1 356 ? -14.498 3.636 -6.582 1.00 39.97 356 TRP A CA 1
ATOM 2758 C C . TRP A 1 356 ? -15.763 4.410 -6.187 1.00 39.97 356 TRP A C 1
ATOM 2760 O O . TRP A 1 356 ? -15.712 5.267 -5.307 1.00 39.97 356 TRP A O 1
ATOM 2770 N N . LEU A 1 357 ? -16.910 4.055 -6.775 1.00 39.62 357 LEU A N 1
ATOM 2771 C CA . LEU A 1 357 ? -18.215 4.696 -6.561 1.00 39.62 357 LEU A CA 1
ATOM 2772 C C . LEU A 1 357 ? -18.758 4.604 -5.120 1.00 39.62 357 LEU A C 1
ATOM 2774 O O . LEU A 1 357 ? -19.769 5.223 -4.809 1.00 39.62 357 LEU A O 1
ATOM 2778 N N . GLY A 1 358 ? -18.093 3.888 -4.207 1.00 36.94 358 GLY A N 1
ATOM 2779 C CA . GLY A 1 358 ? -18.428 3.919 -2.777 1.00 36.94 358 GLY A CA 1
ATOM 2780 C C . GLY A 1 358 ? -18.223 5.290 -2.114 1.00 36.94 358 GLY A C 1
ATOM 2781 O O . GLY A 1 358 ? -18.783 5.528 -1.045 1.00 36.94 358 GLY A O 1
ATOM 2782 N N . PHE A 1 359 ? -17.462 6.192 -2.750 1.00 34.97 359 PHE A N 1
ATOM 2783 C CA . PHE A 1 359 ? -17.286 7.580 -2.308 1.00 34.97 359 PHE A CA 1
ATOM 2784 C C . PHE A 1 359 ? -18.375 8.542 -2.808 1.00 34.97 359 PHE A C 1
ATOM 2786 O O . PHE A 1 359 ? -18.487 9.642 -2.274 1.00 34.97 359 PHE A O 1
ATOM 2793 N N . GLU A 1 360 ? -19.215 8.131 -3.762 1.00 33.38 360 GLU A N 1
ATOM 2794 C CA . GLU A 1 360 ? -20.342 8.937 -4.228 1.00 33.38 360 GLU A CA 1
ATOM 2795 C C . GLU A 1 360 ? -21.581 8.071 -4.455 1.00 33.38 360 GLU A C 1
ATOM 2797 O O . GLU A 1 360 ? -21.780 7.432 -5.489 1.00 33.38 360 GLU A O 1
ATOM 2802 N N . VAL A 1 361 ? -22.505 8.143 -3.499 1.00 31.34 361 VAL A N 1
ATOM 2803 C CA . VAL A 1 361 ? -23.918 7.955 -3.812 1.00 31.34 361 VAL A CA 1
ATOM 2804 C C . VAL A 1 361 ? -24.256 8.925 -4.965 1.00 31.34 361 VAL A C 1
ATOM 2806 O O . VAL A 1 361 ? -24.233 10.145 -4.796 1.00 31.34 361 VAL A O 1
ATOM 2809 N N . ASN A 1 362 ? -24.560 8.359 -6.140 1.00 31.45 362 ASN A N 1
ATOM 2810 C CA . ASN A 1 362 ? -25.038 9.001 -7.379 1.00 31.45 362 ASN A CA 1
ATOM 2811 C C . ASN A 1 362 ? -23.997 9.491 -8.409 1.00 31.45 362 ASN A C 1
ATOM 2813 O O . ASN A 1 362 ? -24.067 10.652 -8.815 1.00 31.45 362 ASN A O 1
ATOM 2817 N N . ALA A 1 363 ? -23.143 8.627 -8.958 1.00 30.34 363 ALA A N 1
ATOM 2818 C CA . ALA A 1 363 ? -22.543 8.882 -10.277 1.00 30.34 363 ALA A CA 1
ATOM 2819 C C . ALA A 1 363 ? -23.150 7.934 -11.327 1.00 30.34 363 ALA A C 1
ATOM 2821 O O . ALA A 1 363 ? -22.990 6.717 -11.288 1.00 30.34 363 ALA A O 1
ATOM 2822 N N . THR A 1 364 ? -23.947 8.509 -12.234 1.00 33.06 364 THR A N 1
ATOM 2823 C CA . THR A 1 364 ? -24.656 7.795 -13.314 1.00 33.06 364 THR A CA 1
ATOM 2824 C C . THR A 1 364 ? -24.362 8.367 -14.708 1.00 33.06 364 THR A C 1
ATOM 2826 O O . THR A 1 364 ? -24.992 7.939 -15.676 1.00 33.06 364 THR A O 1
ATOM 2829 N N . ARG A 1 365 ? -23.427 9.321 -14.862 1.00 38.84 365 ARG A N 1
ATOM 2830 C CA . ARG A 1 365 ? -23.178 10.013 -16.143 1.00 38.84 365 ARG A CA 1
ATOM 2831 C C . ARG A 1 365 ? -21.712 10.380 -16.410 1.00 38.84 365 ARG A C 1
ATOM 2833 O O . ARG A 1 365 ? -20.869 10.266 -15.532 1.00 38.84 365 ARG A O 1
ATOM 2840 N N . SER A 1 366 ? -21.489 10.754 -17.680 1.00 35.44 366 SER A N 1
ATOM 2841 C CA . SER A 1 366 ? -20.325 11.212 -18.485 1.00 35.44 366 SER A CA 1
ATOM 2842 C C . SER A 1 366 ? -19.147 11.943 -17.823 1.00 35.44 366 SER A C 1
ATOM 2844 O O . SER A 1 366 ? -18.193 12.321 -18.496 1.00 35.44 366 SER A O 1
ATOM 2846 N N . ASP A 1 367 ? -19.184 12.136 -16.524 1.00 33.72 367 ASP A N 1
ATOM 2847 C CA . ASP A 1 367 ? -18.468 13.174 -15.807 1.00 33.72 367 ASP A CA 1
ATOM 2848 C C . ASP A 1 367 ? -17.148 12.591 -15.277 1.00 33.72 367 ASP A C 1
ATOM 2850 O O . ASP A 1 367 ? -16.131 13.268 -15.232 1.00 33.72 367 ASP A O 1
ATOM 2854 N N . GLU A 1 368 ? -17.097 11.275 -15.056 1.00 39.03 368 GLU A N 1
ATOM 2855 C CA . GLU A 1 368 ? -15.871 10.501 -14.810 1.00 39.03 368 GLU A CA 1
ATOM 2856 C C . GLU A 1 368 ? -14.952 10.443 -16.043 1.00 39.03 368 GLU A C 1
ATOM 2858 O O . GLU A 1 368 ? -13.723 10.431 -15.916 1.00 39.03 368 GLU A O 1
ATOM 2863 N N . VAL A 1 369 ? -15.535 10.482 -17.250 1.00 42.47 369 VAL A N 1
ATOM 2864 C CA . VAL A 1 369 ? -14.778 10.681 -18.496 1.00 42.47 369 VAL A CA 1
ATOM 2865 C C . VAL A 1 369 ? -14.207 12.096 -18.522 1.00 42.47 369 VAL A C 1
ATOM 2867 O O . VAL A 1 369 ? -13.071 12.259 -18.944 1.00 42.47 369 VAL A O 1
ATOM 2870 N N . ILE A 1 370 ? -14.927 13.095 -18.000 1.00 40.88 370 ILE A N 1
ATOM 2871 C CA . ILE A 1 370 ? -14.442 14.479 -17.872 1.00 40.88 370 ILE A CA 1
ATOM 2872 C C . ILE A 1 370 ? -13.350 14.588 -16.803 1.00 40.88 370 ILE A C 1
ATOM 2874 O O . ILE A 1 370 ? -12.401 15.323 -17.017 1.00 40.88 370 ILE A O 1
ATOM 2878 N N . ILE A 1 371 ? -13.410 13.846 -15.695 1.00 43.75 371 ILE A N 1
ATOM 2879 C CA . ILE A 1 371 ? -12.350 13.820 -14.669 1.00 43.75 371 ILE A CA 1
ATOM 2880 C C . ILE A 1 371 ? -11.093 13.154 -15.225 1.00 43.75 371 ILE A C 1
ATOM 2882 O O . ILE A 1 371 ? -9.990 13.676 -15.077 1.00 43.75 371 ILE A O 1
ATOM 2886 N N . THR A 1 372 ? -11.260 12.036 -15.930 1.00 44.28 372 THR A N 1
ATOM 2887 C CA . THR A 1 372 ? -10.150 11.351 -16.596 1.00 44.28 372 THR A CA 1
ATOM 2888 C C . THR A 1 372 ? -9.576 12.212 -17.729 1.00 44.28 372 THR A C 1
ATOM 2890 O O . THR A 1 372 ? -8.358 12.306 -17.841 1.00 44.28 372 THR A O 1
ATOM 2893 N N . ASP A 1 373 ? -10.407 12.908 -18.514 1.00 42.94 373 ASP A N 1
ATOM 2894 C CA . ASP A 1 373 ? -10.000 13.864 -19.562 1.00 42.94 373 ASP A CA 1
ATOM 2895 C C . ASP A 1 373 ? -9.367 15.131 -18.963 1.00 4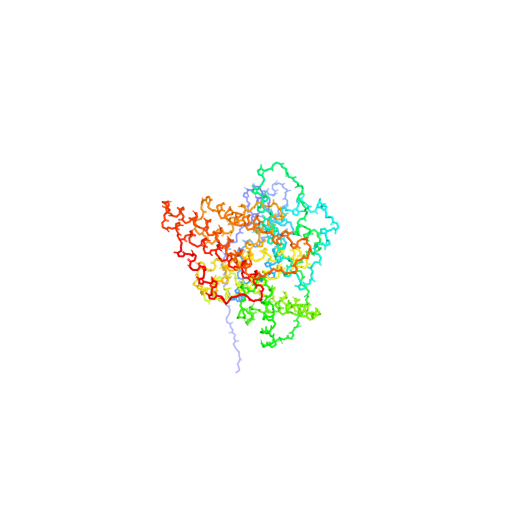2.94 373 ASP A C 1
ATOM 2897 O O . ASP A 1 373 ? -8.378 15.628 -19.483 1.00 42.94 373 ASP A O 1
ATOM 2901 N N . ALA A 1 374 ? -9.851 15.628 -17.825 1.00 45.88 374 ALA A N 1
ATOM 2902 C CA . ALA A 1 374 ? -9.313 16.800 -17.141 1.00 45.88 374 ALA A CA 1
ATOM 2903 C C . ALA A 1 374 ? -7.954 16.496 -16.521 1.00 45.88 374 ALA A C 1
ATOM 2905 O O . ALA A 1 374 ? -7.021 17.253 -16.760 1.00 45.88 374 ALA A O 1
ATOM 2906 N N . VAL A 1 375 ? -7.811 15.376 -15.803 1.00 51.91 375 VAL A N 1
ATOM 2907 C CA . VAL A 1 375 ? -6.520 14.897 -15.289 1.00 51.91 375 VAL A CA 1
ATOM 2908 C C . VAL A 1 375 ? -5.575 14.629 -16.458 1.00 51.91 375 VAL A C 1
ATOM 2910 O O . VAL A 1 375 ? -4.457 15.126 -16.447 1.00 51.91 375 VAL A O 1
ATOM 2913 N N . THR A 1 376 ? -6.032 13.973 -17.527 1.00 46.34 376 THR A N 1
ATOM 2914 C CA . THR A 1 376 ? -5.207 13.701 -18.717 1.00 46.34 376 THR A CA 1
ATOM 2915 C C . THR A 1 376 ? -4.782 14.971 -19.461 1.00 46.34 376 THR A C 1
ATOM 2917 O O . THR A 1 376 ? -3.631 15.068 -19.884 1.00 46.34 376 THR A O 1
ATOM 2920 N N . ARG A 1 377 ? -5.643 15.986 -19.579 1.00 44.81 377 ARG A N 1
ATOM 2921 C CA . ARG A 1 377 ? -5.292 17.293 -20.159 1.00 44.81 377 ARG A CA 1
ATOM 2922 C C . ARG A 1 377 ? -4.379 18.097 -19.246 1.00 44.81 377 ARG A C 1
ATOM 2924 O O . ARG A 1 377 ? -3.446 18.712 -19.749 1.00 44.81 377 ARG A O 1
ATOM 2931 N N . LEU A 1 378 ? -4.584 18.049 -17.929 1.00 48.19 378 LEU A N 1
ATOM 2932 C CA . LEU A 1 378 ? -3.682 18.651 -16.945 1.00 48.19 378 LEU A CA 1
ATOM 2933 C C . LEU A 1 378 ? -2.267 18.093 -17.120 1.00 48.19 378 LEU A C 1
ATOM 2935 O O . LEU A 1 378 ? -1.299 18.827 -17.296 1.00 48.19 378 LEU A O 1
ATOM 2939 N N . CYS A 1 379 ? -2.192 16.769 -17.157 1.00 47.44 379 CYS A N 1
ATOM 2940 C CA . CYS A 1 379 ? -1.009 15.963 -17.380 1.00 47.44 379 CYS A CA 1
ATOM 2941 C C . CYS A 1 379 ? -0.350 16.240 -18.744 1.00 47.44 379 CYS A C 1
ATOM 2943 O O . CYS A 1 379 ? 0.863 16.424 -18.817 1.00 47.44 379 CYS A O 1
ATOM 2945 N N . SER A 1 380 ? -1.131 16.345 -19.823 1.00 41.06 380 SER A N 1
ATOM 2946 C CA . SER A 1 380 ? -0.623 16.629 -21.171 1.00 41.06 380 SER A CA 1
ATOM 2947 C C . SER A 1 380 ? -0.132 18.071 -21.338 1.00 41.06 380 SER A C 1
ATOM 2949 O O . SER A 1 380 ? 0.864 18.285 -22.027 1.00 41.06 380 SER A O 1
ATOM 2951 N N . THR A 1 381 ? -0.792 19.059 -20.730 1.00 43.69 381 THR A N 1
ATOM 2952 C CA . THR A 1 381 ? -0.375 20.473 -20.763 1.00 43.69 381 THR A CA 1
ATOM 2953 C C . THR A 1 381 ? 0.874 20.694 -19.911 1.00 43.69 381 THR A C 1
ATOM 2955 O O . THR A 1 381 ? 1.793 21.391 -20.342 1.00 43.69 381 THR A O 1
ATOM 2958 N N . LEU A 1 382 ? 0.961 20.029 -18.753 1.00 43.62 382 LEU A N 1
ATOM 2959 C CA . LEU A 1 382 ? 2.166 19.998 -17.922 1.00 43.62 382 LEU A CA 1
ATOM 2960 C C . LEU A 1 382 ? 3.356 19.357 -18.644 1.00 43.62 382 LEU A C 1
ATOM 2962 O O . LEU A 1 382 ? 4.477 19.786 -18.422 1.00 43.62 382 LEU A O 1
ATOM 2966 N N . LEU A 1 383 ? 3.141 18.372 -19.519 1.00 42.41 383 LEU A N 1
ATOM 2967 C CA . LEU A 1 383 ? 4.220 17.715 -20.266 1.00 42.41 383 LEU A CA 1
ATOM 2968 C C . LEU A 1 383 ? 4.651 18.444 -21.537 1.00 42.41 383 LEU A C 1
ATOM 2970 O O . LEU A 1 383 ? 5.844 18.531 -21.817 1.00 42.41 383 LEU A O 1
ATOM 2974 N N . ASN A 1 384 ? 3.702 18.960 -22.318 1.00 39.09 384 ASN A N 1
ATOM 2975 C CA . ASN A 1 384 ? 4.010 19.594 -23.603 1.00 39.09 384 ASN A CA 1
ATOM 2976 C C . ASN A 1 384 ? 4.683 20.965 -23.442 1.00 39.09 384 ASN A C 1
ATOM 2978 O O . ASN A 1 384 ? 5.357 21.421 -24.360 1.00 39.09 384 ASN A O 1
ATOM 2982 N N . ASN A 1 385 ? 4.555 21.591 -22.269 1.00 39.91 385 ASN A N 1
ATOM 2983 C CA . ASN A 1 385 ? 5.163 22.884 -21.961 1.00 39.91 385 ASN A CA 1
ATOM 2984 C C . ASN A 1 385 ? 6.345 22.780 -20.983 1.00 39.91 385 ASN A C 1
ATOM 2986 O O . ASN A 1 385 ? 6.726 23.798 -20.410 1.00 39.91 385 ASN A O 1
ATOM 2990 N N . HIS A 1 386 ? 6.935 21.584 -20.802 1.00 41.84 386 HIS A N 1
ATOM 2991 C CA . HIS A 1 386 ? 7.999 21.343 -19.822 1.00 41.84 386 HIS A CA 1
ATOM 2992 C C . HIS A 1 386 ? 9.380 21.006 -20.410 1.00 41.84 386 HIS A C 1
ATOM 2994 O O . HIS A 1 386 ? 9.741 19.832 -20.540 1.00 41.84 386 HIS A O 1
ATOM 3000 N N . PRO A 1 387 ? 10.242 22.017 -20.661 1.00 35.44 387 PRO A N 1
ATOM 3001 C CA . PRO A 1 387 ? 11.594 21.807 -21.180 1.00 35.44 387 PRO A CA 1
ATOM 3002 C C . PRO A 1 387 ? 12.509 20.994 -20.251 1.00 35.44 387 PRO A C 1
ATOM 3004 O O . PRO A 1 387 ? 13.431 20.340 -20.728 1.00 35.44 387 PRO A O 1
ATOM 3007 N N . ARG A 1 388 ? 12.263 20.969 -18.931 1.00 40.09 388 ARG A N 1
ATOM 3008 C CA . ARG A 1 388 ? 13.169 20.314 -17.962 1.00 40.09 388 ARG A CA 1
ATOM 3009 C C . ARG A 1 388 ? 13.030 18.789 -17.814 1.00 40.09 388 ARG A C 1
ATOM 3011 O O . ARG A 1 388 ? 13.963 18.159 -17.335 1.00 40.09 388 ARG A O 1
ATOM 3018 N N . ILE A 1 389 ? 11.937 18.178 -18.284 1.00 39.25 389 ILE A N 1
ATOM 3019 C CA . ILE A 1 389 ? 11.788 16.704 -18.345 1.00 39.25 389 ILE A CA 1
ATOM 3020 C C . ILE A 1 389 ? 12.530 16.182 -19.586 1.00 39.25 389 ILE A C 1
ATOM 3022 O O . ILE A 1 389 ? 13.072 15.078 -19.592 1.00 39.25 389 ILE A O 1
ATOM 3026 N N . LEU A 1 390 ? 12.631 17.024 -20.619 1.00 34.31 390 LEU A N 1
ATOM 3027 C CA . LEU A 1 390 ? 13.444 16.779 -21.806 1.00 34.31 390 LEU A CA 1
ATOM 3028 C C . LEU A 1 390 ? 14.927 17.133 -21.595 1.00 34.31 390 LEU A C 1
ATOM 3030 O O . LEU A 1 390 ? 15.773 16.557 -22.266 1.00 34.31 390 LEU A O 1
ATOM 3034 N N . SER A 1 391 ? 15.274 18.025 -20.657 1.00 37.34 391 SER A N 1
ATOM 3035 C CA . SER A 1 391 ? 16.678 18.379 -20.396 1.00 37.34 391 SER A CA 1
ATOM 3036 C C . SER A 1 391 ? 17.347 17.550 -19.294 1.00 37.34 391 SER A C 1
ATOM 3038 O O . SER A 1 391 ? 18.556 17.378 -19.340 1.00 37.34 391 SER A O 1
ATOM 3040 N N . SER A 1 392 ? 16.622 16.975 -18.323 1.00 38.38 392 SER A N 1
ATOM 3041 C CA . SER A 1 392 ? 17.239 16.055 -17.343 1.00 38.38 392 SER A CA 1
ATOM 3042 C C . SER A 1 392 ? 17.662 14.714 -17.959 1.00 38.38 392 SER A C 1
ATOM 3044 O O . SER A 1 392 ? 18.460 13.983 -17.377 1.00 38.38 392 SER A O 1
ATOM 3046 N N . THR A 1 393 ? 17.187 14.410 -19.170 1.00 39.22 393 THR A N 1
ATOM 3047 C CA . THR A 1 393 ? 17.610 13.245 -19.957 1.00 39.22 393 THR A CA 1
ATOM 3048 C C . THR A 1 393 ? 18.854 13.508 -20.816 1.00 39.22 393 THR A C 1
ATOM 3050 O O . THR A 1 393 ? 19.460 12.551 -21.303 1.00 39.22 393 THR A O 1
ATOM 3053 N N . HIS A 1 394 ? 19.316 14.761 -20.937 1.00 33.75 394 HIS A N 1
ATOM 3054 C CA . HIS A 1 394 ? 20.551 15.127 -21.638 1.00 33.75 394 HIS A CA 1
ATOM 3055 C C . HIS A 1 394 ? 21.399 16.105 -20.808 1.00 33.75 394 HIS A C 1
ATOM 3057 O O . HIS A 1 394 ? 21.102 17.287 -20.709 1.00 33.75 394 HIS A O 1
ATOM 3063 N N . GLY A 1 395 ? 22.459 15.551 -20.213 1.00 37.00 395 GLY A N 1
ATOM 3064 C CA . GLY A 1 395 ? 23.451 16.154 -19.317 1.00 37.00 395 GLY A CA 1
ATOM 3065 C C . GLY A 1 395 ? 23.744 17.664 -19.378 1.00 37.00 395 GLY A C 1
ATOM 3066 O O . GLY A 1 395 ? 23.797 18.293 -20.430 1.00 37.00 395 GLY A O 1
ATOM 3067 N N . THR A 1 396 ? 24.107 18.164 -18.190 1.00 43.44 396 THR A N 1
ATOM 3068 C CA . THR A 1 396 ? 24.818 19.419 -17.869 1.00 43.44 396 THR A CA 1
ATOM 3069 C C . THR A 1 396 ? 24.079 20.734 -18.139 1.00 43.44 396 THR A C 1
ATOM 3071 O O . THR A 1 396 ? 24.190 21.321 -19.206 1.00 43.44 396 THR A O 1
ATOM 3074 N N . ALA A 1 397 ? 23.423 21.274 -17.106 1.00 36.25 397 ALA A N 1
ATOM 3075 C CA . ALA A 1 397 ? 23.120 22.704 -17.022 1.00 36.25 397 ALA A CA 1
ATOM 3076 C C . ALA A 1 397 ? 23.190 23.188 -15.563 1.00 36.25 397 ALA A C 1
ATOM 3078 O O . ALA A 1 397 ? 22.183 23.311 -14.869 1.00 36.25 397 ALA A O 1
ATOM 3079 N N . SER A 1 398 ? 24.410 23.444 -15.090 1.00 41.97 398 SER A N 1
ATOM 3080 C CA . SER A 1 398 ? 24.665 24.282 -13.919 1.00 41.97 398 SER A CA 1
ATOM 3081 C C . SER A 1 398 ? 24.485 25.749 -14.323 1.00 41.97 398 SER A C 1
ATOM 3083 O O . SER A 1 398 ? 25.277 26.257 -15.116 1.00 41.97 398 SER A O 1
ATOM 3085 N N . GLY A 1 399 ? 23.462 26.418 -13.787 1.00 46.72 399 GLY A N 1
ATOM 3086 C CA . GLY A 1 399 ? 23.279 27.869 -13.923 1.00 46.72 399 GLY A CA 1
ATOM 3087 C C . GLY A 1 399 ? 21.949 28.273 -14.555 1.00 46.72 399 GLY A C 1
ATOM 3088 O O . GLY A 1 399 ? 21.891 28.595 -15.735 1.00 46.72 399 GLY A O 1
ATOM 3089 N N . LEU A 1 400 ? 20.880 28.292 -13.761 1.00 44.00 400 LEU A N 1
ATOM 3090 C CA . LEU A 1 400 ? 19.668 29.055 -14.066 1.00 44.00 400 LEU A CA 1
ATOM 3091 C C . LEU A 1 400 ? 19.213 29.743 -12.776 1.00 44.00 400 LEU A C 1
ATOM 3093 O O . LEU A 1 400 ? 18.917 29.059 -11.798 1.00 44.00 400 LEU A O 1
ATOM 3097 N N . ASP A 1 401 ? 19.181 31.077 -12.799 1.00 48.41 401 ASP A N 1
ATOM 3098 C CA . ASP A 1 401 ? 18.750 31.930 -11.686 1.00 48.41 401 ASP A CA 1
ATOM 3099 C C . ASP A 1 401 ? 17.281 31.687 -11.301 1.00 48.41 401 ASP A C 1
ATOM 3101 O O . ASP A 1 401 ? 16.419 31.447 -12.155 1.00 48.41 401 ASP A O 1
ATOM 3105 N N . GLY A 1 402 ? 16.993 31.779 -9.998 1.00 43.03 402 GLY A N 1
ATOM 3106 C CA . GLY A 1 402 ? 15.689 31.470 -9.394 1.00 43.03 402 GLY A CA 1
ATOM 3107 C C . GLY A 1 402 ? 14.503 32.285 -9.929 1.00 43.03 402 GLY A C 1
ATOM 3108 O O . GLY A 1 402 ? 13.371 31.802 -9.893 1.00 43.03 402 GLY A O 1
ATOM 3109 N N . GLU A 1 403 ? 14.734 33.467 -10.512 1.00 41.66 403 GLU A N 1
ATOM 3110 C CA . GLU A 1 403 ? 13.675 34.282 -11.134 1.00 41.66 403 GLU A CA 1
ATOM 3111 C C . GLU A 1 403 ? 13.011 33.589 -12.332 1.00 41.66 403 GLU A C 1
ATOM 3113 O O . GLU A 1 403 ? 11.789 33.662 -12.489 1.00 41.66 403 GLU A O 1
ATOM 3118 N N . ASN A 1 404 ? 13.775 32.837 -13.131 1.00 47.22 404 ASN A N 1
ATOM 3119 C CA . ASN A 1 404 ? 13.228 32.111 -14.279 1.00 47.22 404 ASN A CA 1
ATOM 3120 C C . ASN A 1 404 ? 12.342 30.938 -13.844 1.00 47.22 404 ASN A C 1
ATOM 3122 O O . ASN A 1 404 ? 11.391 30.586 -14.539 1.00 47.22 404 ASN A O 1
ATOM 3126 N N . MET A 1 405 ? 12.618 30.346 -12.678 1.00 42.88 405 MET A N 1
ATOM 3127 C CA . MET A 1 405 ? 11.817 29.249 -12.134 1.00 42.88 405 MET A CA 1
ATOM 3128 C C . MET A 1 405 ? 10.480 29.753 -11.577 1.00 42.88 405 MET A C 1
ATOM 3130 O O . MET A 1 405 ? 9.452 29.117 -11.787 1.00 42.88 405 MET A O 1
ATOM 3134 N N . MET A 1 406 ? 10.465 30.933 -10.952 1.00 43.28 406 MET A N 1
ATOM 3135 C CA . MET A 1 406 ? 9.242 31.565 -10.446 1.00 43.28 406 MET A CA 1
ATOM 3136 C C . MET A 1 406 ? 8.307 32.017 -11.580 1.00 43.28 406 MET A C 1
ATOM 3138 O O . MET A 1 406 ? 7.117 31.704 -11.546 1.00 43.28 406 MET A O 1
ATOM 3142 N N . GLN A 1 407 ? 8.837 32.669 -12.622 1.00 45.88 407 GLN A N 1
ATOM 3143 C CA . GLN A 1 407 ? 8.049 33.053 -13.806 1.00 45.88 407 GLN A CA 1
ATOM 3144 C C . GLN A 1 407 ? 7.464 31.831 -14.529 1.00 45.88 407 GLN A C 1
ATOM 3146 O O . GLN A 1 407 ? 6.347 31.868 -15.045 1.00 45.88 407 GLN A O 1
ATOM 3151 N N . TYR A 1 408 ? 8.197 30.719 -14.518 1.00 46.91 408 TYR A N 1
ATOM 3152 C CA . TYR A 1 408 ? 7.781 29.463 -15.125 1.00 46.91 408 TYR A CA 1
ATOM 3153 C C . TYR A 1 408 ? 6.676 28.750 -14.325 1.00 46.91 408 TYR A C 1
ATOM 3155 O O . TYR A 1 408 ? 5.660 28.352 -14.898 1.00 46.91 408 TYR A O 1
ATOM 3163 N N . THR A 1 409 ? 6.802 28.672 -12.996 1.00 44.50 409 THR A N 1
ATOM 3164 C CA . THR A 1 409 ? 5.736 28.174 -12.106 1.00 44.50 409 THR A CA 1
ATOM 3165 C C . THR A 1 409 ? 4.467 29.020 -12.231 1.00 44.50 409 THR A C 1
ATOM 3167 O O . THR A 1 409 ? 3.359 28.484 -12.269 1.00 44.50 409 THR A O 1
ATOM 3170 N N . GLN A 1 410 ? 4.616 30.339 -12.381 1.00 45.62 410 GLN A N 1
ATOM 3171 C CA . GLN A 1 410 ? 3.507 31.263 -12.603 1.00 45.62 410 GLN A CA 1
ATOM 3172 C C . GLN A 1 410 ? 2.819 31.030 -13.961 1.00 45.62 410 GLN A C 1
ATOM 3174 O O . GLN A 1 410 ? 1.592 31.037 -14.031 1.00 45.62 410 GLN A O 1
ATOM 3179 N N . ALA A 1 411 ? 3.569 30.745 -15.030 1.00 48.28 411 ALA A N 1
ATOM 3180 C CA . ALA A 1 411 ? 3.007 30.429 -16.347 1.00 48.28 411 ALA A CA 1
ATOM 3181 C C . ALA A 1 411 ? 2.210 29.110 -16.353 1.00 48.28 411 ALA A C 1
ATOM 3183 O O . ALA A 1 411 ? 1.110 29.050 -16.908 1.00 48.28 411 ALA A O 1
ATOM 3184 N N . VAL A 1 412 ? 2.724 28.074 -15.683 1.00 47.19 412 VAL A N 1
ATOM 3185 C CA . VAL A 1 412 ? 2.030 26.787 -15.513 1.00 47.19 412 VAL A CA 1
ATOM 3186 C C . VAL A 1 412 ? 0.762 26.960 -14.675 1.00 47.19 412 VAL A C 1
ATOM 3188 O O . VAL A 1 412 ? -0.309 26.506 -15.079 1.00 47.19 412 VAL A O 1
ATOM 3191 N N . ALA A 1 413 ? 0.841 27.688 -13.557 1.00 46.69 413 ALA A N 1
ATOM 3192 C CA . ALA A 1 413 ? -0.322 28.008 -12.734 1.00 46.69 413 ALA A CA 1
ATOM 3193 C C . ALA A 1 413 ? -1.402 28.769 -13.527 1.00 46.69 413 ALA A C 1
ATOM 3195 O O . ALA A 1 413 ? -2.581 28.458 -13.391 1.00 46.69 413 ALA A O 1
ATOM 3196 N N . MET A 1 414 ? -1.021 29.697 -14.413 1.00 46.25 414 MET A N 1
ATOM 3197 C CA . MET A 1 414 ? -1.953 30.454 -15.264 1.00 46.25 414 MET A CA 1
ATOM 3198 C C . MET A 1 414 ? -2.619 29.606 -16.366 1.00 46.25 414 MET A C 1
ATOM 3200 O O . MET A 1 414 ? -3.792 29.817 -16.690 1.00 46.25 414 MET A O 1
ATOM 3204 N N . GLN A 1 415 ? -1.920 28.616 -16.931 1.00 48.75 415 GLN A N 1
ATOM 3205 C CA . GLN A 1 415 ? -2.522 27.669 -17.883 1.00 48.75 415 GLN A CA 1
ATOM 3206 C C . GLN A 1 415 ? -3.466 26.676 -17.193 1.00 48.75 415 GLN A C 1
ATOM 3208 O O . GLN A 1 415 ? -4.549 26.377 -17.691 1.00 48.75 415 GLN A O 1
ATOM 3213 N N . LEU A 1 416 ? -3.108 26.214 -15.997 1.00 49.22 416 LEU A N 1
ATOM 3214 C CA . LEU A 1 416 ? -3.997 25.402 -15.164 1.00 49.22 416 LEU A CA 1
ATOM 3215 C C . LEU A 1 416 ? -5.238 26.199 -14.738 1.00 49.22 416 LEU A C 1
ATOM 3217 O O . LEU A 1 416 ? -6.355 25.682 -14.772 1.00 49.22 416 LEU A O 1
ATOM 3221 N N . TYR A 1 417 ? -5.057 27.484 -14.422 1.00 43.34 417 TYR A N 1
ATOM 3222 C CA . TYR A 1 417 ? -6.131 28.405 -14.061 1.00 43.34 417 TYR A CA 1
ATOM 3223 C C . TYR A 1 417 ? -7.140 28.619 -15.191 1.00 43.34 417 TYR A C 1
ATOM 3225 O O . TYR A 1 417 ? -8.332 28.679 -14.926 1.00 43.34 417 TYR A O 1
ATOM 3233 N N . THR A 1 418 ? -6.713 28.672 -16.455 1.00 45.12 418 THR A N 1
ATOM 3234 C CA . THR A 1 418 ? -7.631 28.833 -17.601 1.00 45.12 418 THR A CA 1
ATOM 3235 C C . THR A 1 418 ? -8.487 27.590 -17.855 1.00 45.12 418 THR A C 1
ATOM 3237 O O . THR A 1 418 ? -9.652 27.715 -18.237 1.00 45.12 418 THR A O 1
ATOM 3240 N N . HIS A 1 419 ? -7.979 26.392 -17.557 1.00 47.16 419 HIS A N 1
ATOM 3241 C CA . HIS A 1 419 ? -8.774 25.160 -17.593 1.00 47.16 419 HIS A CA 1
ATOM 3242 C C . HIS A 1 419 ? -9.737 25.050 -16.404 1.00 47.16 419 HIS A C 1
ATOM 3244 O O . HIS A 1 419 ? -10.905 24.710 -16.592 1.00 47.16 419 HIS A O 1
ATOM 3250 N N . ILE A 1 420 ? -9.290 25.437 -15.206 1.00 47.34 420 ILE A N 1
ATOM 3251 C CA . ILE A 1 420 ? -10.141 25.573 -14.014 1.00 47.34 420 ILE A CA 1
ATOM 3252 C C . ILE A 1 420 ? -11.243 26.623 -14.246 1.00 47.34 420 ILE A C 1
ATOM 3254 O O . ILE A 1 420 ? -12.401 26.384 -13.918 1.00 47.34 420 ILE A O 1
ATOM 3258 N N . ALA A 1 421 ? -10.920 27.752 -14.878 1.00 42.41 421 ALA A N 1
ATOM 3259 C CA . ALA A 1 421 ? -11.865 28.802 -15.252 1.00 42.41 421 ALA A CA 1
ATOM 3260 C C . ALA A 1 421 ? -12.839 28.352 -16.351 1.00 42.41 421 ALA A C 1
ATOM 3262 O O . 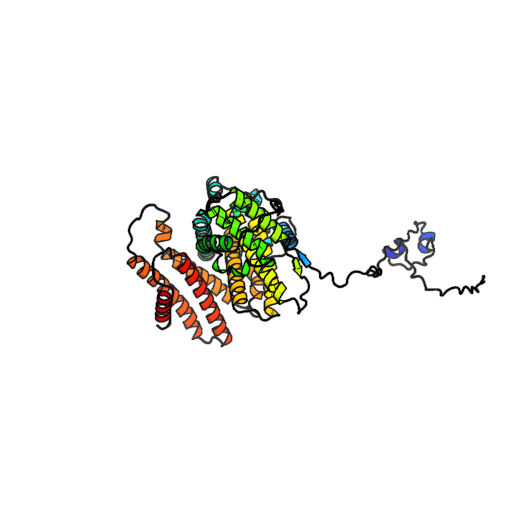ALA A 1 421 ? -13.995 28.754 -16.332 1.00 42.41 421 ALA A O 1
ATOM 3263 N N . SER A 1 422 ? -12.415 27.477 -17.268 1.00 43.38 422 SER A N 1
ATOM 3264 C CA . SER A 1 422 ? -13.300 26.866 -18.272 1.00 43.38 422 SER A CA 1
ATOM 3265 C C . SER A 1 422 ? -14.308 25.900 -17.635 1.00 43.38 422 SER A C 1
ATOM 3267 O O . SER A 1 422 ? -15.473 25.892 -18.025 1.00 43.38 422 SER A O 1
ATOM 3269 N N . ALA A 1 423 ? -13.901 25.153 -16.601 1.00 45.81 423 ALA A N 1
ATOM 3270 C CA . ALA A 1 423 ? -14.816 24.354 -15.780 1.00 45.81 423 ALA A CA 1
ATOM 3271 C C . ALA A 1 423 ? -15.779 25.242 -14.961 1.00 45.81 423 ALA A C 1
ATOM 3273 O O . ALA A 1 423 ? -16.967 24.953 -14.872 1.00 45.81 423 ALA A O 1
ATOM 3274 N N . LYS A 1 424 ? -15.293 26.382 -14.454 1.00 41.91 424 LYS A N 1
ATOM 3275 C CA . LYS A 1 424 ? -16.097 27.421 -13.780 1.00 41.91 424 LYS A CA 1
ATOM 3276 C C . LYS A 1 424 ? -17.073 28.150 -14.719 1.00 41.91 424 LYS A C 1
ATOM 3278 O O . LYS A 1 424 ? -18.138 28.583 -14.304 1.00 41.91 424 LYS A O 1
ATOM 3283 N N . LEU A 1 425 ? -16.730 28.297 -15.999 1.00 41.31 425 LEU A N 1
ATOM 3284 C CA . LEU A 1 425 ? -17.619 28.856 -17.025 1.00 41.31 425 LEU A CA 1
ATOM 3285 C C . LEU A 1 425 ? -18.731 27.874 -17.412 1.00 41.31 425 LEU A C 1
ATOM 3287 O O . LEU A 1 425 ? -19.830 28.322 -17.724 1.00 41.31 425 LEU A O 1
ATOM 3291 N N . ALA A 1 426 ? -18.479 26.563 -17.332 1.00 42.72 426 ALA A N 1
ATOM 3292 C CA . ALA A 1 426 ? -19.529 25.551 -17.428 1.00 42.72 426 ALA A CA 1
ATOM 3293 C C . ALA A 1 426 ? -20.494 25.617 -16.226 1.00 42.72 426 ALA A C 1
ATOM 3295 O O . ALA A 1 426 ? -21.692 25.455 -16.415 1.00 42.72 426 ALA A O 1
ATOM 3296 N N . GLU A 1 427 ? -20.002 25.965 -15.028 1.00 41.44 427 GLU A N 1
ATOM 3297 C CA . GLU A 1 427 ? -20.799 26.234 -13.811 1.00 41.44 427 GLU A CA 1
ATOM 3298 C C . GLU A 1 427 ? -21.833 27.364 -14.006 1.00 41.44 427 GLU A C 1
ATOM 3300 O O . GLU A 1 427 ? -22.920 27.320 -13.437 1.00 41.44 427 GLU A O 1
ATOM 3305 N N . ASN A 1 428 ? -21.533 28.343 -14.868 1.00 45.78 428 ASN A N 1
ATOM 3306 C CA . ASN A 1 428 ? -22.444 29.443 -15.206 1.00 45.78 428 ASN A CA 1
ATOM 3307 C C . ASN A 1 428 ? -23.496 29.071 -16.272 1.00 45.78 428 ASN A C 1
ATOM 3309 O O . ASN A 1 428 ? -24.367 29.887 -16.579 1.00 45.78 428 ASN A O 1
ATOM 3313 N N . GLY A 1 429 ? -23.419 27.869 -16.851 1.00 53.25 429 GLY A N 1
ATOM 3314 C CA . GLY A 1 429 ? -24.411 27.323 -17.775 1.00 53.25 429 GLY A CA 1
ATOM 3315 C C . GLY A 1 429 ? -25.258 26.240 -17.107 1.00 53.25 429 GLY A C 1
ATOM 3316 O O . GLY A 1 429 ? -24.881 25.078 -17.133 1.00 53.25 429 GLY A O 1
ATOM 3317 N N . GLU A 1 430 ? -26.398 26.628 -16.525 1.00 44.59 430 GLU A N 1
ATOM 3318 C CA . GLU A 1 430 ? -27.499 25.751 -16.062 1.00 44.59 430 GLU A CA 1
ATOM 3319 C C . GLU A 1 430 ? -27.104 24.452 -15.321 1.00 44.59 430 GLU A C 1
ATOM 3321 O O . GLU A 1 430 ? -27.735 23.406 -15.488 1.00 44.59 430 GLU A O 1
ATOM 3326 N N . LEU A 1 431 ? -26.089 24.496 -14.459 1.00 47.47 431 LEU A N 1
ATOM 3327 C CA . LEU A 1 431 ? -25.787 23.390 -13.552 1.00 47.47 431 LEU A CA 1
ATOM 3328 C C . LEU A 1 431 ? -26.573 23.567 -12.244 1.00 47.47 431 LEU A C 1
ATOM 3330 O O . LEU A 1 431 ? -26.518 24.604 -11.592 1.00 47.47 431 LEU A O 1
ATOM 3334 N N . THR A 1 432 ? -27.346 22.544 -11.875 1.00 57.06 432 THR A N 1
ATOM 3335 C CA . THR A 1 432 ? -28.112 22.470 -10.617 1.00 57.06 432 THR A CA 1
ATOM 3336 C C . THR A 1 432 ? -27.211 22.633 -9.376 1.00 57.06 432 THR A C 1
ATOM 3338 O O . THR A 1 432 ? -26.034 22.274 -9.429 1.00 57.06 432 THR A O 1
ATOM 3341 N N . ASP A 1 433 ? -27.746 23.104 -8.242 1.00 55.66 433 ASP A N 1
ATOM 3342 C CA . ASP A 1 433 ? -26.970 23.372 -7.008 1.00 55.66 433 ASP A CA 1
ATOM 3343 C C . ASP A 1 433 ? -26.085 22.189 -6.545 1.00 55.66 433 ASP A C 1
ATOM 3345 O O . ASP A 1 433 ? -24.952 22.397 -6.108 1.00 55.66 433 ASP A O 1
ATOM 3349 N N . GLU A 1 434 ? -26.528 20.936 -6.711 1.00 50.25 434 GLU A N 1
ATOM 3350 C CA . GLU A 1 434 ? -25.720 19.748 -6.368 1.00 50.25 434 GLU A CA 1
ATOM 3351 C C . GLU A 1 434 ? -24.492 19.561 -7.274 1.00 50.25 434 GLU A C 1
ATOM 3353 O O . GLU A 1 434 ? -23.439 19.103 -6.824 1.00 50.25 434 GLU A O 1
ATOM 3358 N N . SER A 1 435 ? -24.592 19.937 -8.550 1.00 46.91 435 SER A N 1
ATOM 3359 C CA . SER A 1 435 ? -23.473 19.847 -9.492 1.00 46.91 435 SER A CA 1
ATOM 3360 C C . SER A 1 435 ? -22.428 20.949 -9.296 1.00 46.91 435 SER A C 1
ATOM 3362 O O . SER A 1 435 ? -21.252 20.711 -9.578 1.00 46.91 435 SER A O 1
ATOM 3364 N N . SER A 1 436 ? -22.805 22.109 -8.740 1.00 54.12 436 SER A N 1
ATOM 3365 C CA . SER A 1 436 ? -21.843 23.151 -8.337 1.00 54.12 436 SER A CA 1
ATOM 3366 C C . SER A 1 436 ? -20.980 22.681 -7.164 1.00 54.12 436 SER A C 1
ATOM 3368 O O . SER A 1 436 ? -19.759 22.816 -7.204 1.00 54.12 436 SER A O 1
ATOM 3370 N N . GLU A 1 437 ? -21.570 22.044 -6.148 1.00 52.25 437 GLU A N 1
ATOM 3371 C CA . GLU A 1 437 ? -20.806 21.579 -4.984 1.00 52.25 437 GLU A CA 1
ATOM 3372 C C . GLU A 1 437 ? -19.820 20.453 -5.340 1.00 52.25 437 GLU A C 1
ATOM 3374 O O . GLU A 1 437 ? -18.664 20.473 -4.918 1.00 52.25 437 GLU A O 1
ATOM 3379 N N . ARG A 1 438 ? -20.221 19.521 -6.213 1.00 48.22 438 ARG A N 1
ATOM 3380 C CA . ARG A 1 438 ? -19.324 18.467 -6.724 1.00 48.22 438 ARG A CA 1
ATOM 3381 C C . ARG A 1 438 ? -18.216 19.023 -7.618 1.00 48.22 438 ARG A C 1
ATOM 3383 O O . ARG A 1 438 ? -17.067 18.602 -7.509 1.00 48.22 438 ARG A O 1
ATOM 3390 N N . THR A 1 439 ? -18.525 20.023 -8.445 1.00 48.53 439 THR A N 1
ATOM 3391 C CA . THR A 1 439 ? -17.518 20.728 -9.256 1.00 48.53 439 THR A CA 1
ATOM 3392 C C . THR A 1 439 ? -16.512 21.465 -8.370 1.00 48.53 439 THR A C 1
ATOM 3394 O O . THR A 1 439 ? -15.311 21.420 -8.638 1.00 48.53 439 THR A O 1
ATOM 3397 N N . LYS A 1 440 ? -16.955 22.076 -7.264 1.00 53.44 440 LYS A N 1
ATOM 3398 C CA . LYS A 1 440 ? -16.060 22.687 -6.268 1.00 53.44 440 LYS A CA 1
ATOM 3399 C C . LYS A 1 440 ? -15.155 21.659 -5.597 1.00 53.44 440 LYS A C 1
ATOM 3401 O O . LYS A 1 440 ? -13.951 21.892 -5.529 1.00 53.44 440 LYS A O 1
ATOM 3406 N N . GLN A 1 441 ? -15.694 20.517 -5.171 1.00 50.88 441 GLN A N 1
ATOM 3407 C CA . GLN A 1 441 ? -14.903 19.431 -4.577 1.00 50.88 441 GLN A CA 1
ATOM 3408 C C . GLN A 1 441 ? -13.880 18.857 -5.569 1.00 50.88 441 GLN A C 1
ATOM 3410 O O . GLN A 1 441 ? -12.734 18.592 -5.202 1.00 50.88 441 GLN A O 1
ATOM 3415 N N . LEU A 1 442 ? -14.251 18.745 -6.848 1.00 48.06 442 LEU A N 1
ATOM 3416 C CA . LEU A 1 442 ? -13.349 18.325 -7.918 1.00 48.06 442 LEU A CA 1
ATOM 3417 C C . LEU A 1 442 ? -12.222 19.341 -8.153 1.00 48.06 442 LEU A C 1
ATOM 3419 O O . LEU A 1 442 ? -11.054 18.967 -8.265 1.00 48.06 442 LEU A O 1
ATOM 3423 N N . LEU A 1 443 ? -12.557 20.631 -8.199 1.00 50.94 443 LEU A N 1
ATOM 3424 C CA . LEU A 1 443 ? -11.584 21.714 -8.322 1.00 50.94 443 LEU A CA 1
ATOM 3425 C C . LEU A 1 443 ? -10.650 21.786 -7.110 1.00 50.94 443 LEU A C 1
ATOM 3427 O O . LEU A 1 443 ? -9.465 22.076 -7.278 1.00 50.94 443 LEU A O 1
ATOM 3431 N N . GLU A 1 444 ? -11.142 21.488 -5.906 1.00 53.94 444 GLU A N 1
ATOM 3432 C CA . GLU A 1 444 ? -10.298 21.311 -4.723 1.00 53.94 444 GLU A CA 1
ATOM 3433 C C . GLU A 1 444 ? -9.367 20.104 -4.860 1.00 53.94 444 GLU A C 1
ATOM 3435 O O . GLU A 1 444 ? -8.185 20.230 -4.553 1.00 53.94 444 GLU A O 1
ATOM 3440 N N . GLY A 1 445 ? -9.843 18.968 -5.377 1.00 50.88 445 GLY A N 1
ATOM 3441 C CA . GLY A 1 445 ? -9.011 17.790 -5.641 1.00 50.88 445 GLY A CA 1
ATOM 3442 C C . GLY A 1 445 ? -7.885 18.073 -6.640 1.00 50.88 445 GLY A C 1
ATOM 3443 O O . GLY A 1 445 ? -6.721 17.788 -6.365 1.00 50.88 445 GLY A O 1
ATOM 3444 N N . VAL A 1 446 ? -8.202 18.728 -7.761 1.00 51.69 446 VAL A N 1
ATOM 3445 C CA . VAL A 1 446 ? -7.206 19.160 -8.758 1.00 51.69 446 VAL A CA 1
ATOM 3446 C C . VAL A 1 446 ? -6.222 20.160 -8.149 1.00 51.69 446 VAL A C 1
ATOM 3448 O O . VAL A 1 446 ? -5.016 20.036 -8.359 1.00 51.69 446 VAL A O 1
ATOM 3451 N N . ARG A 1 447 ? -6.703 21.117 -7.344 1.00 53.41 447 ARG A N 1
ATOM 3452 C CA . ARG A 1 447 ? -5.843 22.040 -6.587 1.00 53.41 447 ARG A CA 1
ATOM 3453 C C . ARG A 1 447 ? -4.906 21.297 -5.640 1.00 53.41 447 ARG A C 1
ATOM 3455 O O . ARG A 1 447 ? -3.728 21.626 -5.617 1.00 53.41 447 ARG A O 1
ATOM 3462 N N . TRP A 1 448 ? -5.384 20.289 -4.913 1.00 53.56 448 T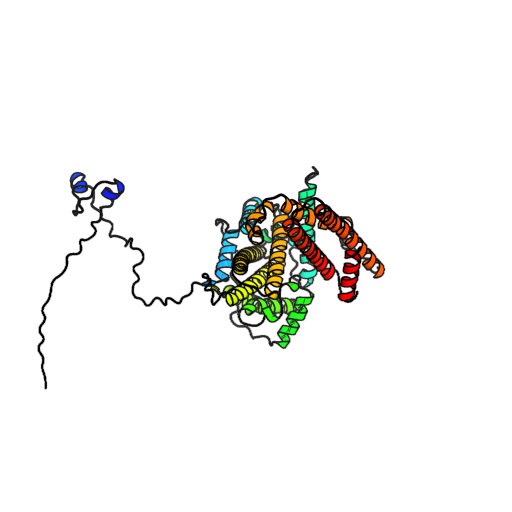RP A N 1
ATOM 3463 C CA . TRP A 1 448 ? -4.553 19.460 -4.039 1.00 53.56 448 TRP A CA 1
ATOM 3464 C C . TRP A 1 448 ? -3.490 18.690 -4.818 1.00 53.56 448 TRP A C 1
ATOM 3466 O O . TRP A 1 448 ? -2.332 18.701 -4.412 1.00 53.56 448 TRP A O 1
ATOM 3476 N N . CYS A 1 449 ? -3.836 18.096 -5.962 1.00 49.72 449 CYS A N 1
ATOM 3477 C CA . CYS A 1 449 ? -2.864 17.436 -6.833 1.00 49.72 449 CYS A CA 1
ATOM 3478 C C . CYS A 1 449 ? -1.797 18.415 -7.343 1.00 49.72 449 CYS A C 1
ATOM 3480 O O . CYS A 1 449 ? -0.612 18.101 -7.297 1.00 49.72 449 CYS A O 1
ATOM 3482 N N . ILE A 1 450 ? -2.194 19.620 -7.768 1.00 54.09 450 ILE A N 1
ATOM 3483 C CA . ILE A 1 450 ? -1.259 20.675 -8.186 1.00 54.09 450 ILE A CA 1
ATOM 3484 C C . ILE A 1 450 ? -0.374 21.106 -7.010 1.00 54.09 450 ILE A C 1
ATOM 3486 O O . ILE A 1 450 ? 0.837 21.195 -7.172 1.00 54.09 450 ILE A O 1
ATOM 3490 N N . CYS A 1 451 ? -0.939 21.330 -5.822 1.00 51.88 451 CYS A N 1
ATOM 3491 C CA . CYS A 1 451 ? -0.180 21.684 -4.623 1.00 51.88 451 CYS A CA 1
ATOM 3492 C C . CYS A 1 451 ? 0.815 20.587 -4.237 1.00 51.88 451 CYS A C 1
ATOM 3494 O O . CYS A 1 451 ? 1.952 20.907 -3.922 1.00 51.88 451 CYS A O 1
ATOM 3496 N N . LEU A 1 452 ? 0.432 19.311 -4.305 1.00 49.09 452 LEU A N 1
ATOM 3497 C CA . LEU A 1 452 ? 1.334 18.187 -4.045 1.00 49.09 452 LEU A CA 1
ATOM 3498 C C . LEU A 1 452 ? 2.473 18.133 -5.069 1.00 49.09 452 LEU A C 1
ATOM 3500 O O . LEU A 1 452 ? 3.626 17.969 -4.680 1.00 49.09 452 LEU A O 1
ATOM 3504 N N . ILE A 1 453 ? 2.174 18.358 -6.353 1.00 51.19 453 ILE A N 1
ATOM 3505 C CA . ILE A 1 453 ? 3.186 18.455 -7.415 1.00 51.19 453 ILE A CA 1
ATOM 3506 C C . ILE A 1 453 ? 4.142 19.628 -7.143 1.00 51.19 453 ILE A C 1
ATOM 3508 O O . ILE A 1 453 ? 5.357 19.451 -7.185 1.00 51.19 453 ILE A O 1
ATOM 3512 N N . LEU A 1 454 ? 3.620 20.810 -6.805 1.00 51.06 454 LEU A N 1
ATOM 3513 C CA . LEU A 1 454 ? 4.423 22.006 -6.525 1.00 51.06 454 LEU A CA 1
ATOM 3514 C C . LEU A 1 454 ? 5.256 21.877 -5.241 1.00 51.06 454 LEU A C 1
ATOM 3516 O O . LEU A 1 454 ? 6.411 22.292 -5.230 1.00 51.06 454 LEU A O 1
ATOM 3520 N N . LEU A 1 455 ? 4.706 21.268 -4.187 1.00 49.88 455 LEU A N 1
ATOM 3521 C CA . LEU A 1 455 ? 5.419 20.980 -2.939 1.00 49.88 455 LEU A CA 1
ATOM 3522 C C . LEU A 1 455 ? 6.544 19.968 -3.170 1.00 49.88 455 LEU A C 1
ATOM 3524 O O . LEU A 1 455 ? 7.638 20.156 -2.654 1.00 49.88 455 LEU A O 1
ATOM 3528 N N . SER A 1 456 ? 6.311 18.947 -4.000 1.00 44.25 456 SER A N 1
ATOM 3529 C CA . SER A 1 456 ? 7.348 17.974 -4.368 1.00 44.25 456 SER A CA 1
ATOM 3530 C C . SER A 1 456 ? 8.439 18.550 -5.282 1.00 44.25 456 SER A C 1
ATOM 3532 O O . SER A 1 456 ? 9.550 18.032 -5.313 1.00 44.25 456 SER A O 1
ATOM 3534 N N . ALA A 1 457 ? 8.148 19.639 -6.003 1.00 44.56 457 ALA A N 1
ATOM 3535 C CA . ALA A 1 457 ? 9.108 20.336 -6.860 1.00 44.56 457 ALA A CA 1
ATOM 3536 C C . ALA A 1 457 ? 9.962 21.379 -6.107 1.00 44.56 457 ALA A C 1
ATOM 3538 O O . ALA A 1 457 ? 10.935 21.892 -6.664 1.00 44.56 457 ALA A O 1
ATOM 3539 N N . GLY A 1 458 ? 9.611 21.709 -4.861 1.00 42.38 458 GLY A N 1
ATOM 3540 C CA . GLY A 1 458 ? 10.334 22.663 -4.026 1.00 42.38 458 GLY A CA 1
ATOM 3541 C C . GLY A 1 458 ? 11.404 21.990 -3.171 1.00 42.38 458 GLY A C 1
ATOM 3542 O O . GLY A 1 458 ? 11.166 21.730 -1.996 1.00 42.38 458 GLY A O 1
ATOM 3543 N N . GLN A 1 459 ? 12.596 21.758 -3.730 1.00 38.03 459 GLN A N 1
ATOM 3544 C CA . GLN A 1 459 ? 13.787 21.605 -2.891 1.00 38.03 459 GLN A CA 1
ATOM 3545 C C . GLN A 1 459 ? 14.218 22.961 -2.313 1.00 38.03 459 GLN A C 1
ATOM 3547 O O . GLN A 1 459 ? 14.076 24.008 -2.946 1.00 38.03 459 GLN A O 1
ATOM 3552 N N . GLU A 1 460 ? 14.692 22.881 -1.071 1.00 40.56 460 GLU A N 1
ATOM 3553 C CA . GLU A 1 460 ? 15.166 23.916 -0.150 1.00 40.56 460 GLU A CA 1
ATOM 3554 C C . GLU A 1 460 ? 15.537 25.267 -0.789 1.00 40.56 460 GLU A C 1
ATOM 3556 O O . GLU A 1 460 ? 16.568 25.405 -1.444 1.00 40.56 460 GLU A O 1
ATOM 3561 N N . GLY A 1 461 ? 14.730 26.306 -0.530 1.00 43.84 461 GLY A N 1
ATOM 3562 C CA . GLY A 1 461 ? 15.214 27.686 -0.657 1.00 43.84 461 GLY A CA 1
ATOM 3563 C C . GLY A 1 461 ? 14.266 28.761 -1.185 1.00 43.84 461 GLY A C 1
ATOM 3564 O O . GLY A 1 461 ? 14.708 29.903 -1.262 1.00 43.84 461 GLY A O 1
ATOM 3565 N N . PHE A 1 462 ? 13.001 28.484 -1.525 1.00 40.97 462 PHE A N 1
ATOM 3566 C CA . PHE A 1 462 ? 12.120 29.533 -2.065 1.00 40.97 462 PHE A CA 1
ATOM 3567 C C . PHE A 1 462 ? 10.739 29.623 -1.398 1.00 40.97 462 PHE A C 1
ATOM 3569 O O . PHE A 1 462 ? 9.960 28.679 -1.428 1.00 40.97 462 PHE A O 1
ATOM 3576 N N . LEU A 1 463 ? 10.507 30.828 -0.855 1.00 38.50 463 LEU A N 1
ATOM 3577 C CA . LEU A 1 463 ? 9.314 31.470 -0.278 1.00 38.50 463 LEU A CA 1
ATOM 3578 C C . LEU A 1 463 ? 8.528 30.684 0.798 1.00 38.50 463 LEU A C 1
ATOM 3580 O O . LEU A 1 463 ? 8.060 29.573 0.554 1.00 38.50 463 LEU A O 1
ATOM 3584 N N . PRO A 1 464 ? 8.307 31.261 1.997 1.00 39.81 464 PRO A N 1
ATOM 3585 C CA . PRO A 1 464 ? 7.469 30.640 3.016 1.00 39.81 464 PRO A CA 1
ATOM 3586 C C . PRO A 1 464 ? 6.040 30.397 2.489 1.00 39.81 464 PRO A C 1
ATOM 3588 O O . PRO A 1 464 ? 5.439 31.274 1.868 1.00 39.81 464 PRO A O 1
ATOM 3591 N N . LEU A 1 465 ? 5.479 29.215 2.800 1.00 40.91 465 LEU A N 1
ATOM 3592 C CA . LEU A 1 465 ? 4.103 28.762 2.497 1.00 40.91 465 LEU A CA 1
ATOM 3593 C C . LEU A 1 465 ? 3.018 29.872 2.448 1.00 40.91 465 LEU A C 1
ATOM 3595 O O . LEU A 1 465 ? 2.191 29.840 1.533 1.00 40.91 465 LEU A O 1
ATOM 3599 N N . PRO A 1 466 ? 2.977 30.840 3.394 1.00 40.66 466 PRO A N 1
ATOM 3600 C CA . PRO A 1 466 ? 2.003 31.929 3.357 1.00 40.66 466 PRO A CA 1
ATOM 3601 C C . PRO A 1 466 ? 2.024 32.781 2.078 1.00 40.66 466 PRO A C 1
ATOM 3603 O O . PRO A 1 466 ? 0.971 33.257 1.662 1.00 40.66 466 PRO A O 1
ATOM 3606 N N . GLU A 1 467 ? 3.174 32.973 1.434 1.00 41.34 467 GLU A N 1
ATOM 3607 C CA . GLU A 1 467 ? 3.314 33.873 0.278 1.00 41.34 467 GLU A CA 1
ATOM 3608 C C . GLU A 1 467 ? 2.883 33.202 -1.031 1.00 41.34 467 GLU A C 1
ATOM 3610 O O . GLU A 1 467 ? 2.180 33.817 -1.833 1.00 41.34 467 GLU A O 1
ATOM 3615 N N . VAL A 1 468 ? 3.178 31.906 -1.197 1.00 43.12 468 VAL A N 1
ATOM 3616 C CA . VAL A 1 468 ? 2.623 31.087 -2.293 1.00 43.12 468 VAL A CA 1
ATOM 3617 C C . VAL A 1 468 ? 1.104 30.974 -2.147 1.00 43.12 468 VAL A C 1
ATOM 3619 O O . VAL A 1 468 ? 0.370 31.127 -3.123 1.00 43.12 468 VAL A O 1
ATOM 3622 N N . GLY A 1 469 ? 0.618 30.793 -0.914 1.00 43.53 469 GLY A N 1
ATOM 3623 C CA . GLY A 1 469 ? -0.808 30.820 -0.603 1.00 43.53 469 GLY A CA 1
ATOM 3624 C C . GLY A 1 469 ? -1.467 32.156 -0.954 1.00 43.53 469 GLY A C 1
ATOM 3625 O O . GLY A 1 469 ? -2.534 32.156 -1.563 1.00 43.53 469 GLY A O 1
ATOM 3626 N N . GLN A 1 470 ? -0.830 33.290 -0.639 1.00 42.97 470 GLN A N 1
ATOM 3627 C CA . GLN A 1 470 ? -1.345 34.624 -0.967 1.00 42.97 470 GLN A CA 1
ATOM 3628 C C . GLN A 1 470 ? -1.319 34.939 -2.467 1.00 42.97 470 GLN A C 1
ATOM 3630 O O . GLN A 1 470 ? -2.272 35.541 -2.957 1.00 42.97 470 GLN A O 1
ATOM 3635 N N . GLU A 1 471 ? -0.291 34.530 -3.214 1.00 43.25 471 GLU A N 1
ATOM 3636 C CA . GLU A 1 471 ? -0.261 34.721 -4.672 1.00 43.25 471 GLU A CA 1
ATOM 3637 C C . GLU A 1 471 ? -1.282 33.833 -5.392 1.00 43.25 471 GLU A C 1
ATOM 3639 O O . GLU A 1 471 ? -2.005 34.309 -6.267 1.00 43.25 471 GLU A O 1
ATOM 3644 N N . LEU A 1 472 ? -1.460 32.581 -4.961 1.00 41.53 472 LEU A N 1
ATOM 3645 C CA . LEU A 1 472 ? -2.546 31.734 -5.463 1.00 41.53 472 LEU A CA 1
ATOM 3646 C C . LEU A 1 472 ? -3.931 32.297 -5.092 1.00 41.53 472 LEU A C 1
ATOM 3648 O O . LEU A 1 472 ? -4.863 32.199 -5.895 1.00 41.53 472 LEU A O 1
ATOM 3652 N N . LEU A 1 473 ? -4.069 32.943 -3.923 1.00 41.22 473 LEU A N 1
ATOM 3653 C CA . LEU A 1 473 ? -5.290 33.654 -3.532 1.00 41.22 473 LEU A CA 1
ATOM 3654 C C . LEU A 1 473 ? -5.559 34.856 -4.448 1.00 41.22 473 LEU A C 1
ATOM 3656 O O . LEU A 1 473 ? -6.680 35.000 -4.934 1.00 41.22 473 LEU A O 1
ATOM 3660 N N . LYS A 1 474 ? -4.541 35.680 -4.734 1.00 43.69 474 LYS A N 1
ATOM 3661 C CA . LYS A 1 474 ? -4.633 36.834 -5.648 1.00 43.69 474 LYS A CA 1
ATOM 3662 C C . LYS A 1 474 ? -4.975 36.415 -7.075 1.00 43.69 474 LYS A C 1
ATOM 3664 O O . LYS A 1 474 ? -5.773 37.088 -7.721 1.00 43.69 474 LYS A O 1
ATOM 3669 N N . ILE A 1 475 ? -4.410 35.306 -7.556 1.00 40.56 475 ILE A N 1
ATOM 3670 C CA . ILE A 1 475 ? -4.750 34.725 -8.863 1.00 40.56 475 ILE A CA 1
ATOM 3671 C C . ILE A 1 475 ? -6.200 34.231 -8.858 1.00 40.56 475 ILE A C 1
ATOM 3673 O O . ILE A 1 475 ? -6.905 34.470 -9.823 1.00 40.56 475 ILE A O 1
ATOM 3677 N N . SER A 1 476 ? -6.681 33.629 -7.764 1.00 36.66 476 SER A N 1
ATOM 3678 C CA . SER A 1 476 ? -8.073 33.158 -7.656 1.00 36.66 476 SER A CA 1
ATOM 3679 C C . SER A 1 476 ? -9.133 34.258 -7.509 1.00 36.66 476 SER A C 1
ATOM 3681 O O . SER A 1 476 ? -10.319 33.993 -7.704 1.00 36.66 476 SER A O 1
ATOM 3683 N N . GLN A 1 477 ? -8.712 35.464 -7.118 1.00 37.78 477 GLN A N 1
ATOM 3684 C CA . GLN A 1 477 ? -9.558 36.654 -6.984 1.00 37.78 477 GLN A CA 1
ATOM 3685 C C . GLN A 1 477 ? -9.619 37.492 -8.275 1.00 37.78 477 GLN A C 1
ATOM 3687 O O . GLN A 1 477 ? -10.390 38.450 -8.328 1.00 37.78 477 GLN A O 1
ATOM 3692 N N . ARG A 1 478 ? -8.820 37.147 -9.293 1.00 36.72 478 ARG A N 1
ATOM 3693 C CA . ARG A 1 478 ? -8.882 37.694 -10.656 1.00 36.72 478 ARG A CA 1
ATOM 3694 C C . ARG A 1 478 ? -9.609 36.728 -11.577 1.00 36.72 478 ARG A C 1
ATOM 3696 O O . ARG A 1 478 ? -10.335 37.225 -12.459 1.00 36.72 478 ARG A O 1
#

InterPro domains:
  IPR001138 Zn(2)Cys(6) fungal-type DNA-binding domain [PF00172] (22-56)
  IPR001138 Zn(2)Cys(6) fungal-type DNA-binding domain [PS50048] (22-51)
  IPR001138 Zn(2)Cys(6) fungal-type DNA-binding domain [SM00066] (17-60)
  IPR036864 Zn(2)-C6 fungal-type DNA-binding domain superfamily [G3DSA:4.10.240.10] (16-73)
  IPR036864 Zn(2)-C6 fungal-type DNA-binding domain superfamily [SSF57701] (17-57)

Foldseek 3Di:
DDDDDDDDDDDDDDDDDPDQFAFPVCVVVVHDFPSPVQTPVCVVVVHHGHGPPPPPPDDDDDDPPPPPPPPQDWDFLLNLLQVLLCLQPVPDPHPDPLSVLNNVLCVVPLVPDDADPVLVVVLAFDALCCLVPVVVLLLVLLLVLLCCVVVVVDPDDDPDHQHLLNSLVNPAPDPGPDFPADPDDDDDDLVVLVVLLVQLLVRHLLNQLDDPVLCPDLLNVLVSLQSSLSSCRNVVNNPSSSSSNRNSSVSLRRQIARPDCPVVCLVVNLSSLLSNLSSLQSQLVSCSSVSNSSSSSSSLSSSLVSLLVSLVSVVPDDDDPSSVSSNVSSLVSSVSVSSSSCSSSVHDCVSVCVSNCSVDPDDDDDVVVVLSVLVNVLSVVCPVLDVVVVPVVPDDDDDDDPVVVVVVLVVSLVVNVVSLVVLVVVVVPPDDPVVVVVNVVSSVVVVVVSVSVVVVVDDPDDDDPVVVVVVNVVSVVD